Protein AF-A0A7S2PWV5-F1 (afdb_monomer)

Sequence (445 aa):
VRWERNRFIMKTPSPPILPPRALHWSIAASTAAAISYADRGTSAIAASSLLDELHWNESQLGQVQSAFFVGYALTQVFGGVLGGRSSSSSTDATMTEEGSCNSIAIGSGSSDNDYYGKDKDAEETKLLNINSNTAISSTTQQQQQQKRQEGYRRILPLSLVLTGITTILFPMAAMAGPNWAILDRFSLGLLEGVLLPAAMAGVSSTTTTATSFSSTDGIIVASDTTTTTTTTIATMERKNSIKGKKDIKATASAIVIAGCYLGSAWAYLSAWIIFSETSQVHLAQWGFLQQDSDSASVWPLLFYINGILSLFITVMFSSEFDLSGWRNNGSNSSSSRNDTKKNDESTDILSSSAMVIMKDVITIAKETLSSKSGRAIVAAQIGQGALLYSIASWGPLYLERIADVSTTTATAVDTTSSLSFVSSTAVAASIAASSLIVPQITQAL

InterPro domains:
  IPR036259 MFS transporter superfamily [G3DSA:1.20.1250.20] (21-90)
  IPR036259 MFS transporter superfamily [SSF103473] (13-85)
  IPR036259 MFS transporter superfamily [SSF103473] (151-430)
  IPR050382 Major Facilitator Superfamily Sodium/Anion Cotransporter [PTHR11662] (25-436)

Solvent-accessible surface area (backbone atoms only — not comparable to full-atom values): 25744 Å² total; per-residue (Å²): 139,84,83,77,81,77,74,76,76,74,76,73,74,76,77,82,80,66,57,68,70,36,44,52,49,19,51,51,36,6,52,54,35,9,48,56,31,16,56,55,38,41,53,56,68,40,44,63,61,46,31,69,74,69,68,48,52,73,69,56,53,51,47,29,62,48,28,20,52,54,21,23,53,52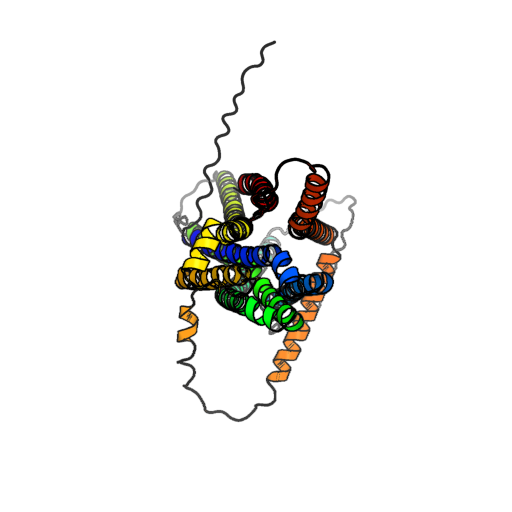,26,46,56,50,52,53,32,64,68,56,64,73,76,73,84,84,80,85,87,83,79,79,89,78,91,77,92,75,83,85,74,89,74,82,86,84,85,89,81,93,82,89,76,90,78,79,78,69,57,59,61,55,57,54,55,55,53,53,57,54,53,54,56,54,52,55,54,50,54,50,51,50,61,53,36,59,56,29,39,56,48,33,52,54,28,42,43,52,35,15,50,43,38,49,44,38,50,62,25,45,76,75,30,68,71,46,28,23,52,44,28,21,50,36,16,35,35,53,31,50,35,61,61,21,36,54,41,38,44,55,46,42,51,52,57,59,60,59,65,71,61,64,84,71,71,69,81,78,72,88,77,92,81,97,82,74,72,70,62,63,57,53,56,52,53,55,58,58,51,56,57,54,53,50,54,53,46,46,52,36,45,29,54,49,16,33,55,51,10,39,53,45,21,53,51,54,48,53,52,58,65,28,68,71,42,45,54,51,37,39,75,71,59,76,36,56,87,88,48,103,70,58,76,64,61,52,54,60,34,42,53,52,12,51,49,32,42,48,50,46,62,74,41,34,80,77,38,53,58,69,66,65,71,66,72,75,77,74,82,84,80,84,88,86,81,82,94,81,87,86,65,68,67,61,55,58,53,53,52,53,53,54,42,45,51,53,42,52,48,52,50,49,51,40,57,67,34,73,65,42,41,51,53,51,51,50,51,50,52,54,49,51,52,55,46,47,51,62,65,46,43,60,60,55,47,50,58,52,49,54,58,55,54,68,74,59,81,85,79,82,96,84,81,94,75,80,80,67,52,68,54,57,55,48,49,47,51,53,52,49,62,60,44,52,58,52,50,63,72,56,105

Nearest PDB structures (foldseek):
  9ayb-assembly1_A  TM=8.183E-01  e=3.386E-03  Homo sapiens
  8hpj-assembly1_A  TM=6.595E-01  e=2.189E+00  Oxalobacter formigenes
  8vzo-assembly1_A  TM=7.102E-01  e=9.908E+00  Mus musculus

Foldseek 3Di:
DDPDDPPPPPPPPDAQDADPLLVLLLLLLLQLLLLLLLLLLLLLLCLVVLCVPVVDDPVLSVLLNVLLVVLLVVLLLVVLLVLLQQPPDPDPDDDDDDDDDDDPDPDDDDDDDDDDDDDDPVVVVVVVVVVVVVVVVVVVVVVSLLVSLLVLLQLQLVLLLQLLVLLLCLVVLSNVHSVSSSVSSNSNSNSVSSNNVSSLSNSVNSLVVVLVVVPPVPPPPPDDDDDPDPDVVVVVVVVVSVVSSVSNSLLSVLSNVLSNLSSSLVSLVLVCCQQDPVNVVVCVVVVQQPPPDPRRDSSSVSSNVSSVVSVVSSVVCVVSSPPVVVVPPPPPPPPDDDDDDDPPPPVVVVVVSSVVSSVVSVVVVVVLCVDPVSVVVVVVVCVVVVVVCCCSNCQVVVLVVVVVVVVVVPPDDDDDDPDDDPPVSSVVSSVVSVVVSVVVSVVSD

Organism: NCBI:txid267567

Secondary structure (DSSP, 8-state):
-----------PPPPP---HHHHHHHHHHHHHHHHHHHHHHHHHHTHHHHHHHHT--HHHHHHHHHHHHHHHHHHHHHHHHHHHTTSSTTS-SS------------PPP-----------SSHHHHHHHHHHHHHHHHHHHHHHHHHHHHHHHHHHHHHHHHHHHHHHHHHHHHHH-HHHHHHHHHHHHHHHHHHHHHHHHHHHHHHHHHHHHTTSTT---------S--SHHHHHHHHHHHHHHHHHHHHHHHHHHHHHHHHHHHHHHHHHHHHSHHHHHHHHHTTSS-TTSS----HHHHHHHHHHHHHHHHHHTTTTTTTHHHHHTTSS--S--------SSHHHHHHHHHHHHHHHHHHHHHHHHHSHHHHHHHHHHHHHHHHHHHHHHHHHHHHHHHHHHHHHTT-SS----------HHHHHHHHHHHHHHHHHHHHH-

Radius of gyration: 29.97 Å; Cα contacts (8 Å, |Δi|>4): 336; chains: 1; bounding box: 89×68×91 Å

Structure (mmCIF, N/CA/C/O backbone):
data_AF-A0A7S2PWV5-F1
#
_entry.id   AF-A0A7S2PWV5-F1
#
loop_
_atom_site.group_PDB
_atom_site.id
_atom_site.type_symbol
_atom_site.label_atom_id
_atom_site.label_alt_id
_atom_site.label_comp_id
_atom_site.label_asym_id
_atom_site.label_entity_id
_atom_site.label_seq_id
_atom_site.pdbx_PDB_ins_code
_atom_site.Cartn_x
_atom_site.Cartn_y
_atom_site.Cartn_z
_atom_site.occupancy
_atom_site.B_iso_or_equiv
_atom_site.auth_seq_id
_atom_site.auth_comp_id
_atom_site.auth_asym_id
_atom_site.auth_atom_id
_atom_site.pdbx_PDB_model_num
ATOM 1 N N . VAL A 1 1 ? -46.279 37.094 -9.098 1.00 48.19 1 VAL A N 1
ATOM 2 C CA . VAL A 1 1 ? -45.415 35.901 -8.930 1.00 48.19 1 VAL A CA 1
ATOM 3 C C . VAL A 1 1 ? -44.293 36.264 -7.966 1.00 48.19 1 VAL A C 1
ATOM 5 O O . VAL A 1 1 ? -43.348 36.937 -8.351 1.00 48.19 1 VAL A O 1
ATOM 8 N N . ARG A 1 2 ? -44.489 35.965 -6.678 1.00 48.91 2 ARG A N 1
ATOM 9 C CA . ARG A 1 2 ? -43.657 36.404 -5.548 1.00 48.91 2 ARG A CA 1
ATOM 10 C C . ARG A 1 2 ? -42.857 35.192 -5.053 1.00 48.91 2 ARG A C 1
ATOM 12 O O . ARG A 1 2 ? -43.352 34.427 -4.239 1.00 48.91 2 ARG A O 1
ATOM 19 N N . TRP A 1 3 ? -41.654 34.998 -5.591 1.00 51.50 3 TRP A N 1
ATOM 20 C CA . TRP A 1 3 ? -40.669 34.046 -5.063 1.00 51.50 3 TRP A CA 1
ATOM 21 C C . TRP A 1 3 ? -39.882 34.736 -3.941 1.00 51.50 3 TRP A C 1
ATOM 23 O O . TRP A 1 3 ? -38.802 35.291 -4.150 1.00 51.50 3 TRP A O 1
ATOM 33 N N . GLU A 1 4 ? -40.457 34.770 -2.739 1.00 55.38 4 GLU A N 1
ATOM 34 C CA . GLU A 1 4 ? -39.740 35.173 -1.528 1.00 55.38 4 GLU A CA 1
ATOM 35 C C . GLU A 1 4 ? -38.694 34.106 -1.169 1.00 55.38 4 GLU A C 1
ATOM 37 O O . GLU A 1 4 ? -38.979 33.062 -0.596 1.00 55.38 4 GLU A O 1
ATOM 42 N N . ARG A 1 5 ? -37.462 34.347 -1.620 1.00 54.75 5 ARG A N 1
ATOM 43 C CA . ARG A 1 5 ? -36.247 34.537 -0.808 1.00 54.75 5 ARG A CA 1
ATOM 44 C C . ARG A 1 5 ? -36.191 33.880 0.595 1.00 54.75 5 ARG A C 1
ATOM 46 O O . ARG A 1 5 ? -35.680 34.502 1.521 1.00 54.75 5 ARG A O 1
ATOM 53 N N . ASN A 1 6 ? -36.579 32.615 0.747 1.00 48.66 6 ASN A N 1
ATOM 54 C CA . ASN A 1 6 ? -36.158 31.780 1.879 1.00 48.66 6 ASN A CA 1
ATOM 55 C C . ASN A 1 6 ? -34.687 31.389 1.700 1.00 48.66 6 ASN A C 1
ATOM 57 O O . ASN A 1 6 ? -34.346 30.275 1.302 1.00 48.66 6 ASN A O 1
ATOM 61 N N . ARG A 1 7 ? -33.793 32.342 1.986 1.00 54.62 7 ARG A N 1
ATOM 62 C CA . ARG A 1 7 ? -32.376 32.062 2.206 1.00 54.62 7 ARG A CA 1
ATOM 63 C C . ARG A 1 7 ? -32.300 31.321 3.541 1.00 54.62 7 ARG A C 1
ATOM 65 O O . ARG A 1 7 ? -32.148 31.938 4.591 1.00 54.62 7 ARG A O 1
ATOM 72 N N . PHE A 1 8 ? -32.488 30.002 3.497 1.00 58.41 8 PHE A N 1
ATOM 73 C CA . PHE A 1 8 ? -32.092 29.119 4.585 1.00 58.41 8 PHE A CA 1
ATOM 74 C C . PHE A 1 8 ? -30.601 29.364 4.798 1.00 58.41 8 PHE A C 1
ATOM 76 O O . PHE A 1 8 ? -29.760 28.869 4.051 1.00 58.41 8 PHE A O 1
ATOM 83 N N . ILE A 1 9 ? -30.277 30.197 5.784 1.00 62.69 9 ILE A N 1
ATOM 84 C CA . ILE A 1 9 ? -28.934 30.276 6.331 1.00 62.69 9 ILE A CA 1
ATOM 85 C C . ILE A 1 9 ? -28.740 28.926 7.016 1.00 62.69 9 ILE A C 1
ATOM 87 O O . ILE A 1 9 ? -29.091 28.750 8.182 1.00 62.69 9 ILE A O 1
ATOM 91 N N . MET A 1 10 ? -28.274 27.935 6.251 1.00 57.31 10 MET A N 1
ATOM 92 C CA . MET A 1 10 ? -27.716 26.716 6.811 1.00 57.31 10 MET A CA 1
ATOM 93 C C . MET A 1 10 ? -26.564 27.177 7.694 1.00 57.31 10 MET A C 1
ATOM 95 O O . MET A 1 10 ? -25.496 27.534 7.204 1.00 57.31 10 MET A O 1
ATOM 99 N N . LYS A 1 11 ? -26.808 27.234 9.006 1.00 60.50 11 LYS A N 1
ATOM 100 C CA . LYS A 1 11 ? -25.733 27.242 9.991 1.00 60.50 11 LYS A CA 1
ATOM 101 C C . LYS A 1 11 ? -2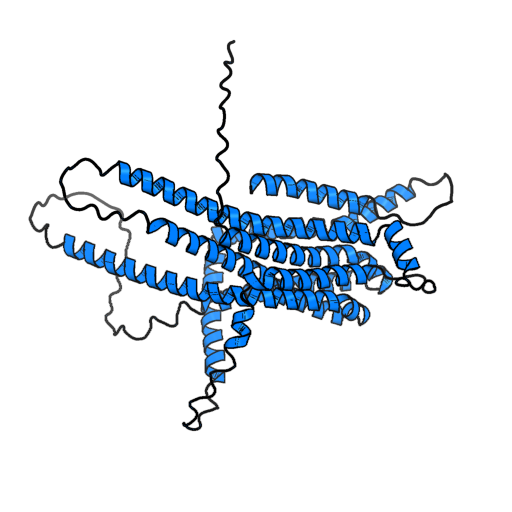4.941 25.974 9.711 1.00 60.50 11 LYS A C 1
ATOM 103 O O . LYS A 1 11 ? -25.408 24.885 10.037 1.00 60.50 11 LYS A O 1
ATOM 108 N N . THR A 1 12 ? -23.802 26.117 9.042 1.00 69.69 12 THR A N 1
ATOM 109 C CA . THR A 1 12 ? -22.861 25.018 8.870 1.00 69.69 12 THR A CA 1
ATOM 110 C C . THR A 1 12 ? -22.505 24.550 10.276 1.00 69.69 12 THR A C 1
ATOM 112 O O . THR A 1 12 ? -22.034 25.374 11.071 1.00 69.69 12 THR A O 1
ATOM 115 N N . PRO A 1 13 ? -22.823 23.300 10.646 1.00 66.00 13 PRO A N 1
ATOM 116 C CA . PRO A 1 13 ? -22.457 22.789 11.954 1.00 66.00 13 PRO A CA 1
ATOM 117 C C . PRO A 1 13 ? -20.944 22.948 12.114 1.00 66.00 13 PRO A C 1
ATOM 119 O O . PRO A 1 13 ? -20.184 22.658 11.193 1.00 66.00 13 PRO A O 1
ATOM 122 N N . SER A 1 14 ? -20.515 23.484 13.257 1.00 72.12 14 SER A N 1
ATOM 123 C CA . SER A 1 14 ? -19.095 23.582 13.586 1.00 72.12 14 SER A CA 1
ATOM 124 C C . SER A 1 14 ? -18.470 22.187 13.489 1.00 72.12 14 SER A C 1
ATOM 126 O O . SER A 1 14 ? -19.074 21.249 14.025 1.00 72.12 14 SER A O 1
ATOM 128 N N . PRO A 1 15 ? -17.307 22.030 12.834 1.00 69.81 15 PRO A N 1
ATOM 129 C CA . PRO A 1 15 ? -16.702 20.720 12.641 1.00 69.81 15 PRO A CA 1
ATOM 130 C C . PRO A 1 15 ? -16.466 20.044 14.000 1.00 69.81 15 PRO A C 1
ATOM 132 O O . PRO A 1 15 ? -16.082 20.721 14.962 1.00 69.81 15 PRO A O 1
ATOM 135 N N . PRO A 1 16 ? -16.722 18.729 14.117 1.00 69.31 16 PRO A N 1
ATOM 136 C CA . PRO A 1 16 ? -16.512 18.009 15.363 1.00 69.31 16 PRO A CA 1
ATOM 137 C C . PRO A 1 16 ? -15.032 18.086 15.754 1.00 69.31 16 PRO A C 1
ATOM 139 O O . PRO A 1 16 ? -14.152 17.617 15.035 1.00 69.31 16 PRO A O 1
ATOM 142 N N . ILE A 1 17 ? -14.753 18.695 16.907 1.00 81.38 17 ILE A N 1
ATOM 143 C CA . ILE A 1 17 ? -13.390 18.824 17.426 1.00 81.38 17 ILE A CA 1
ATOM 144 C C . ILE A 1 17 ? -12.961 17.456 17.958 1.00 81.38 17 ILE A C 1
ATOM 146 O O . ILE A 1 17 ? -13.499 16.959 18.950 1.00 81.38 17 ILE A O 1
ATOM 150 N N . LEU A 1 18 ? -11.998 16.831 17.281 1.00 82.00 18 LEU A N 1
ATOM 151 C CA . LEU A 1 18 ? -11.402 15.581 17.736 1.00 82.00 18 LEU A CA 1
ATOM 152 C C . LEU A 1 18 ? -10.547 15.825 18.992 1.00 82.00 18 LEU A C 1
ATOM 154 O O . LEU A 1 18 ? -9.824 16.820 19.065 1.00 82.00 18 LEU A O 1
ATOM 158 N N . PRO A 1 19 ? -10.565 14.905 19.971 1.00 86.19 19 PRO A N 1
ATOM 159 C CA . PRO A 1 19 ? -9.669 14.990 21.115 1.00 86.19 19 PRO A CA 1
ATOM 160 C C . PRO A 1 19 ? -8.207 14.869 20.636 1.00 86.19 19 PRO A C 1
ATOM 162 O O . PRO A 1 19 ? -7.940 14.028 19.770 1.00 86.19 19 PRO A O 1
ATOM 165 N N . PRO A 1 20 ? -7.244 15.629 21.203 1.00 88.31 20 PRO A N 1
ATOM 166 C CA . PRO A 1 20 ? -5.880 15.736 20.667 1.00 88.31 20 PRO A CA 1
ATOM 167 C C . PRO A 1 20 ? -5.189 14.390 20.416 1.00 88.31 20 PRO A C 1
ATOM 169 O O . PRO A 1 20 ? -4.597 14.176 19.365 1.00 88.31 20 PRO A O 1
ATOM 172 N N . ARG A 1 21 ? -5.353 13.426 21.332 1.00 85.38 21 ARG A N 1
ATOM 173 C CA . ARG A 1 21 ? -4.785 12.073 21.186 1.00 85.38 21 ARG A CA 1
ATOM 174 C C . ARG A 1 21 ? -5.377 11.285 20.016 1.00 85.38 21 ARG A C 1
ATOM 176 O O . ARG A 1 21 ? -4.649 10.582 19.325 1.00 85.38 21 ARG A O 1
ATOM 183 N N . ALA A 1 22 ? -6.690 11.375 19.793 1.00 87.00 22 ALA A N 1
ATOM 184 C CA . ALA A 1 22 ? -7.318 10.694 18.661 1.00 87.00 22 ALA A CA 1
ATOM 185 C C . ALA A 1 22 ? -6.930 11.364 17.341 1.00 87.00 22 ALA A C 1
ATOM 187 O O . ALA A 1 22 ? -6.728 10.670 16.348 1.00 87.00 22 ALA A O 1
ATOM 188 N N . LEU A 1 23 ? -6.781 12.692 17.343 1.00 90.75 23 LEU A N 1
ATOM 189 C CA . LEU A 1 23 ? -6.300 13.442 16.189 1.00 90.75 23 LEU A CA 1
ATOM 190 C C . LEU A 1 23 ? -4.869 13.032 15.815 1.00 90.75 23 LEU A C 1
ATOM 192 O O . LEU A 1 23 ? -4.643 12.653 14.671 1.00 90.75 23 LEU A O 1
ATOM 196 N N . HIS A 1 24 ? -3.934 13.030 16.771 1.00 91.25 24 HIS A N 1
ATOM 197 C CA . HIS A 1 24 ? -2.540 12.635 16.530 1.00 91.25 24 HIS A CA 1
ATOM 198 C C . HIS A 1 24 ? -2.443 11.220 15.964 1.00 91.25 24 HIS A C 1
ATOM 200 O O . HIS A 1 24 ? -1.798 11.001 14.940 1.00 91.25 24 HIS A O 1
ATOM 206 N N . TRP A 1 25 ? -3.153 10.270 16.578 1.00 90.56 25 TRP A N 1
ATOM 207 C CA . TRP A 1 25 ? -3.173 8.896 16.093 1.00 90.56 25 TRP A CA 1
ATOM 208 C C . TRP A 1 25 ? -3.796 8.777 14.699 1.00 90.56 25 TRP A C 1
ATOM 210 O O . TRP A 1 25 ? -3.297 8.028 13.865 1.00 90.56 25 TRP A O 1
ATOM 220 N N . SER A 1 26 ? -4.867 9.525 14.418 1.00 92.06 26 SER A N 1
ATOM 221 C CA . SER A 1 26 ? -5.499 9.529 13.091 1.00 92.06 26 SER A CA 1
ATOM 222 C C . SER A 1 26 ? -4.570 10.115 12.028 1.00 92.06 26 SER A C 1
ATOM 224 O O . SER A 1 26 ? -4.521 9.585 10.924 1.00 92.06 26 SER A O 1
ATOM 226 N N . ILE A 1 27 ? -3.792 11.152 12.359 1.00 94.06 27 ILE A N 1
ATOM 227 C CA . ILE A 1 27 ? -2.771 11.733 11.473 1.00 94.06 27 ILE A CA 1
ATOM 228 C C . ILE A 1 27 ? -1.635 10.733 11.233 1.00 94.06 27 ILE A C 1
ATOM 230 O O . ILE A 1 27 ? -1.256 10.522 10.083 1.00 94.06 27 ILE A O 1
ATOM 234 N N . ALA A 1 28 ? -1.129 10.074 12.279 1.00 93.94 28 ALA A N 1
ATOM 235 C CA . ALA A 1 28 ? -0.095 9.048 12.148 1.00 93.94 28 ALA A CA 1
ATOM 236 C C . ALA A 1 28 ? -0.579 7.876 11.274 1.00 93.94 28 ALA A C 1
ATOM 238 O O . ALA A 1 28 ? 0.098 7.471 10.332 1.00 93.94 28 ALA A O 1
ATOM 239 N N . ALA A 1 29 ? -1.794 7.384 11.532 1.00 93.62 29 ALA A N 1
ATOM 240 C CA . ALA A 1 29 ? -2.440 6.327 10.758 1.00 93.62 29 ALA A CA 1
ATOM 241 C C . ALA A 1 29 ? -2.695 6.737 9.297 1.00 93.62 29 ALA A C 1
ATOM 243 O O . ALA A 1 29 ? -2.466 5.946 8.387 1.00 93.62 29 ALA A O 1
ATOM 244 N N . SER A 1 30 ? -3.137 7.975 9.069 1.00 95.50 30 SER A N 1
ATOM 245 C CA . SER A 1 30 ? -3.333 8.554 7.738 1.00 95.50 30 SER A CA 1
ATOM 246 C C . SER A 1 30 ? -2.019 8.684 6.976 1.00 95.50 30 SER A C 1
ATOM 248 O O . SER A 1 30 ? -1.950 8.309 5.811 1.00 95.50 30 SER A O 1
ATOM 250 N N . THR A 1 31 ? -0.949 9.115 7.643 1.00 95.81 31 THR A N 1
ATOM 251 C CA . THR A 1 31 ? 0.382 9.245 7.036 1.00 95.81 31 THR A CA 1
ATOM 252 C C . THR A 1 31 ? 0.977 7.875 6.700 1.00 95.81 31 THR A C 1
ATOM 254 O O . THR A 1 31 ? 1.523 7.690 5.615 1.00 95.81 31 THR A O 1
ATOM 257 N N . ALA A 1 32 ? 0.802 6.887 7.583 1.00 94.81 32 ALA A N 1
ATOM 258 C CA . ALA A 1 32 ? 1.169 5.497 7.318 1.00 94.81 32 ALA A CA 1
ATOM 259 C C . ALA A 1 32 ? 0.381 4.912 6.130 1.00 94.81 32 ALA A C 1
ATOM 261 O O . ALA A 1 32 ? 0.950 4.249 5.268 1.00 94.81 32 ALA A O 1
ATOM 262 N N . ALA A 1 33 ? -0.922 5.190 6.045 1.00 94.38 33 ALA A N 1
ATOM 263 C CA . ALA A 1 33 ? -1.736 4.783 4.905 1.00 94.38 33 ALA A CA 1
ATOM 264 C C . ALA A 1 33 ? -1.317 5.503 3.611 1.00 94.38 33 ALA A C 1
ATOM 266 O O . ALA A 1 33 ? -1.286 4.881 2.551 1.00 94.38 33 ALA A O 1
ATOM 267 N N . ALA A 1 34 ? -0.950 6.784 3.693 1.00 95.69 34 ALA A N 1
ATOM 268 C CA . ALA A 1 34 ? -0.473 7.558 2.555 1.00 95.69 34 ALA A CA 1
ATOM 269 C C . ALA A 1 34 ? 0.804 6.960 1.965 1.00 95.69 34 ALA A C 1
ATOM 271 O O . ALA A 1 34 ? 0.846 6.675 0.772 1.00 95.69 34 ALA A O 1
ATOM 272 N N . ILE A 1 35 ? 1.824 6.697 2.781 1.00 95.62 35 ILE A N 1
ATOM 273 C CA . ILE A 1 35 ? 3.073 6.138 2.251 1.00 95.62 35 ILE A CA 1
ATOM 274 C C . ILE A 1 35 ? 2.874 4.729 1.675 1.00 95.62 35 ILE A C 1
ATOM 276 O O . ILE A 1 35 ? 3.367 4.426 0.596 1.00 95.62 35 ILE A O 1
ATOM 280 N N . SER A 1 36 ? 2.032 3.918 2.317 1.00 93.62 36 SER A N 1
ATOM 281 C CA . SER A 1 36 ? 1.646 2.593 1.826 1.00 93.62 36 SER A CA 1
ATOM 282 C C . SER A 1 36 ? 0.997 2.653 0.434 1.00 93.62 36 SER A C 1
ATOM 284 O O . SER A 1 36 ? 1.344 1.896 -0.471 1.00 93.62 36 SER A O 1
ATOM 286 N N . TYR A 1 37 ? 0.085 3.605 0.214 1.00 93.00 37 TYR A N 1
ATOM 287 C CA . TYR A 1 37 ? -0.513 3.821 -1.108 1.00 93.00 37 TYR A CA 1
ATOM 288 C C . TYR A 1 37 ? 0.465 4.432 -2.113 1.00 93.00 37 TYR A C 1
ATOM 290 O O . TYR A 1 37 ? 0.363 4.144 -3.309 1.00 93.00 37 TYR A O 1
ATOM 298 N N . ALA A 1 38 ? 1.417 5.242 -1.650 1.00 93.81 38 ALA A N 1
ATOM 299 C CA . ALA A 1 38 ? 2.452 5.785 -2.513 1.00 93.81 38 ALA A CA 1
ATOM 300 C C . ALA A 1 38 ? 3.350 4.680 -3.093 1.00 93.81 38 ALA A C 1
ATOM 302 O O . ALA A 1 38 ? 3.680 4.720 -4.281 1.00 93.81 38 ALA A O 1
ATOM 303 N N . ASP A 1 39 ? 3.672 3.655 -2.301 1.00 93.69 39 ASP A N 1
ATOM 304 C CA . ASP A 1 39 ? 4.454 2.493 -2.745 1.00 93.69 39 ASP A CA 1
ATOM 305 C C . ASP A 1 39 ? 3.733 1.706 -3.855 1.00 93.69 39 ASP A C 1
ATOM 307 O O . ASP A 1 39 ? 4.353 1.280 -4.840 1.00 93.69 39 ASP A O 1
ATOM 311 N N . ARG A 1 40 ? 2.401 1.574 -3.761 1.00 90.56 40 ARG A N 1
ATOM 312 C CA . ARG A 1 40 ? 1.580 0.965 -4.825 1.00 90.56 40 ARG A CA 1
ATOM 313 C C . ARG A 1 40 ? 1.601 1.790 -6.105 1.00 90.56 40 ARG A C 1
ATOM 315 O O . ARG A 1 40 ? 1.830 1.239 -7.182 1.00 90.56 40 ARG A O 1
ATOM 322 N N . GLY A 1 41 ? 1.366 3.099 -5.989 1.00 89.38 41 GLY A N 1
ATOM 323 C CA . GLY A 1 41 ? 1.358 4.009 -7.137 1.00 89.38 41 GLY A CA 1
ATOM 324 C C . GLY A 1 41 ? 2.707 4.025 -7.853 1.00 89.38 41 GLY A C 1
ATOM 325 O O . GLY A 1 41 ? 2.773 3.906 -9.072 1.00 89.38 41 GLY A O 1
ATOM 326 N N . THR A 1 42 ? 3.788 4.043 -7.080 1.00 91.81 42 THR A N 1
ATOM 327 C CA . THR A 1 42 ? 5.171 3.989 -7.567 1.00 91.81 42 THR A CA 1
ATOM 328 C C . THR A 1 42 ? 5.442 2.760 -8.427 1.00 91.81 42 THR A C 1
ATOM 330 O O . THR A 1 42 ? 6.047 2.872 -9.490 1.00 91.81 42 THR A O 1
ATOM 333 N N . SER A 1 43 ? 4.934 1.593 -8.023 1.00 90.06 43 SER A N 1
ATOM 334 C CA . SER A 1 43 ? 5.052 0.374 -8.826 1.00 90.06 43 SER A CA 1
ATOM 335 C C . SER A 1 43 ? 4.341 0.447 -10.166 1.00 90.06 43 SER A C 1
ATOM 337 O O . SER A 1 43 ? 4.823 -0.145 -11.128 1.00 90.06 43 SER A O 1
ATOM 339 N N . ALA A 1 44 ? 3.177 1.093 -10.210 1.00 88.31 44 ALA A N 1
ATOM 340 C CA . ALA A 1 44 ? 2.414 1.237 -11.442 1.00 88.31 44 ALA A CA 1
ATOM 341 C C . ALA A 1 44 ? 3.105 2.220 -12.394 1.00 88.31 44 ALA A C 1
ATOM 343 O O . ALA A 1 44 ? 3.165 1.968 -13.591 1.00 88.31 44 ALA A O 1
ATOM 344 N N . ILE A 1 45 ? 3.678 3.300 -11.857 1.00 89.19 45 ILE A N 1
ATOM 345 C CA . ILE A 1 45 ? 4.372 4.317 -12.654 1.00 89.19 45 ILE A CA 1
ATOM 346 C C . ILE A 1 45 ? 5.702 3.786 -13.204 1.00 89.19 45 ILE A C 1
ATOM 348 O O . ILE A 1 45 ? 6.009 4.004 -14.368 1.00 89.19 45 ILE A O 1
ATOM 352 N N . ALA A 1 46 ? 6.468 3.046 -12.398 1.00 91.56 46 ALA A N 1
ATOM 353 C CA . ALA A 1 46 ? 7.735 2.450 -12.830 1.00 91.56 46 ALA A CA 1
ATOM 354 C C . ALA A 1 46 ? 7.562 1.261 -13.796 1.00 91.56 46 ALA A C 1
ATOM 356 O O . ALA A 1 46 ? 8.548 0.733 -14.301 1.00 91.56 46 ALA A O 1
ATOM 357 N N . ALA A 1 47 ? 6.329 0.805 -14.032 1.00 89.38 47 ALA A N 1
ATOM 358 C CA . ALA A 1 47 ? 6.049 -0.422 -14.764 1.00 89.38 47 ALA A CA 1
ATOM 359 C C . ALA A 1 47 ? 6.520 -0.388 -16.227 1.00 89.38 47 ALA A C 1
ATOM 361 O O . ALA A 1 47 ? 7.069 -1.382 -16.694 1.00 89.38 47 ALA A O 1
ATOM 362 N N . SER A 1 48 ? 6.335 0.735 -16.929 1.00 86.19 48 SER A N 1
ATOM 363 C CA . SER A 1 48 ? 6.803 0.893 -18.314 1.00 86.19 48 SER A CA 1
ATOM 364 C C . SER A 1 48 ? 8.328 0.869 -18.386 1.00 86.19 48 SER A C 1
ATOM 366 O O . SER A 1 48 ? 8.893 0.064 -19.116 1.00 86.19 48 SER A O 1
ATOM 368 N N . SER A 1 49 ? 9.002 1.642 -17.530 1.00 89.62 49 SER A N 1
ATOM 369 C CA . SER A 1 49 ? 10.470 1.654 -17.462 1.00 89.62 49 SER A CA 1
ATOM 370 C C . SER A 1 49 ? 11.062 0.281 -17.124 1.00 89.62 49 SER A C 1
ATOM 372 O O . SER A 1 49 ? 12.093 -0.092 -17.671 1.00 89.62 49 SER A O 1
ATOM 374 N N . LEU A 1 50 ? 10.402 -0.498 -16.257 1.00 90.50 50 LEU A N 1
ATOM 375 C CA . LEU A 1 50 ? 10.826 -1.864 -15.929 1.00 90.50 50 LEU A CA 1
ATOM 376 C C . LEU A 1 50 ? 10.741 -2.816 -17.131 1.00 90.50 50 LEU A C 1
ATOM 378 O O . LEU A 1 50 ? 11.605 -3.681 -17.268 1.00 90.50 50 LEU A O 1
ATOM 382 N N . LEU A 1 51 ? 9.709 -2.690 -17.974 1.00 90.25 51 LEU A N 1
ATOM 383 C CA . LEU A 1 51 ? 9.559 -3.522 -19.173 1.00 90.25 51 LEU A CA 1
ATOM 384 C C . LEU A 1 51 ? 10.691 -3.264 -20.165 1.00 90.25 51 LEU A C 1
ATOM 386 O O . LEU A 1 51 ? 11.327 -4.217 -20.621 1.00 90.25 51 LEU A O 1
ATOM 390 N N . ASP A 1 52 ? 10.951 -1.988 -20.448 1.00 90.31 52 ASP A N 1
ATOM 391 C CA . ASP A 1 52 ? 11.939 -1.577 -21.443 1.00 90.31 52 ASP A CA 1
ATOM 392 C C . ASP A 1 52 ? 13.355 -1.979 -21.019 1.00 90.31 52 ASP A C 1
ATOM 394 O O . ASP A 1 52 ? 14.104 -2.573 -21.797 1.00 90.31 52 ASP A O 1
ATOM 398 N N . GLU A 1 53 ? 13.701 -1.702 -19.762 1.00 90.94 53 GLU A N 1
ATOM 399 C CA . GLU A 1 53 ? 15.070 -1.815 -19.267 1.00 90.94 53 GLU A CA 1
ATOM 400 C C . GLU A 1 53 ? 15.4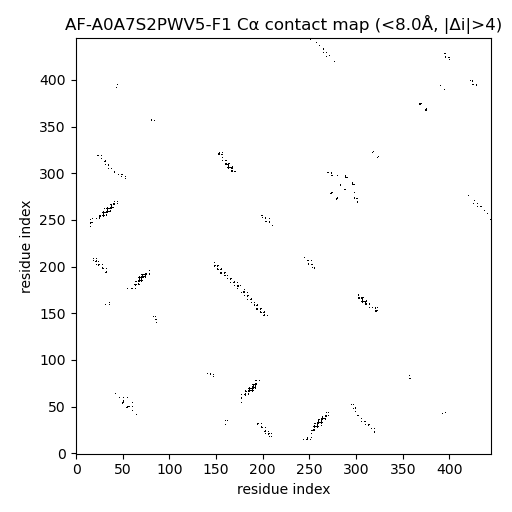59 -3.241 -18.865 1.00 90.94 53 GLU A C 1
ATOM 402 O O . GLU A 1 53 ? 16.574 -3.683 -19.133 1.00 90.94 53 GLU A O 1
ATOM 407 N N . LEU A 1 54 ? 14.546 -3.993 -18.241 1.00 92.94 54 LEU A N 1
ATOM 408 C CA . LEU A 1 54 ? 14.824 -5.374 -17.828 1.00 92.94 54 LEU A CA 1
ATOM 409 C C . LEU A 1 54 ? 14.479 -6.394 -18.921 1.00 92.94 54 LEU A C 1
ATOM 411 O O . LEU A 1 54 ? 14.628 -7.600 -18.700 1.00 92.94 54 LEU A O 1
ATOM 415 N N . HIS A 1 55 ? 14.001 -5.926 -20.080 1.00 94.44 55 HIS A N 1
ATOM 416 C CA . HIS A 1 55 ? 13.497 -6.752 -21.179 1.00 94.44 55 HIS A CA 1
ATOM 417 C C . HIS A 1 55 ? 12.462 -7.786 -20.709 1.00 94.44 55 HIS A C 1
ATOM 419 O O . HIS A 1 55 ? 12.437 -8.938 -21.158 1.00 94.44 55 HIS A O 1
ATOM 425 N N . TRP A 1 56 ? 11.619 -7.389 -19.756 1.00 94.44 56 TRP A N 1
ATOM 426 C CA . TRP A 1 56 ? 10.537 -8.232 -19.266 1.00 94.44 56 TRP A CA 1
ATOM 427 C C . TRP A 1 56 ? 9.378 -8.231 -20.253 1.00 94.44 56 TRP A C 1
ATOM 429 O O . TRP A 1 56 ? 9.123 -7.255 -20.953 1.00 94.44 56 TRP A O 1
ATOM 439 N N . ASN A 1 57 ? 8.632 -9.331 -20.291 1.00 94.62 57 ASN A N 1
ATOM 440 C CA . ASN A 1 57 ? 7.380 -9.366 -21.037 1.00 94.62 57 ASN A CA 1
ATOM 441 C C . ASN A 1 57 ? 6.213 -8.823 -20.189 1.00 94.62 57 ASN A C 1
ATOM 443 O O . ASN A 1 57 ? 6.238 -8.868 -18.955 1.00 94.62 57 ASN A O 1
ATOM 447 N N . GLU A 1 58 ? 5.144 -8.362 -20.847 1.00 91.31 58 GLU A N 1
ATOM 448 C CA . GLU A 1 58 ? 3.937 -7.845 -20.176 1.00 91.31 58 GLU A CA 1
ATOM 449 C C . GLU A 1 58 ? 3.331 -8.863 -19.189 1.00 91.31 58 GLU A C 1
ATOM 451 O O . GLU A 1 58 ? 2.808 -8.494 -18.135 1.00 91.31 58 GLU A O 1
ATOM 456 N N . SER A 1 59 ? 3.447 -10.165 -19.485 1.00 94.12 59 SER A N 1
ATOM 457 C CA . SER A 1 59 ? 2.954 -11.228 -18.603 1.00 94.12 59 SER A CA 1
ATOM 458 C C . SER A 1 59 ? 3.734 -11.312 -17.287 1.00 94.12 59 SER A C 1
ATOM 460 O O . SER A 1 59 ? 3.127 -11.585 -16.252 1.00 94.12 59 SER A O 1
ATOM 462 N N . GLN A 1 60 ? 5.052 -11.109 -17.295 1.00 95.75 60 GLN A N 1
ATOM 463 C CA . GLN A 1 60 ? 5.901 -11.119 -16.102 1.00 95.75 60 GLN A CA 1
ATOM 464 C C . GLN A 1 60 ? 5.591 -9.912 -15.227 1.00 95.75 60 GLN A C 1
ATOM 466 O O . GLN A 1 60 ? 5.406 -10.060 -14.020 1.00 95.75 60 GLN A O 1
ATOM 471 N N . LEU A 1 61 ? 5.445 -8.735 -15.837 1.00 91.50 61 LEU A N 1
ATOM 472 C CA . LEU A 1 61 ? 5.025 -7.537 -15.119 1.00 91.50 61 LEU A CA 1
ATOM 473 C C . LEU A 1 61 ? 3.645 -7.733 -14.470 1.00 91.50 61 LEU A C 1
ATOM 475 O O . LEU A 1 61 ? 3.469 -7.429 -13.288 1.00 91.50 61 LEU A O 1
ATOM 479 N N . GLY A 1 62 ? 2.686 -8.306 -15.205 1.00 90.56 62 GLY A N 1
ATOM 480 C CA . GLY A 1 62 ? 1.368 -8.649 -14.668 1.00 90.56 62 GLY A CA 1
ATOM 481 C C . GLY A 1 62 ? 1.447 -9.619 -13.483 1.00 90.56 62 GLY A C 1
ATOM 482 O O . GLY A 1 62 ? 0.755 -9.430 -12.481 1.00 90.56 62 GLY A O 1
ATOM 483 N N . GLN A 1 63 ? 2.338 -10.615 -13.540 1.00 94.81 63 GLN A N 1
ATOM 484 C CA . GLN A 1 63 ? 2.585 -11.530 -12.420 1.00 94.81 63 GLN A CA 1
ATOM 485 C C . GLN A 1 63 ? 3.144 -10.797 -11.196 1.00 94.81 63 GLN A C 1
ATOM 487 O O . GLN A 1 63 ? 2.592 -10.952 -10.106 1.00 94.81 63 GLN A O 1
ATOM 492 N N . VAL A 1 64 ? 4.165 -9.952 -11.374 1.00 94.88 64 VAL A N 1
ATOM 493 C CA . VAL A 1 64 ? 4.767 -9.130 -10.308 1.00 94.88 64 VAL A CA 1
ATOM 494 C C . VAL A 1 64 ? 3.712 -8.244 -9.634 1.00 94.88 64 VAL A C 1
ATOM 496 O O . VAL A 1 64 ? 3.618 -8.219 -8.406 1.00 94.88 64 VAL A O 1
ATOM 499 N N . GLN A 1 65 ? 2.863 -7.569 -10.416 1.00 91.19 65 GLN A N 1
ATOM 500 C CA . GLN A 1 65 ? 1.783 -6.731 -9.884 1.00 91.19 65 GLN A CA 1
ATOM 501 C C . GLN A 1 65 ? 0.690 -7.555 -9.183 1.00 91.19 65 GLN A C 1
ATOM 503 O O . GLN A 1 65 ? 0.196 -7.158 -8.127 1.00 91.19 65 GLN A O 1
ATOM 508 N N . SER A 1 66 ? 0.324 -8.721 -9.723 1.00 91.88 66 SER A N 1
ATOM 509 C CA . SER A 1 66 ? -0.695 -9.594 -9.124 1.00 91.88 66 SER A CA 1
ATOM 510 C C . SER A 1 66 ? -0.240 -10.238 -7.808 1.00 91.88 66 SER A C 1
ATOM 512 O O . SER A 1 66 ? -1.052 -10.407 -6.897 1.00 91.88 66 SER A O 1
ATOM 514 N N . ALA A 1 67 ? 1.057 -10.538 -7.667 1.00 95.81 67 ALA A N 1
ATOM 515 C CA . ALA A 1 67 ? 1.634 -11.169 -6.480 1.00 95.81 67 ALA A CA 1
ATOM 516 C C . ALA A 1 67 ? 1.393 -10.344 -5.209 1.00 95.81 67 ALA A C 1
ATOM 518 O O . ALA A 1 67 ? 1.069 -10.899 -4.156 1.00 95.81 67 ALA A O 1
ATOM 519 N N . PHE A 1 68 ? 1.457 -9.017 -5.335 1.00 95.25 68 PHE A N 1
ATOM 520 C CA . PHE A 1 68 ? 1.087 -8.088 -4.275 1.00 95.25 68 PHE A CA 1
ATOM 521 C C . PHE A 1 68 ? -0.341 -8.330 -3.763 1.00 95.25 68 PHE A C 1
ATOM 523 O O . PHE A 1 68 ? -0.558 -8.470 -2.559 1.00 95.25 68 PHE A O 1
ATOM 530 N N . PHE A 1 69 ? -1.320 -8.437 -4.665 1.00 91.38 69 PHE A N 1
ATOM 531 C CA . PHE A 1 69 ? -2.718 -8.645 -4.283 1.00 91.38 69 PHE A CA 1
ATOM 532 C C . PHE A 1 69 ? -2.956 -10.008 -3.649 1.00 91.38 69 PHE A C 1
ATOM 534 O O . PHE A 1 69 ? -3.762 -10.109 -2.725 1.00 91.38 69 PHE A O 1
ATOM 541 N N . VAL A 1 70 ? -2.246 -11.043 -4.104 1.00 94.88 70 VAL A N 1
ATOM 542 C CA . VAL A 1 70 ? -2.320 -12.373 -3.486 1.00 94.88 70 VAL A CA 1
ATOM 543 C C . VAL A 1 70 ? -1.812 -12.314 -2.044 1.00 94.88 70 VAL A C 1
ATOM 545 O O . VAL A 1 70 ? -2.508 -12.783 -1.143 1.00 94.88 70 VAL A O 1
ATOM 548 N N . GLY A 1 71 ? -0.656 -11.686 -1.803 1.00 95.12 71 GLY A N 1
ATOM 549 C CA . GLY A 1 71 ? -0.134 -11.478 -0.448 1.00 95.12 71 GLY A CA 1
ATOM 550 C C . GLY A 1 71 ? -1.105 -10.673 0.420 1.00 95.12 71 GLY A C 1
ATOM 551 O O . GLY A 1 71 ? -1.466 -11.086 1.521 1.00 95.12 71 GLY A O 1
ATOM 552 N N . TYR A 1 72 ? -1.624 -9.573 -0.118 1.00 92.88 72 TYR A N 1
ATOM 553 C CA . TYR A 1 72 ? -2.585 -8.717 0.572 1.00 92.88 72 TYR A CA 1
ATOM 554 C C . TYR A 1 72 ? -3.873 -9.466 0.958 1.00 92.88 72 TYR A C 1
ATOM 556 O O . TYR A 1 72 ? -4.324 -9.387 2.104 1.00 92.88 72 TYR A O 1
ATOM 564 N N . ALA A 1 73 ? -4.443 -10.246 0.035 1.00 89.75 73 ALA A N 1
ATOM 565 C CA . ALA A 1 73 ? -5.647 -11.039 0.273 1.00 89.75 73 ALA A CA 1
ATOM 566 C C . ALA A 1 73 ? -5.425 -12.127 1.335 1.00 89.75 73 ALA A C 1
ATOM 568 O O . ALA A 1 73 ? -6.268 -12.302 2.219 1.00 89.75 73 ALA A O 1
ATOM 569 N N . LEU A 1 74 ? -4.282 -12.822 1.293 1.00 91.88 74 LEU A N 1
ATOM 570 C CA . LEU A 1 74 ? -3.931 -13.822 2.303 1.00 91.88 74 LEU A CA 1
ATOM 571 C C . LEU A 1 74 ? -3.897 -13.199 3.697 1.00 91.88 74 LEU A C 1
ATOM 573 O O . LEU A 1 74 ? -4.527 -13.714 4.624 1.00 91.88 74 LEU A O 1
ATOM 577 N N . THR A 1 75 ? -3.235 -12.055 3.842 1.00 90.31 75 THR A N 1
ATOM 578 C CA . THR A 1 75 ? -3.164 -11.373 5.131 1.00 90.31 75 THR A CA 1
ATOM 579 C C . THR A 1 75 ? -4.522 -10.896 5.623 1.00 90.31 75 THR A C 1
ATOM 581 O O . THR A 1 75 ? -4.753 -10.937 6.826 1.00 90.31 75 THR A O 1
ATOM 584 N N . GLN A 1 76 ? -5.454 -10.489 4.761 1.00 85.44 76 GLN A N 1
ATOM 585 C CA . GLN A 1 76 ? -6.800 -10.124 5.223 1.00 85.44 76 GLN A CA 1
ATOM 586 C C . GLN A 1 76 ? -7.538 -11.311 5.852 1.00 85.44 76 GLN A C 1
ATOM 588 O O . GLN A 1 76 ? -8.177 -11.158 6.897 1.00 85.44 76 GLN A O 1
ATOM 593 N N . VAL A 1 77 ? -7.396 -12.503 5.264 1.00 80.62 77 VAL A N 1
ATOM 594 C CA . VAL A 1 77 ? -7.950 -13.738 5.834 1.00 80.62 77 VAL A CA 1
ATOM 595 C C . VAL A 1 77 ? -7.298 -14.023 7.188 1.00 80.62 77 VAL A C 1
ATOM 597 O O . VAL A 1 77 ? -7.999 -14.190 8.187 1.00 80.62 77 VAL A O 1
ATOM 600 N N . PHE A 1 78 ? -5.965 -13.996 7.261 1.00 80.94 78 PHE A N 1
ATOM 601 C CA . PHE A 1 78 ? -5.240 -14.248 8.511 1.00 80.94 78 PHE A CA 1
ATOM 602 C C . PHE A 1 78 ? -5.480 -13.177 9.580 1.00 80.94 78 PHE A C 1
ATOM 604 O O . PHE A 1 78 ? -5.621 -13.506 10.756 1.00 80.94 78 PHE A O 1
ATOM 611 N N . GLY A 1 79 ? -5.575 -11.909 9.197 1.00 73.69 79 GLY A N 1
ATOM 612 C CA . GLY A 1 79 ? -5.846 -10.782 10.084 1.00 73.69 79 GLY A CA 1
ATOM 613 C C . GLY A 1 79 ? -7.229 -10.884 10.724 1.00 73.69 79 GLY A C 1
ATOM 614 O O . GLY A 1 79 ? -7.370 -10.613 11.919 1.00 73.69 79 GLY A O 1
ATOM 615 N N . GLY A 1 80 ? -8.225 -11.365 9.971 1.00 68.62 80 GLY A N 1
ATOM 616 C CA . GLY A 1 80 ? -9.537 -11.723 10.512 1.00 68.62 80 GLY A CA 1
ATOM 617 C C . GLY A 1 80 ? -9.457 -12.863 11.533 1.00 68.62 80 GLY A C 1
ATOM 618 O O . GLY A 1 80 ? -10.022 -12.754 12.623 1.00 68.62 80 GLY A O 1
ATOM 619 N N . VAL A 1 81 ? -8.687 -13.914 11.226 1.00 68.25 81 VAL A N 1
ATOM 620 C CA . VAL A 1 81 ? -8.459 -15.059 12.131 1.00 68.25 81 VAL A CA 1
ATOM 621 C C . VAL A 1 81 ? -7.777 -14.629 13.431 1.00 68.25 81 VAL A C 1
ATOM 623 O O . VAL A 1 81 ? -8.246 -14.943 14.527 1.00 68.25 81 VAL A O 1
ATOM 626 N N . LEU A 1 82 ? -6.697 -13.858 13.331 1.00 61.81 82 LEU A N 1
ATOM 627 C CA . LEU A 1 82 ? -5.946 -13.350 14.478 1.00 61.81 82 LEU A CA 1
ATOM 628 C C . LEU A 1 82 ? -6.780 -12.391 15.341 1.00 61.81 82 LEU A C 1
ATOM 630 O O . LEU A 1 82 ? -6.649 -12.419 16.564 1.00 61.81 82 LEU A O 1
ATOM 634 N N . GLY A 1 83 ? -7.684 -11.605 14.747 1.00 57.56 83 GLY A N 1
ATOM 635 C CA . GLY A 1 83 ? -8.615 -10.747 15.492 1.00 57.56 83 GLY A CA 1
ATOM 636 C C . GLY A 1 83 ? -9.662 -11.517 16.317 1.00 57.56 83 GLY A C 1
ATOM 637 O O . GLY A 1 83 ? -10.107 -11.039 17.371 1.00 57.56 83 GLY A O 1
ATOM 638 N N . GLY A 1 84 ? -10.026 -12.732 15.890 1.00 50.16 84 GLY A N 1
ATOM 639 C CA . GLY A 1 84 ? -11.000 -13.599 16.568 1.00 50.16 84 GLY A CA 1
ATOM 640 C C . GLY A 1 84 ? -10.491 -14.259 17.860 1.00 50.16 84 GLY A C 1
ATOM 641 O O . GLY A 1 84 ? -11.288 -14.539 18.756 1.00 50.16 84 GLY A O 1
ATOM 642 N N . ARG A 1 85 ? -9.166 -14.427 18.008 1.00 49.25 85 ARG A N 1
ATOM 643 C CA . ARG A 1 85 ? -8.495 -15.229 19.059 1.00 49.25 85 ARG A CA 1
ATOM 644 C C . ARG A 1 85 ? -8.875 -14.953 20.511 1.00 49.25 85 ARG A C 1
ATOM 646 O O . ARG A 1 85 ? -8.787 -15.865 21.322 1.00 49.25 85 ARG A O 1
ATOM 653 N N . SER A 1 86 ? -9.237 -13.728 20.884 1.00 48.12 86 SER A N 1
ATOM 654 C CA . SER A 1 86 ? -9.394 -13.399 22.311 1.00 48.12 86 SER A CA 1
ATOM 655 C C . SER A 1 86 ? -10.821 -13.462 22.841 1.00 48.12 86 SER A C 1
ATOM 657 O O . SER A 1 86 ? -10.993 -13.121 24.001 1.00 48.12 86 SER A O 1
ATOM 659 N N . SER A 1 87 ? -11.832 -13.863 22.062 1.00 42.44 87 SER A N 1
ATOM 660 C CA . SER A 1 87 ? -13.224 -13.876 22.555 1.00 42.44 87 SER A CA 1
ATOM 661 C C . SER A 1 87 ? -13.710 -15.212 23.129 1.00 42.44 87 SER A C 1
ATOM 663 O O . SER A 1 87 ? -14.696 -15.194 23.851 1.00 42.44 87 SER A O 1
ATOM 665 N N . SER A 1 88 ? -13.050 -16.343 22.860 1.00 42.28 88 SER A N 1
ATOM 666 C CA . SER A 1 88 ? -13.566 -17.677 23.232 1.00 42.28 88 SER A CA 1
ATOM 667 C C . SER A 1 88 ? -12.865 -18.349 24.421 1.00 42.28 88 SER A C 1
ATOM 669 O O . SER A 1 88 ? -13.360 -19.339 24.940 1.00 42.28 88 SER A O 1
ATOM 671 N N . SER A 1 89 ? -11.743 -17.814 24.914 1.00 41.69 89 SER A N 1
ATOM 672 C CA . SER A 1 89 ? -10.899 -18.507 25.910 1.00 41.69 89 SER A CA 1
ATOM 673 C C . SER A 1 89 ? -11.252 -18.243 27.388 1.00 41.69 89 SER A C 1
ATOM 675 O O . SER A 1 89 ? -10.485 -18.634 28.266 1.00 41.69 89 SER A O 1
ATOM 677 N N . SER A 1 90 ? -12.348 -17.555 27.721 1.00 44.12 90 SER A N 1
ATOM 678 C CA . SER A 1 90 ? -12.630 -17.189 29.129 1.00 44.12 90 SER A CA 1
ATOM 679 C C . SER A 1 90 ? -14.057 -17.458 29.595 1.00 44.12 90 SER A C 1
ATOM 681 O O . SER A 1 90 ? -14.494 -16.859 30.572 1.00 44.12 90 SER A O 1
ATOM 683 N N . THR A 1 91 ? -14.788 -18.359 28.938 1.00 43.31 91 THR A N 1
ATOM 684 C CA . THR A 1 91 ? -16.174 -18.673 29.332 1.00 43.31 91 THR A CA 1
ATOM 685 C C . THR A 1 91 ? -16.453 -20.171 29.390 1.00 43.31 91 THR A C 1
ATOM 687 O O . THR A 1 91 ? -17.589 -20.575 29.210 1.00 43.31 91 THR A O 1
ATOM 690 N N . ASP A 1 92 ? -15.435 -20.992 29.664 1.00 36.12 92 ASP A N 1
ATOM 691 C CA . ASP A 1 92 ? -15.612 -22.452 29.718 1.00 36.12 92 ASP A CA 1
ATOM 692 C C . ASP A 1 92 ? -14.937 -23.105 30.934 1.00 36.12 92 ASP A C 1
ATOM 694 O O . ASP A 1 92 ? -14.352 -24.182 30.882 1.00 36.12 92 ASP A O 1
ATOM 698 N N . ALA A 1 93 ? -15.011 -22.418 32.074 1.00 39.31 93 ALA A N 1
ATOM 699 C CA . ALA A 1 93 ? -14.653 -22.988 33.368 1.00 39.31 93 ALA A CA 1
ATOM 700 C C . ALA A 1 93 ? -15.626 -22.512 34.447 1.00 39.31 93 ALA A C 1
ATOM 702 O O . ALA A 1 93 ? -15.200 -21.878 35.405 1.00 39.31 93 ALA A O 1
ATOM 703 N N . THR A 1 94 ? -16.932 -22.728 34.237 1.00 40.22 94 THR A N 1
ATOM 704 C CA . THR A 1 94 ? -17.990 -22.964 35.254 1.00 40.22 94 THR A CA 1
ATOM 705 C C . THR A 1 94 ? -19.370 -22.741 34.628 1.00 40.22 94 THR A C 1
ATOM 707 O O . THR A 1 94 ? -19.968 -21.693 34.821 1.00 40.22 94 THR A O 1
ATOM 710 N N . MET A 1 95 ? -19.905 -23.723 33.901 1.00 33.53 95 MET A N 1
ATOM 711 C CA . MET A 1 95 ? -21.346 -24.015 33.929 1.00 33.53 95 MET A CA 1
ATOM 712 C C . MET A 1 95 ? -21.549 -25.506 33.671 1.00 33.53 95 MET A C 1
ATOM 714 O O . MET A 1 95 ? -21.551 -25.988 32.544 1.00 33.53 95 MET A O 1
ATOM 718 N N . THR A 1 96 ? -21.652 -26.228 34.781 1.00 35.47 96 THR A N 1
ATOM 719 C CA . THR A 1 96 ? -22.311 -27.526 34.887 1.00 35.47 96 THR A CA 1
ATOM 720 C C . THR A 1 96 ? -23.687 -27.492 34.232 1.00 35.47 96 THR A C 1
ATOM 722 O O . THR A 1 96 ? -24.421 -26.515 34.373 1.00 35.47 96 THR A O 1
ATOM 725 N N . GLU A 1 97 ? -23.988 -28.592 33.543 1.00 36.94 97 GLU A N 1
ATOM 726 C CA . GLU A 1 97 ? -25.305 -29.046 33.104 1.00 36.94 97 GLU A CA 1
ATOM 727 C C . GLU A 1 97 ? -26.466 -28.503 33.947 1.00 36.94 97 GLU A C 1
ATOM 729 O O . GLU A 1 97 ? -26.586 -28.861 35.110 1.00 36.94 97 GLU A O 1
ATOM 734 N N . GLU A 1 98 ? -27.368 -27.745 33.324 1.00 30.39 98 GLU A N 1
ATOM 735 C CA . GLU A 1 98 ? -28.800 -28.055 33.343 1.00 30.39 98 GLU A CA 1
ATOM 736 C C . GLU A 1 98 ? -29.406 -27.609 32.009 1.00 30.39 98 GLU A C 1
ATOM 738 O O . GLU A 1 98 ? -29.301 -26.457 31.583 1.00 30.39 98 GLU A O 1
ATOM 743 N N . GLY A 1 99 ? -29.991 -28.572 31.300 1.00 35.25 99 GLY A N 1
ATOM 744 C CA . GLY A 1 99 ? -30.630 -28.354 30.016 1.00 35.25 99 GLY A CA 1
ATOM 745 C C . GLY A 1 99 ? -31.952 -27.609 30.154 1.00 35.25 99 GLY A C 1
ATOM 746 O O . GLY A 1 99 ? -32.778 -27.932 30.999 1.00 35.25 99 GLY A O 1
ATOM 747 N N . SER A 1 100 ? -32.198 -26.672 29.243 1.00 26.14 100 SER A N 1
ATOM 748 C CA . SER A 1 100 ? -33.553 -26.366 28.793 1.00 26.14 100 SER A CA 1
ATOM 749 C C . SER A 1 100 ? -33.495 -25.638 27.453 1.00 26.14 100 SER A C 1
ATOM 751 O O . SER A 1 100 ? -33.188 -24.450 27.364 1.00 26.14 100 SER A O 1
ATOM 753 N N . CYS A 1 101 ? -33.760 -26.387 26.382 1.00 29.84 101 CYS A N 1
ATOM 754 C CA . CYS A 1 101 ? -34.148 -25.816 25.102 1.00 29.84 101 CYS A CA 1
ATOM 755 C C . CYS A 1 101 ? -35.486 -25.097 25.282 1.00 29.84 101 CYS A C 1
ATOM 757 O O . CYS A 1 101 ? -36.489 -25.754 25.535 1.00 29.84 101 CYS A O 1
ATOM 759 N N . ASN A 1 102 ? -35.523 -23.785 25.054 1.00 27.70 102 ASN A N 1
ATOM 760 C CA . ASN A 1 102 ? -36.762 -23.102 24.703 1.00 27.70 102 ASN A CA 1
ATOM 761 C C . ASN A 1 102 ? -36.586 -22.397 23.361 1.00 27.70 102 ASN A C 1
ATOM 763 O O . ASN A 1 102 ? -35.990 -21.326 23.251 1.00 27.70 102 ASN A O 1
ATOM 767 N N . SER A 1 103 ? -37.123 -23.049 22.329 1.00 30.47 103 SER A N 1
ATOM 768 C CA . SER A 1 103 ? -37.399 -22.449 21.034 1.00 30.47 103 SER A CA 1
ATOM 769 C C . SER A 1 103 ? -38.479 -21.385 21.205 1.00 30.47 103 SER A C 1
ATOM 771 O O . SER A 1 103 ? -39.607 -21.695 21.590 1.00 30.47 103 SER A O 1
ATOM 773 N N . ILE A 1 104 ? -38.161 -20.135 20.887 1.00 27.88 104 ILE A N 1
ATOM 774 C CA . ILE A 1 104 ? -39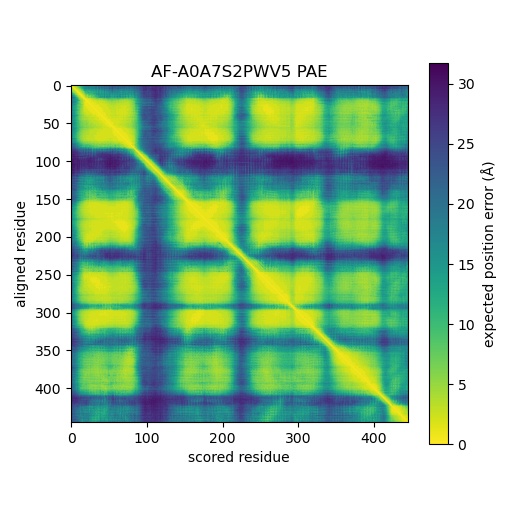.167 -19.083 20.755 1.00 27.88 104 ILE A CA 1
ATOM 775 C C . ILE A 1 104 ? -39.803 -19.245 19.374 1.00 27.88 104 ILE A C 1
ATOM 777 O O . ILE A 1 104 ? -39.273 -18.796 18.358 1.00 27.88 104 ILE A O 1
ATOM 781 N N . ALA A 1 105 ? -40.933 -19.949 19.351 1.00 29.39 105 ALA A N 1
ATOM 782 C CA . ALA A 1 105 ? -41.866 -19.948 18.239 1.00 29.39 105 ALA A CA 1
ATOM 783 C C . ALA A 1 105 ? -42.639 -18.622 18.250 1.00 29.39 105 ALA A C 1
ATOM 785 O O . ALA A 1 105 ? -43.317 -18.284 19.220 1.00 29.39 105 ALA A O 1
ATOM 786 N N . ILE A 1 106 ? -42.527 -17.864 17.162 1.00 29.44 106 ILE A N 1
ATOM 787 C CA . ILE A 1 106 ? -43.337 -16.673 16.903 1.00 29.44 106 ILE A CA 1
ATOM 788 C C . ILE A 1 106 ? -44.727 -17.163 16.480 1.00 29.44 106 ILE A C 1
ATOM 790 O O . ILE A 1 106 ? -44.939 -17.551 15.332 1.00 29.44 106 ILE A O 1
ATOM 794 N N . GLY A 1 107 ? -45.656 -17.202 17.436 1.00 29.11 107 GLY A N 1
ATOM 795 C CA . GLY A 1 107 ? -47.070 -17.487 17.211 1.00 29.11 107 GLY A CA 1
ATOM 796 C C . GLY A 1 107 ? -47.836 -16.222 16.828 1.00 29.11 107 GLY A C 1
ATOM 797 O O . GLY A 1 107 ? -47.885 -15.261 17.591 1.00 29.11 107 GLY A O 1
ATOM 798 N N . SER A 1 108 ? -48.432 -16.242 15.635 1.00 31.00 108 SER A N 1
ATOM 799 C CA . SER A 1 108 ? -49.462 -15.303 15.180 1.00 31.00 108 SER A CA 1
ATOM 800 C C . SER A 1 108 ? -50.696 -15.395 16.081 1.00 31.00 108 SER A C 1
ATOM 802 O O . SER A 1 108 ? -51.131 -16.492 16.422 1.00 31.00 108 SER A O 1
ATOM 804 N N . GLY A 1 109 ? -51.242 -14.241 16.462 1.00 36.72 109 GLY A N 1
ATOM 805 C CA . GLY A 1 109 ? -52.292 -14.121 17.468 1.00 36.72 109 GLY A CA 1
ATOM 806 C C . GLY A 1 109 ? -53.679 -14.617 17.059 1.00 36.72 109 GLY A C 1
ATOM 807 O O . GLY A 1 109 ? -53.988 -14.762 15.879 1.00 36.72 109 GLY A O 1
ATOM 808 N N . SER A 1 110 ? -54.522 -14.804 18.076 1.00 32.03 110 SER A N 1
ATOM 809 C CA . SER A 1 110 ? -55.968 -14.588 18.020 1.00 32.03 110 SER A CA 1
ATOM 810 C C . SER A 1 110 ? -56.542 -14.493 19.442 1.00 32.03 110 SER A C 1
ATOM 812 O O . SER A 1 110 ? -56.076 -15.169 20.352 1.00 32.03 110 SER A O 1
ATOM 814 N N . SER A 1 111 ? -57.531 -13.610 19.542 1.00 42.03 111 SER A N 1
ATOM 815 C CA . SER A 1 111 ? -58.408 -13.108 20.605 1.00 42.03 111 SER A CA 1
ATOM 816 C C . SER A 1 111 ? -58.726 -13.894 21.892 1.00 42.03 111 SER A C 1
ATOM 818 O O . SER A 1 111 ? -58.795 -15.117 21.917 1.00 42.03 111 SER A O 1
ATOM 820 N N . ASP A 1 112 ? -59.087 -13.062 22.882 1.00 45.19 112 ASP A N 1
ATOM 821 C CA . ASP A 1 112 ? -60.006 -13.239 24.018 1.00 45.19 112 ASP A CA 1
ATOM 822 C C . ASP A 1 112 ? -59.599 -14.159 25.180 1.00 45.19 112 ASP A C 1
ATOM 824 O O . ASP A 1 112 ? -59.679 -15.381 25.104 1.00 45.19 112 ASP A O 1
ATOM 828 N N . ASN A 1 113 ? -59.286 -13.549 26.332 1.00 37.16 113 ASN A N 1
ATOM 829 C CA . ASN A 1 113 ? -60.164 -13.654 27.504 1.00 37.16 113 ASN A CA 1
ATOM 830 C C . ASN A 1 113 ? -59.698 -12.803 28.692 1.00 37.16 113 ASN A C 1
ATOM 832 O O . ASN A 1 113 ? -58.517 -12.740 29.037 1.00 37.16 113 ASN A O 1
ATOM 836 N N . ASP A 1 114 ? -60.698 -12.203 29.329 1.00 52.03 114 ASP A N 1
ATOM 837 C CA . ASP A 1 114 ? -60.674 -11.576 30.641 1.00 52.03 114 ASP A CA 1
ATOM 838 C C . ASP A 1 114 ? -60.196 -12.546 31.729 1.00 52.03 114 ASP A C 1
ATOM 840 O O . ASP A 1 114 ? -60.781 -13.613 31.904 1.00 52.03 114 ASP A O 1
ATOM 844 N N . TYR A 1 115 ? -59.205 -12.149 32.535 1.00 42.72 115 TYR A N 1
ATOM 845 C CA . TYR A 1 115 ? -59.112 -12.587 33.931 1.00 42.72 115 TYR A CA 1
ATOM 846 C C . TYR A 1 115 ? -58.284 -11.598 34.765 1.00 42.72 115 TYR A C 1
ATOM 848 O O . TYR A 1 115 ? -57.084 -11.414 34.567 1.00 42.72 115 TYR A O 1
ATOM 856 N N . TYR A 1 116 ? -58.958 -10.939 35.707 1.00 44.44 116 TYR A N 1
ATOM 857 C CA . TYR A 1 116 ? -58.383 -10.053 36.718 1.00 44.44 116 TYR A CA 1
ATOM 858 C C . TYR A 1 116 ? -57.974 -10.895 37.934 1.00 44.44 116 TYR A C 1
ATOM 860 O O . TYR A 1 116 ? -58.815 -11.591 38.501 1.00 44.44 116 TYR A O 1
ATOM 868 N N . GLY A 1 117 ? -56.730 -10.792 38.404 1.00 44.66 117 GLY A N 1
ATOM 869 C CA . GLY A 1 117 ? -56.372 -11.389 39.691 1.00 44.66 117 GLY A CA 1
ATOM 870 C C . GLY A 1 117 ? -54.893 -11.329 40.040 1.00 44.66 117 GLY A C 1
ATOM 871 O O . GLY A 1 117 ? -54.135 -12.150 39.556 1.00 44.66 117 GLY A O 1
ATOM 872 N N . LYS A 1 118 ? -54.549 -10.358 40.900 1.00 50.34 118 LYS A N 1
ATOM 873 C CA . LYS A 1 118 ? -53.485 -10.374 41.925 1.00 50.34 118 LYS A CA 1
ATOM 874 C C . LYS A 1 118 ? -52.256 -11.253 41.648 1.00 50.34 118 LYS A C 1
ATOM 876 O O . LYS A 1 118 ? -52.345 -12.456 41.810 1.00 50.34 118 LYS A O 1
ATOM 881 N N . ASP A 1 119 ? -51.130 -10.602 41.349 1.00 53.78 119 ASP A N 1
ATOM 882 C CA . ASP A 1 119 ? -49.794 -10.857 41.930 1.00 53.78 119 ASP A CA 1
ATOM 883 C C . ASP A 1 119 ? -48.773 -9.967 41.198 1.00 53.78 119 ASP A C 1
ATOM 885 O O . ASP A 1 119 ? -48.064 -10.395 40.294 1.00 53.78 119 ASP A O 1
ATOM 889 N N . LYS A 1 120 ? -48.753 -8.667 41.528 1.00 50.78 120 LYS A N 1
ATOM 890 C CA . LYS A 1 120 ? -47.941 -7.661 40.814 1.00 50.78 120 LYS A CA 1
ATOM 891 C C . LYS A 1 120 ? -46.527 -7.469 41.372 1.00 50.78 120 LYS A C 1
ATOM 893 O O . LYS A 1 120 ? -45.716 -6.816 40.727 1.00 50.78 120 LYS A O 1
ATOM 898 N N . ASP A 1 121 ? -46.203 -8.088 42.505 1.00 55.41 121 ASP A N 1
ATOM 899 C CA . ASP A 1 121 ? -44.996 -7.731 43.264 1.00 55.41 121 ASP A CA 1
ATOM 900 C C . ASP A 1 121 ? -43.842 -8.748 43.090 1.00 55.41 121 ASP A C 1
ATOM 902 O O . ASP A 1 121 ? -42.703 -8.477 43.468 1.00 55.41 121 ASP A O 1
ATOM 906 N N . ALA A 1 122 ? -44.098 -9.906 42.463 1.00 54.97 122 ALA A N 1
ATOM 907 C CA . ALA A 1 122 ? -43.094 -10.956 42.221 1.00 54.97 122 ALA A CA 1
ATOM 908 C C . ALA A 1 122 ? -42.498 -10.950 40.794 1.00 54.97 122 ALA A C 1
ATOM 910 O O . ALA A 1 122 ? -41.455 -11.559 40.548 1.00 54.97 122 ALA A O 1
ATOM 911 N N . GLU A 1 123 ? -43.129 -10.258 39.840 1.00 51.47 123 GLU A N 1
ATOM 912 C CA . GLU A 1 123 ? -42.655 -10.180 38.449 1.00 51.47 123 GLU A CA 1
ATOM 913 C C . GLU A 1 123 ? -41.616 -9.055 38.253 1.00 51.47 123 GLU A C 1
ATOM 915 O O . GLU A 1 123 ? -40.680 -9.184 37.457 1.00 51.47 123 GLU A O 1
ATOM 920 N N . GLU A 1 124 ? -41.689 -7.993 39.063 1.00 53.06 124 GLU A N 1
ATOM 921 C CA . GLU A 1 124 ? -40.770 -6.849 38.991 1.00 53.06 124 GLU A CA 1
ATOM 922 C C . GLU A 1 124 ? -39.343 -7.205 39.463 1.00 53.06 124 GLU A C 1
ATOM 924 O O . GLU A 1 124 ? -38.349 -6.731 38.907 1.00 53.06 124 GLU A O 1
ATOM 929 N N . THR A 1 125 ? -39.206 -8.143 40.407 1.00 54.03 125 THR A N 1
ATOM 930 C CA . THR A 1 125 ? -37.901 -8.644 40.880 1.00 54.03 125 THR A CA 1
ATOM 931 C C . THR A 1 125 ? -37.221 -9.588 39.881 1.00 54.03 125 THR A C 1
ATOM 933 O O . THR A 1 125 ? -35.989 -9.613 39.807 1.00 54.03 125 THR A O 1
ATOM 936 N N . LYS A 1 126 ? -37.980 -10.314 39.044 1.00 52.66 126 LYS A N 1
ATOM 937 C CA . LYS A 1 126 ? -37.416 -11.130 37.949 1.00 52.66 126 LYS A CA 1
ATOM 938 C C . LYS A 1 126 ? -36.915 -10.269 36.785 1.00 52.66 126 LYS A C 1
ATOM 940 O O . LYS A 1 126 ? -35.860 -10.569 36.225 1.00 52.66 126 LYS A O 1
ATOM 945 N N . LEU A 1 127 ? -37.607 -9.174 36.461 1.00 52.09 127 LEU A N 1
ATOM 946 C CA . LEU A 1 127 ? -37.187 -8.245 35.402 1.00 52.09 127 LEU A CA 1
ATOM 947 C C . LEU A 1 127 ? -35.930 -7.438 35.777 1.00 52.09 127 LEU A C 1
ATOM 949 O O . LEU A 1 127 ? -35.095 -7.163 34.912 1.00 52.09 127 LEU A O 1
ATOM 953 N N . LEU A 1 128 ? -35.733 -7.126 37.063 1.00 52.84 128 LEU A N 1
ATOM 954 C CA . LEU A 1 128 ? -34.512 -6.464 37.538 1.00 52.84 128 LEU A CA 1
ATOM 955 C C . LEU A 1 128 ? -33.272 -7.378 37.488 1.00 52.84 128 LEU A C 1
ATOM 957 O O . LEU A 1 128 ? -32.183 -6.896 37.174 1.00 52.84 128 LEU A O 1
ATOM 961 N N . ASN A 1 129 ? -33.425 -8.690 37.709 1.00 50.47 129 ASN A N 1
ATOM 962 C CA . ASN A 1 129 ? -32.300 -9.638 37.722 1.00 50.47 129 ASN A CA 1
ATOM 963 C C . ASN A 1 129 ? -31.853 -10.101 36.313 1.00 50.47 129 ASN A C 1
ATOM 965 O O . ASN A 1 129 ? -30.705 -10.489 36.101 1.00 50.47 129 ASN A O 1
ATOM 969 N N . ILE A 1 130 ? -32.733 -10.024 35.307 1.00 53.62 130 ILE A N 1
ATOM 970 C CA . ILE A 1 130 ? -32.360 -10.290 33.902 1.00 53.62 130 ILE A CA 1
ATOM 971 C C . ILE A 1 130 ? -31.561 -9.106 33.319 1.00 53.62 130 ILE A C 1
ATOM 973 O O . ILE A 1 130 ? -30.611 -9.297 32.553 1.00 53.62 130 ILE A O 1
ATOM 977 N N . ASN A 1 131 ? -31.870 -7.872 33.734 1.00 51.72 131 ASN A N 1
ATOM 978 C CA . ASN A 1 131 ? -31.147 -6.678 33.284 1.00 51.72 131 ASN A CA 1
ATOM 979 C C . ASN A 1 131 ? -29.724 -6.567 33.863 1.00 51.72 131 ASN A C 1
ATOM 981 O O . ASN A 1 131 ? -28.816 -6.119 33.157 1.00 51.72 131 ASN A O 1
ATOM 985 N N . SER A 1 132 ? -29.491 -7.008 35.104 1.00 54.03 132 SER A N 1
ATOM 986 C CA . SER A 1 132 ? -28.159 -6.991 35.730 1.00 54.03 132 SER A CA 1
ATOM 987 C C . SER A 1 132 ? -27.185 -7.970 35.060 1.00 54.03 132 SER A C 1
ATOM 989 O O . SER A 1 132 ? -26.061 -7.584 34.732 1.00 54.03 132 SER A O 1
ATOM 991 N N . ASN A 1 133 ? -27.622 -9.194 34.750 1.00 52.84 133 ASN A N 1
ATOM 992 C CA . ASN A 1 133 ? -26.773 -10.195 34.087 1.00 52.84 133 ASN A CA 1
ATOM 993 C C . ASN A 1 133 ? -26.429 -9.819 32.633 1.00 52.84 133 ASN A C 1
ATOM 995 O O . ASN A 1 133 ? -25.316 -10.072 32.166 1.00 52.84 133 ASN A O 1
ATOM 999 N N . THR A 1 134 ? -27.335 -9.125 31.937 1.00 54.22 134 THR A N 1
ATOM 1000 C CA . THR A 1 134 ? -27.082 -8.616 30.576 1.00 54.22 134 THR A CA 1
ATOM 1001 C C . THR A 1 134 ? -26.065 -7.463 30.581 1.00 54.22 134 THR A C 1
ATOM 1003 O O . THR A 1 134 ? -25.192 -7.385 29.711 1.00 54.22 134 THR A O 1
ATOM 1006 N N . ALA A 1 135 ? -26.110 -6.591 31.595 1.00 55.47 135 ALA A N 1
ATOM 1007 C CA . ALA A 1 135 ? -25.159 -5.488 31.742 1.00 55.47 135 ALA A CA 1
ATOM 1008 C C . ALA A 1 135 ? -23.729 -5.975 32.057 1.00 55.47 135 ALA A C 1
ATOM 1010 O O . ALA A 1 135 ? -22.765 -5.454 31.484 1.00 55.47 135 ALA A O 1
ATOM 1011 N N . ILE A 1 136 ? -23.587 -7.010 32.893 1.00 57.38 136 ILE A N 1
ATOM 1012 C CA . ILE A 1 136 ? -22.284 -7.595 33.260 1.00 57.38 136 ILE A CA 1
ATOM 1013 C C . ILE A 1 136 ? -21.632 -8.290 32.054 1.00 57.38 136 ILE A C 1
ATOM 1015 O O . ILE A 1 136 ? -20.454 -8.070 31.774 1.00 57.38 136 ILE A O 1
ATOM 1019 N N . SER A 1 137 ? -22.403 -9.035 31.255 1.00 55.25 137 SER A N 1
ATOM 1020 C CA . SER A 1 137 ? -21.870 -9.696 30.052 1.00 55.25 137 SER A CA 1
ATOM 1021 C C . SER A 1 137 ? -21.368 -8.685 29.001 1.00 55.25 137 SER A C 1
ATOM 1023 O O . SER A 1 137 ? -20.332 -8.885 28.360 1.00 55.25 137 SER A O 1
ATOM 1025 N N . SER A 1 138 ? -22.034 -7.528 28.883 1.00 57.69 138 SER A N 1
ATOM 1026 C CA . SER A 1 138 ? -21.630 -6.463 27.952 1.00 57.69 138 SER A CA 1
ATOM 1027 C C . SER A 1 138 ? -20.340 -5.730 28.357 1.00 57.69 138 SER A C 1
ATOM 1029 O O . SER A 1 138 ? -19.571 -5.307 27.490 1.00 57.69 138 SER A O 1
ATOM 1031 N N . THR A 1 139 ? -20.062 -5.604 29.660 1.00 62.84 139 THR A N 1
ATOM 1032 C CA . THR A 1 139 ? -18.856 -4.923 30.166 1.00 62.84 139 THR A CA 1
ATOM 1033 C C . THR A 1 139 ? -17.610 -5.796 30.020 1.00 62.84 139 THR A C 1
ATOM 1035 O O . THR A 1 139 ? -16.559 -5.293 29.607 1.00 62.84 139 THR A O 1
ATOM 1038 N N . THR A 1 140 ? -17.725 -7.109 30.240 1.00 63.31 140 THR A N 1
ATOM 1039 C CA . THR A 1 140 ? -16.619 -8.057 30.021 1.00 63.31 140 THR A CA 1
ATOM 1040 C C . THR A 1 140 ? -16.222 -8.140 28.542 1.00 63.31 140 THR A C 1
ATOM 1042 O O . THR A 1 140 ? -15.031 -8.101 28.222 1.00 63.31 140 THR A O 1
ATOM 1045 N N . GLN A 1 141 ? -17.192 -8.146 27.616 1.00 60.75 141 GLN A N 1
ATOM 1046 C CA . GLN A 1 141 ? -16.897 -8.126 26.176 1.00 60.75 141 GLN A CA 1
ATOM 1047 C C . GLN A 1 141 ? -16.180 -6.840 25.730 1.00 60.75 141 GLN A C 1
ATOM 1049 O O . GLN A 1 141 ? -15.268 -6.900 24.899 1.00 60.75 141 GLN A O 1
ATOM 1054 N N . GLN A 1 142 ? -16.535 -5.681 26.296 1.00 63.97 142 GLN A N 1
ATOM 1055 C CA . GLN A 1 142 ? -15.874 -4.413 25.968 1.00 63.97 142 GLN A CA 1
ATOM 1056 C C . GLN A 1 142 ? -14.418 -4.366 26.449 1.00 63.97 142 GLN A C 1
ATOM 1058 O O . GLN A 1 142 ? -13.543 -3.945 25.689 1.00 63.97 142 GLN A O 1
ATOM 1063 N N . GLN A 1 143 ? -14.121 -4.858 27.655 1.00 65.88 143 GLN A N 1
ATOM 1064 C CA . GLN A 1 143 ? -12.738 -4.927 28.148 1.00 65.88 143 GLN A CA 1
ATOM 1065 C C . GLN A 1 143 ? -11.866 -5.875 27.311 1.00 65.88 143 GLN A C 1
ATOM 1067 O O . GLN A 1 143 ? -10.697 -5.589 27.040 1.00 65.88 143 GLN A O 1
ATOM 1072 N N . GLN A 1 144 ? -12.431 -6.985 26.834 1.00 65.44 144 GLN A N 1
ATOM 1073 C CA . GLN A 1 144 ? -11.707 -7.937 25.990 1.00 65.44 144 GLN A CA 1
ATOM 1074 C C . GLN A 1 144 ? -11.455 -7.386 24.574 1.00 65.44 144 GLN A C 1
ATOM 1076 O O . GLN A 1 144 ? -10.431 -7.679 23.953 1.00 65.44 144 GLN A O 1
ATOM 1081 N N . GLN A 1 145 ? -12.352 -6.538 24.058 1.00 65.50 145 GLN A N 1
ATOM 1082 C CA . GLN A 1 145 ? -12.104 -5.771 22.833 1.00 65.50 145 GLN A CA 1
ATOM 1083 C C . GLN A 1 145 ? -11.021 -4.697 23.026 1.00 65.50 145 GLN A C 1
ATOM 1085 O O . GLN A 1 145 ? -10.205 -4.514 22.124 1.00 65.50 145 GLN A O 1
ATOM 1090 N N . GLN A 1 146 ? -10.949 -4.042 24.189 1.00 66.38 146 GLN A N 1
ATOM 1091 C CA . GLN A 1 146 ? -9.895 -3.061 24.489 1.00 66.38 146 GLN A CA 1
ATOM 1092 C C . GLN A 1 146 ? -8.501 -3.700 24.559 1.00 66.38 146 GLN A C 1
ATOM 1094 O O . GLN A 1 146 ? -7.588 -3.222 23.889 1.00 66.38 146 GLN A O 1
ATOM 1099 N N . LYS A 1 147 ? -8.342 -4.836 25.255 1.00 69.44 147 LYS A N 1
ATOM 1100 C CA . LYS A 1 147 ? -7.056 -5.566 25.280 1.00 69.44 147 LYS A CA 1
ATOM 1101 C C . LYS A 1 147 ? -6.594 -6.002 23.885 1.00 69.44 147 LYS A C 1
ATOM 1103 O O . LYS A 1 147 ? -5.403 -5.987 23.594 1.00 69.44 147 LYS A O 1
ATOM 1108 N N . ARG A 1 148 ? -7.528 -6.350 22.990 1.00 66.50 148 ARG A N 1
ATOM 1109 C CA . ARG A 1 148 ? -7.200 -6.645 21.584 1.00 66.50 148 ARG A CA 1
ATOM 1110 C C . ARG A 1 148 ? -6.695 -5.416 20.835 1.00 66.50 148 ARG A C 1
ATOM 1112 O O . ARG A 1 148 ? -5.767 -5.527 20.041 1.00 66.50 148 ARG A O 1
ATOM 1119 N N . GLN A 1 149 ? -7.280 -4.252 21.099 1.00 68.75 149 GLN A N 1
ATOM 1120 C CA . GLN A 1 149 ? -6.897 -2.997 20.453 1.00 68.75 149 GLN A CA 1
ATOM 1121 C C . GLN A 1 149 ? -5.471 -2.547 20.809 1.00 68.75 149 GLN A C 1
ATOM 1123 O O . GLN A 1 149 ? -4.808 -1.932 19.974 1.00 68.75 149 GLN A O 1
ATOM 1128 N N . GLU A 1 150 ? -4.963 -2.905 21.990 1.00 71.56 150 GLU A N 1
ATOM 1129 C CA . GLU A 1 150 ? -3.580 -2.612 22.400 1.00 71.56 150 GLU A CA 1
ATOM 1130 C C . GLU A 1 150 ? -2.537 -3.366 21.561 1.00 71.56 150 GLU A C 1
ATOM 1132 O O . GLU A 1 150 ? -1.480 -2.815 21.251 1.00 71.56 150 GLU A O 1
ATOM 1137 N N . GLY A 1 151 ? -2.845 -4.591 21.120 1.00 73.81 151 GLY A N 1
ATOM 1138 C CA . GLY A 1 151 ? -1.945 -5.380 20.273 1.00 73.81 151 GLY A CA 1
ATOM 1139 C C . GLY A 1 151 ? -1.668 -4.721 18.918 1.00 73.81 151 GLY A C 1
ATOM 1140 O O . GLY A 1 151 ? -0.525 -4.689 18.463 1.00 73.81 151 GLY A O 1
ATOM 1141 N N . TYR A 1 152 ? -2.688 -4.116 18.302 1.00 74.69 152 TYR A N 1
ATOM 1142 C CA . TYR A 1 152 ? -2.564 -3.486 16.981 1.00 74.69 152 TYR A CA 1
ATOM 1143 C C . TYR A 1 152 ? -1.646 -2.262 16.968 1.00 74.69 152 TYR A C 1
ATOM 1145 O O . TYR A 1 152 ? -1.029 -1.984 15.939 1.00 74.69 152 TYR A O 1
ATOM 1153 N N . ARG A 1 153 ? -1.490 -1.570 18.105 1.00 79.88 153 ARG A N 1
ATOM 1154 C CA . ARG A 1 153 ? -0.582 -0.416 18.205 1.00 79.88 153 ARG A CA 1
ATOM 1155 C C . ARG A 1 153 ? 0.871 -0.789 17.940 1.00 79.88 153 ARG A C 1
ATOM 1157 O O . ARG A 1 153 ? 1.593 0.000 17.349 1.00 79.88 153 ARG A O 1
ATOM 1164 N N . ARG A 1 154 ? 1.270 -2.006 18.322 1.00 83.69 154 ARG A N 1
ATOM 1165 C CA . ARG A 1 154 ? 2.637 -2.515 18.127 1.00 83.69 154 ARG A CA 1
ATOM 1166 C C . ARG A 1 154 ? 2.872 -3.058 16.723 1.00 83.69 154 ARG A C 1
ATOM 1168 O O . ARG A 1 154 ? 3.994 -3.036 16.234 1.00 83.69 154 ARG A O 1
ATOM 1175 N N . ILE A 1 155 ? 1.819 -3.560 16.084 1.00 88.88 155 ILE A N 1
ATOM 1176 C CA . ILE A 1 155 ? 1.913 -4.207 14.773 1.00 88.88 155 ILE A CA 1
ATOM 1177 C C . ILE A 1 155 ? 2.055 -3.168 13.656 1.00 88.88 155 ILE A C 1
ATOM 1179 O O . ILE A 1 155 ? 2.796 -3.396 12.705 1.00 88.88 155 ILE A O 1
ATOM 1183 N N . LEU A 1 156 ? 1.393 -2.015 13.787 1.00 90.88 156 LEU A N 1
ATOM 1184 C CA . LEU A 1 156 ? 1.425 -0.947 12.785 1.00 90.88 156 LEU A CA 1
ATOM 1185 C C . LEU A 1 156 ? 2.845 -0.432 12.465 1.00 90.88 156 LEU A C 1
ATOM 1187 O O . LEU A 1 156 ? 3.214 -0.487 11.292 1.00 90.88 156 LEU A O 1
ATOM 1191 N N . PRO A 1 157 ? 3.674 0.016 13.432 1.00 92.44 157 PRO A N 1
ATOM 1192 C CA . PRO A 1 157 ? 5.024 0.492 13.123 1.00 92.44 157 PRO A CA 1
ATOM 1193 C C . PRO A 1 157 ? 5.918 -0.618 12.565 1.00 92.44 157 PRO A C 1
ATOM 1195 O O . PRO A 1 157 ? 6.716 -0.363 11.673 1.00 92.44 157 PRO A O 1
ATOM 1198 N N . LEU A 1 158 ? 5.774 -1.856 13.054 1.00 92.69 158 LEU A N 1
ATOM 1199 C CA . LEU A 1 158 ? 6.541 -2.996 12.556 1.00 92.69 158 LEU A CA 1
ATOM 1200 C C . LEU A 1 158 ? 6.219 -3.254 11.083 1.00 92.69 158 LEU A C 1
ATOM 1202 O O . LEU A 1 158 ? 7.126 -3.408 10.272 1.00 92.69 158 LEU A O 1
ATOM 1206 N N . SER A 1 159 ? 4.928 -3.259 10.744 1.00 94.19 159 SER A N 1
ATOM 1207 C CA . SER A 1 159 ? 4.472 -3.371 9.365 1.00 94.19 159 SER A CA 1
ATOM 1208 C C . SER A 1 159 ? 5.045 -2.249 8.505 1.00 94.19 159 SER A C 1
ATOM 1210 O O . SER A 1 159 ? 5.517 -2.542 7.419 1.00 94.19 159 SER A O 1
ATOM 1212 N N . LEU A 1 160 ? 5.036 -1.003 8.989 1.00 94.62 160 LEU A N 1
ATOM 1213 C CA . LEU A 1 160 ? 5.514 0.165 8.243 1.00 94.62 160 LEU A CA 1
ATOM 1214 C C . LEU A 1 160 ? 7.032 0.126 7.982 1.00 94.62 160 LEU A C 1
ATOM 1216 O O . LEU A 1 160 ? 7.492 0.444 6.887 1.00 94.62 160 LE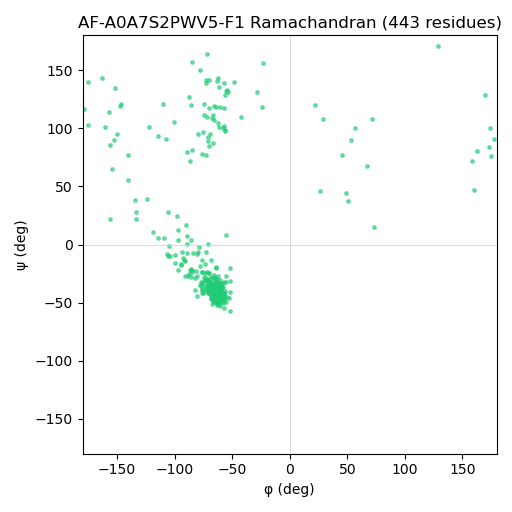U A O 1
ATOM 1220 N N . VAL A 1 161 ? 7.816 -0.314 8.971 1.00 96.38 161 VAL A N 1
ATOM 1221 C CA . VAL A 1 161 ? 9.264 -0.522 8.807 1.00 96.38 161 VAL A CA 1
ATOM 1222 C C . VAL A 1 161 ? 9.532 -1.622 7.793 1.00 96.38 161 VAL A C 1
ATOM 1224 O O . VAL A 1 161 ? 10.357 -1.447 6.900 1.00 96.38 161 VAL A O 1
ATOM 1227 N N . LEU A 1 162 ? 8.840 -2.755 7.923 1.00 96.06 162 LEU A N 1
ATOM 1228 C CA . LEU A 1 162 ? 9.040 -3.888 7.029 1.00 96.06 162 LEU A CA 1
ATOM 1229 C C . LEU A 1 162 ? 8.618 -3.549 5.596 1.00 96.06 162 LEU A C 1
ATOM 1231 O O . LEU A 1 162 ? 9.364 -3.887 4.682 1.00 96.06 162 LEU A O 1
ATOM 1235 N N . THR A 1 163 ? 7.501 -2.835 5.397 1.00 96.06 163 THR A N 1
ATOM 1236 C CA . THR A 1 163 ? 7.105 -2.363 4.062 1.00 96.06 163 THR A CA 1
ATOM 1237 C C . THR A 1 163 ? 8.146 -1.404 3.493 1.00 96.06 163 THR A C 1
ATOM 1239 O O . THR A 1 163 ? 8.569 -1.584 2.356 1.00 96.06 163 THR A O 1
ATOM 1242 N N . GLY A 1 164 ? 8.647 -0.455 4.293 1.00 96.88 164 GLY A N 1
ATOM 1243 C CA . GLY A 1 164 ? 9.719 0.453 3.875 1.00 96.88 164 GLY A CA 1
ATOM 1244 C C . GLY A 1 164 ? 10.995 -0.280 3.445 1.00 96.88 164 GLY A C 1
ATOM 1245 O O . GLY A 1 164 ? 11.575 0.052 2.414 1.00 96.88 164 GLY A O 1
ATOM 1246 N N . ILE A 1 165 ? 11.403 -1.319 4.184 1.00 97.75 165 ILE A N 1
ATOM 1247 C CA . ILE A 1 165 ? 12.556 -2.159 3.825 1.00 97.75 165 ILE A CA 1
ATOM 1248 C C . ILE A 1 165 ? 12.300 -2.901 2.511 1.00 97.75 165 ILE A C 1
ATOM 1250 O O . ILE A 1 165 ? 13.154 -2.847 1.630 1.00 97.75 165 ILE A O 1
ATOM 1254 N N . THR A 1 166 ? 11.146 -3.555 2.344 1.00 97.50 166 THR A N 1
ATOM 1255 C CA . THR A 1 166 ? 10.819 -4.246 1.082 1.00 97.50 166 THR A CA 1
ATOM 1256 C C . THR A 1 166 ? 10.782 -3.275 -0.099 1.00 97.50 166 THR A C 1
ATOM 1258 O O . THR A 1 166 ? 11.357 -3.558 -1.143 1.00 97.50 166 THR A O 1
ATOM 1261 N N . THR A 1 167 ? 10.248 -2.064 0.084 1.00 97.31 167 THR A N 1
ATOM 1262 C CA . THR A 1 167 ? 10.248 -1.026 -0.957 1.00 97.31 167 THR A CA 1
ATOM 1263 C C . THR A 1 167 ? 11.673 -0.629 -1.365 1.00 97.31 167 THR A C 1
ATOM 1265 O O . THR A 1 167 ? 11.940 -0.482 -2.554 1.00 97.31 167 THR A O 1
ATOM 1268 N N . ILE A 1 168 ? 12.617 -0.529 -0.419 1.00 97.88 168 ILE A N 1
ATOM 1269 C CA . ILE A 1 168 ? 14.045 -0.287 -0.719 1.00 97.88 168 ILE A CA 1
ATOM 1270 C C . ILE A 1 168 ? 14.693 -1.497 -1.408 1.00 97.88 168 ILE A C 1
ATOM 1272 O O . ILE A 1 168 ? 15.575 -1.324 -2.244 1.00 97.88 168 ILE A O 1
ATOM 1276 N N . LEU A 1 169 ? 14.290 -2.721 -1.065 1.00 97.75 169 LEU A N 1
ATOM 1277 C CA . LEU A 1 169 ? 14.841 -3.942 -1.658 1.00 97.75 169 LEU A CA 1
ATOM 1278 C C . LEU A 1 169 ? 14.316 -4.210 -3.076 1.00 97.75 169 LEU A C 1
ATOM 1280 O O . LEU A 1 169 ? 15.006 -4.878 -3.849 1.00 97.75 169 LEU A O 1
ATOM 1284 N N . PHE A 1 170 ? 13.144 -3.675 -3.437 1.00 97.75 170 PHE A N 1
ATOM 1285 C CA . PHE A 1 170 ? 12.487 -3.965 -4.711 1.00 97.75 170 PHE A CA 1
ATOM 1286 C C . PHE A 1 170 ? 13.380 -3.745 -5.944 1.00 97.75 170 PHE A C 1
ATOM 1288 O O . PHE A 1 170 ? 13.426 -4.651 -6.776 1.00 97.75 170 PHE A O 1
ATOM 1295 N N . PRO A 1 171 ? 14.135 -2.634 -6.097 1.00 97.12 171 PRO A N 1
ATOM 1296 C CA . PRO A 1 171 ? 14.999 -2.472 -7.262 1.00 97.12 171 PRO A CA 1
ATOM 1297 C C . PRO A 1 171 ? 16.064 -3.561 -7.389 1.00 97.12 171 PRO A C 1
ATOM 1299 O O . PRO A 1 171 ? 16.255 -4.107 -8.472 1.00 97.12 171 PRO A O 1
ATOM 1302 N N . MET A 1 172 ? 16.694 -3.953 -6.277 1.00 97.06 172 MET A N 1
ATOM 1303 C CA . MET A 1 172 ? 17.669 -5.050 -6.271 1.00 97.06 172 MET A CA 1
ATOM 1304 C C . MET A 1 172 ? 17.009 -6.389 -6.614 1.00 97.06 172 MET A C 1
ATOM 1306 O O . MET A 1 172 ? 17.576 -7.183 -7.365 1.00 97.06 172 MET A O 1
ATOM 1310 N N . ALA A 1 173 ? 15.798 -6.632 -6.108 1.00 97.62 173 ALA A N 1
ATOM 1311 C CA . ALA A 1 173 ? 15.028 -7.825 -6.436 1.00 97.62 173 ALA A CA 1
ATOM 1312 C C . ALA A 1 173 ? 14.631 -7.860 -7.922 1.00 97.62 173 ALA A C 1
ATOM 1314 O O . ALA A 1 173 ? 14.743 -8.904 -8.559 1.00 97.62 173 ALA A O 1
ATOM 1315 N N . ALA A 1 174 ? 14.223 -6.729 -8.499 1.00 96.88 174 ALA A N 1
ATOM 1316 C CA . ALA A 1 174 ? 13.882 -6.621 -9.914 1.00 96.88 174 ALA A CA 1
ATOM 1317 C C . ALA A 1 174 ? 15.101 -6.838 -10.819 1.00 96.88 174 ALA A C 1
ATOM 1319 O O . ALA A 1 174 ? 15.027 -7.629 -11.757 1.00 96.88 174 ALA A O 1
ATOM 1320 N N . MET A 1 175 ? 16.251 -6.250 -10.483 1.00 95.50 175 MET A N 1
ATOM 1321 C CA . MET A 1 175 ? 17.501 -6.489 -11.215 1.00 95.50 175 MET A CA 1
ATOM 1322 C C . MET A 1 175 ? 17.976 -7.949 -11.121 1.00 95.50 175 MET A C 1
ATOM 1324 O O . MET A 1 175 ? 18.588 -8.459 -12.056 1.00 95.50 175 MET A O 1
ATOM 1328 N N . ALA A 1 176 ? 17.671 -8.650 -10.023 1.00 97.38 176 ALA A N 1
ATOM 1329 C CA . ALA A 1 176 ? 17.965 -10.078 -9.879 1.00 97.38 176 ALA A CA 1
ATOM 1330 C C . ALA A 1 176 ? 17.034 -10.983 -10.715 1.00 97.38 176 ALA A C 1
ATOM 1332 O O . ALA A 1 176 ? 17.341 -12.161 -10.921 1.00 97.38 176 ALA A O 1
ATOM 1333 N N . GLY A 1 177 ? 15.899 -10.460 -11.187 1.00 96.88 177 GLY A N 1
ATOM 1334 C CA . GLY A 1 177 ? 14.978 -11.133 -12.098 1.00 96.88 177 GLY A CA 1
ATOM 1335 C C . GLY A 1 177 ? 13.515 -11.141 -11.631 1.00 96.88 177 GLY A C 1
ATOM 1336 O O . GLY A 1 177 ? 13.200 -10.825 -10.480 1.00 96.88 177 GLY A O 1
ATOM 1337 N N . PRO A 1 178 ? 12.585 -11.566 -12.505 1.00 96.69 178 PRO A N 1
ATOM 1338 C CA . PRO A 1 178 ? 11.146 -11.450 -12.258 1.00 96.69 178 PRO A CA 1
ATOM 1339 C C . PRO A 1 178 ? 10.672 -12.283 -11.060 1.00 96.69 178 PRO A C 1
ATOM 1341 O O . PRO A 1 178 ? 9.799 -11.849 -10.317 1.00 96.69 178 PRO A O 1
ATOM 1344 N N . ASN A 1 179 ? 11.277 -13.448 -10.806 1.00 97.56 179 ASN A N 1
ATOM 1345 C CA . ASN A 1 179 ? 10.908 -14.299 -9.667 1.00 97.56 179 ASN A CA 1
ATOM 1346 C C . ASN A 1 179 ? 11.203 -13.629 -8.315 1.00 97.56 179 ASN A C 1
ATOM 1348 O O . ASN A 1 179 ? 10.409 -13.744 -7.381 1.00 97.56 179 ASN A O 1
ATOM 1352 N N . TRP A 1 180 ? 12.325 -12.912 -8.213 1.00 98.00 180 TRP A N 1
ATOM 1353 C CA . TRP A 1 180 ? 12.691 -12.173 -7.005 1.00 98.00 180 TRP A CA 1
ATOM 1354 C C . TRP A 1 180 ? 11.776 -10.967 -6.801 1.00 98.00 180 TRP A C 1
ATOM 1356 O O . TRP A 1 180 ? 11.305 -10.747 -5.687 1.00 98.00 180 TRP A O 1
ATOM 1366 N N . ALA A 1 181 ? 11.434 -10.255 -7.876 1.00 97.19 181 ALA A N 1
ATOM 1367 C CA . ALA A 1 181 ? 10.442 -9.184 -7.825 1.00 97.19 181 ALA A CA 1
ATOM 1368 C C . ALA A 1 181 ? 9.043 -9.677 -7.417 1.00 97.19 181 ALA A C 1
ATOM 1370 O O . ALA A 1 181 ? 8.369 -9.012 -6.632 1.00 97.19 181 ALA A O 1
ATOM 1371 N N . ILE A 1 182 ? 8.606 -10.846 -7.901 1.00 97.31 182 ILE A N 1
ATOM 1372 C CA . ILE A 1 182 ? 7.345 -11.485 -7.483 1.00 97.31 182 ILE A CA 1
ATOM 1373 C C . ILE A 1 182 ? 7.362 -11.765 -5.977 1.00 97.31 182 ILE A C 1
ATOM 1375 O O . ILE A 1 182 ? 6.392 -11.453 -5.285 1.00 97.31 182 ILE A O 1
ATOM 1379 N N . LEU A 1 183 ? 8.457 -12.333 -5.462 1.00 97.88 183 LEU A N 1
ATOM 1380 C CA . LEU A 1 183 ? 8.594 -12.659 -4.042 1.00 97.88 183 LEU A CA 1
ATOM 1381 C C . LEU A 1 183 ? 8.598 -11.405 -3.158 1.00 97.88 183 LEU A C 1
ATOM 1383 O O . LEU A 1 183 ? 7.931 -11.383 -2.119 1.00 97.88 183 LEU A O 1
ATOM 1387 N N . ASP A 1 184 ? 9.316 -10.363 -3.574 1.00 97.69 184 ASP A N 1
ATOM 1388 C CA . ASP A 1 184 ? 9.331 -9.076 -2.879 1.00 97.69 184 ASP A CA 1
ATOM 1389 C C . ASP A 1 184 ? 7.929 -8.450 -2.852 1.00 97.69 184 ASP A C 1
ATOM 1391 O O . ASP A 1 184 ? 7.414 -8.125 -1.781 1.00 97.69 184 ASP A O 1
ATOM 1395 N N . ARG A 1 185 ? 7.230 -8.412 -3.996 1.00 96.62 185 ARG A N 1
ATOM 1396 C CA . ARG A 1 185 ? 5.860 -7.877 -4.078 1.00 96.62 185 ARG A CA 1
ATOM 1397 C C . ARG A 1 185 ? 4.855 -8.659 -3.263 1.00 96.62 185 ARG A C 1
ATOM 1399 O O . ARG A 1 185 ? 3.995 -8.056 -2.621 1.00 96.62 185 ARG A O 1
ATOM 1406 N N . PHE A 1 186 ? 4.962 -9.980 -3.264 1.00 97.56 186 PHE A N 1
ATOM 1407 C CA . PHE A 1 186 ? 4.149 -10.830 -2.408 1.00 97.56 186 PHE A CA 1
ATOM 1408 C C . PHE A 1 186 ? 4.381 -10.511 -0.924 1.00 97.56 186 PHE A C 1
ATOM 1410 O O . PHE A 1 186 ? 3.418 -10.361 -0.169 1.00 97.56 186 PHE A O 1
ATOM 1417 N N . SER A 1 187 ? 5.643 -10.338 -0.519 1.00 97.12 187 SER A N 1
ATOM 1418 C CA . SER A 1 187 ? 6.022 -9.984 0.855 1.00 97.12 187 SER A CA 1
ATOM 1419 C C . SER A 1 187 ? 5.504 -8.599 1.247 1.00 97.12 187 SER A C 1
ATOM 1421 O O . SER A 1 187 ? 4.893 -8.455 2.305 1.00 97.12 187 SER A O 1
ATOM 1423 N N . LEU A 1 188 ? 5.654 -7.603 0.371 1.00 96.12 188 LEU A N 1
ATOM 1424 C CA . LEU A 1 188 ? 5.090 -6.265 0.553 1.00 96.12 188 LEU A CA 1
ATOM 1425 C C . LEU A 1 188 ? 3.566 -6.332 0.740 1.00 96.12 188 LEU A C 1
ATOM 1427 O O . LEU A 1 188 ? 3.033 -5.734 1.672 1.00 96.12 188 LEU A O 1
ATOM 1431 N N . GLY A 1 189 ? 2.873 -7.121 -0.088 1.00 95.56 189 GLY A N 1
ATOM 1432 C CA . GLY A 1 189 ? 1.433 -7.355 0.032 1.00 95.56 189 GLY A CA 1
ATOM 1433 C C . GLY A 1 189 ? 1.040 -7.981 1.369 1.00 95.56 189 GLY A C 1
ATOM 1434 O O . GLY A 1 189 ? 0.083 -7.528 2.002 1.00 95.56 189 GLY A O 1
ATOM 1435 N N . LEU A 1 190 ? 1.797 -8.981 1.836 1.00 95.50 190 LEU A N 1
ATOM 1436 C CA . LEU A 1 190 ? 1.561 -9.611 3.136 1.00 95.50 190 LEU A CA 1
ATOM 1437 C C . LEU A 1 190 ? 1.677 -8.606 4.286 1.00 95.50 190 LEU A C 1
ATOM 1439 O O . LEU A 1 190 ? 0.827 -8.599 5.177 1.00 95.50 190 LEU A O 1
ATOM 1443 N N . LEU A 1 191 ? 2.715 -7.771 4.267 1.00 94.81 191 LEU A N 1
ATOM 1444 C CA . LEU A 1 191 ? 2.975 -6.776 5.305 1.00 94.81 191 LEU A CA 1
ATOM 1445 C C . LEU A 1 191 ? 1.900 -5.686 5.285 1.00 94.81 191 LEU A C 1
ATOM 1447 O O . LEU A 1 191 ? 1.234 -5.433 6.289 1.00 94.81 191 LEU A O 1
ATOM 1451 N N . GLU A 1 192 ? 1.644 -5.112 4.113 1.00 94.00 192 GLU A N 1
ATOM 1452 C CA . GLU A 1 192 ? 0.660 -4.050 3.930 1.00 94.00 192 GLU A CA 1
ATOM 1453 C C . GLU A 1 192 ? -0.779 -4.500 4.248 1.00 94.00 192 GLU A C 1
ATOM 1455 O O . GLU A 1 192 ? -1.598 -3.706 4.725 1.00 94.00 192 GLU A O 1
ATOM 1460 N N . GLY A 1 193 ? -1.094 -5.784 4.058 1.00 92.06 193 GLY A N 1
ATOM 1461 C CA . GLY A 1 193 ? -2.382 -6.365 4.438 1.00 92.06 193 GLY A CA 1
ATOM 1462 C C . GLY A 1 193 ? -2.747 -6.166 5.912 1.00 92.06 193 GLY A C 1
ATOM 1463 O O . GLY A 1 193 ? -3.933 -6.098 6.243 1.00 92.06 193 GLY A O 1
ATOM 1464 N N . V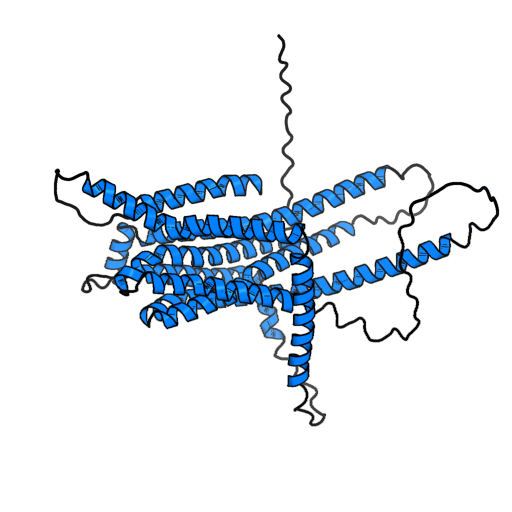AL A 1 194 ? -1.754 -6.021 6.798 1.00 91.44 194 VAL A N 1
ATOM 1465 C CA . VAL A 1 194 ? -1.970 -5.802 8.238 1.00 91.44 194 VAL A CA 1
ATOM 1466 C C . VAL A 1 194 ? -2.125 -4.317 8.581 1.00 91.44 194 VAL A C 1
ATOM 1468 O O . VAL A 1 194 ? -2.776 -3.973 9.572 1.00 91.44 194 VAL A O 1
ATOM 1471 N N . LEU A 1 195 ? -1.564 -3.429 7.758 1.00 91.69 195 LEU A N 1
ATOM 1472 C CA . LEU A 1 195 ? -1.416 -2.004 8.050 1.00 91.69 195 LEU A CA 1
ATOM 1473 C C . LEU A 1 195 ? -2.766 -1.294 8.207 1.00 91.69 195 LEU A C 1
ATOM 1475 O O . LEU A 1 195 ? -3.010 -0.656 9.231 1.00 91.69 195 LEU A O 1
ATOM 1479 N N . LEU A 1 196 ? -3.671 -1.436 7.232 1.00 89.94 196 LEU A N 1
ATOM 1480 C CA . LEU A 1 196 ? -4.976 -0.758 7.261 1.00 89.94 196 LEU A CA 1
ATOM 1481 C C . LEU A 1 196 ? -5.891 -1.249 8.400 1.00 89.94 196 LEU A C 1
ATOM 1483 O O . LEU A 1 196 ? -6.426 -0.405 9.126 1.00 89.94 196 LEU A O 1
ATOM 1487 N N . PRO A 1 197 ? -6.064 -2.568 8.631 1.00 88.56 197 PRO A N 1
ATOM 1488 C CA . PRO A 1 197 ? -6.796 -3.051 9.799 1.00 88.56 197 PRO A CA 1
ATOM 1489 C C . PRO A 1 197 ? -6.209 -2.547 11.123 1.00 88.56 197 PRO A C 1
ATOM 1491 O O . PRO A 1 197 ? -6.967 -2.127 12.000 1.00 88.56 197 PRO A O 1
ATOM 1494 N N . ALA A 1 198 ? -4.878 -2.528 11.264 1.00 89.44 198 ALA A N 1
ATOM 1495 C CA . ALA A 1 198 ? -4.216 -2.035 12.471 1.00 89.44 198 ALA A CA 1
ATOM 1496 C C . ALA A 1 198 ? -4.430 -0.525 12.676 1.00 89.44 198 ALA A C 1
ATOM 1498 O O . ALA A 1 198 ? -4.744 -0.090 13.789 1.00 89.44 198 ALA A O 1
ATOM 1499 N N . ALA A 1 199 ? -4.336 0.265 11.604 1.00 90.75 199 ALA A N 1
ATOM 1500 C CA . ALA A 1 199 ? -4.609 1.700 11.609 1.00 90.75 199 ALA A CA 1
ATOM 1501 C C . ALA A 1 199 ? -6.039 1.996 12.086 1.00 90.75 199 ALA A C 1
ATOM 1503 O O . ALA A 1 199 ? -6.242 2.764 13.034 1.00 90.75 199 ALA A O 1
ATOM 1504 N N . MET A 1 200 ? -7.025 1.316 11.499 1.00 88.88 200 MET A N 1
ATOM 1505 C CA . MET A 1 200 ? -8.441 1.483 11.837 1.00 88.88 200 MET A CA 1
ATOM 1506 C C . MET A 1 200 ? -8.767 1.002 13.256 1.00 88.88 200 MET A C 1
ATOM 1508 O O . MET A 1 200 ? -9.517 1.665 13.981 1.00 88.88 200 MET A O 1
ATOM 1512 N N . ALA A 1 201 ? -8.171 -0.110 13.694 1.00 86.62 201 ALA A N 1
ATOM 1513 C CA . ALA A 1 201 ? -8.307 -0.597 15.064 1.00 86.62 201 ALA A CA 1
ATOM 1514 C C . ALA A 1 201 ? -7.759 0.421 16.077 1.00 86.62 201 ALA A C 1
ATOM 1516 O O . ALA A 1 201 ? -8.417 0.723 17.079 1.00 86.62 201 ALA A O 1
ATOM 1517 N N . GLY A 1 202 ? -6.597 1.011 15.787 1.00 85.75 202 GLY A N 1
ATOM 1518 C CA . GLY A 1 202 ? -5.998 2.047 16.621 1.00 85.75 202 GLY A CA 1
ATOM 1519 C C . GLY A 1 202 ? -6.861 3.313 16.706 1.00 85.75 202 GLY A C 1
ATOM 1520 O O . GLY A 1 202 ? -7.093 3.821 17.808 1.00 85.75 202 GLY A O 1
ATOM 1521 N N . VAL A 1 203 ? -7.428 3.772 15.584 1.00 87.69 203 VAL A N 1
ATOM 1522 C CA . VAL A 1 203 ? -8.355 4.921 15.547 1.00 87.69 203 VAL A CA 1
ATOM 1523 C C . VAL A 1 203 ? -9.634 4.650 16.351 1.00 87.69 203 VAL A C 1
ATOM 1525 O O . VAL A 1 203 ? -10.083 5.489 17.138 1.00 87.69 203 VAL A O 1
ATOM 1528 N N . SER A 1 204 ? -10.212 3.454 16.228 1.00 85.88 204 SER A N 1
ATOM 1529 C CA . SER A 1 204 ? -11.389 3.072 17.020 1.00 85.88 204 SER A CA 1
ATOM 1530 C C . SER A 1 204 ? -11.091 3.035 18.529 1.00 85.88 204 SER A C 1
ATOM 1532 O O . SER A 1 204 ? -11.935 3.426 19.344 1.00 85.88 204 SER A O 1
ATOM 1534 N N . SER A 1 205 ? -9.878 2.618 18.913 1.00 83.56 205 SER A N 1
ATOM 1535 C CA . SER A 1 205 ? -9.458 2.565 20.319 1.00 83.56 205 SER A CA 1
ATOM 1536 C C . SER A 1 205 ? -9.325 3.954 20.946 1.00 83.56 205 SER A C 1
ATOM 1538 O O . SER A 1 205 ? -9.883 4.220 22.010 1.00 83.56 205 SER A O 1
ATOM 1540 N N . THR A 1 206 ? -8.659 4.880 20.253 1.00 83.31 206 THR A N 1
ATOM 1541 C CA . THR A 1 206 ? -8.383 6.232 20.761 1.00 83.31 206 THR A CA 1
ATOM 1542 C C . THR A 1 206 ? -9.648 7.078 20.855 1.00 83.31 206 THR A C 1
ATOM 1544 O O . THR A 1 206 ? -9.828 7.813 21.828 1.00 83.31 206 THR A O 1
ATOM 1547 N N . THR A 1 207 ? -10.561 6.928 19.894 1.00 83.50 207 THR A N 1
ATOM 1548 C CA . THR A 1 207 ? -11.863 7.612 19.912 1.00 83.50 207 THR A CA 1
ATOM 1549 C C . THR A 1 207 ? -12.773 7.097 21.026 1.00 83.50 207 THR A C 1
ATOM 1551 O O . THR A 1 207 ? -13.471 7.888 21.659 1.00 83.50 207 THR A O 1
ATOM 1554 N N . THR A 1 208 ? -12.747 5.793 21.321 1.00 79.50 208 THR A N 1
ATOM 1555 C CA . THR A 1 208 ? -13.577 5.214 22.388 1.00 79.50 208 THR A CA 1
ATOM 1556 C C . THR A 1 208 ? -13.111 5.688 23.769 1.00 79.50 208 THR A C 1
ATOM 1558 O O . THR A 1 208 ? -13.937 6.179 24.542 1.00 79.50 208 THR A O 1
ATOM 1561 N N . THR A 1 209 ? -11.802 5.658 24.050 1.00 72.12 209 THR A N 1
ATOM 1562 C CA . THR A 1 209 ? -11.235 6.111 25.337 1.00 72.12 209 THR A CA 1
ATOM 1563 C C . THR A 1 209 ? -11.488 7.592 25.611 1.00 72.12 209 THR A C 1
ATOM 1565 O O . THR A 1 209 ? -11.756 7.978 26.744 1.00 72.12 209 THR A O 1
ATOM 1568 N N . ALA A 1 210 ? -11.461 8.453 24.593 1.00 65.88 210 ALA A N 1
ATOM 1569 C CA . ALA A 1 210 ? -11.724 9.873 24.812 1.00 65.88 210 ALA A CA 1
ATOM 1570 C C . ALA A 1 210 ? -13.171 10.153 25.260 1.00 65.88 210 ALA A C 1
ATOM 1572 O O . ALA A 1 210 ? -13.420 11.083 26.024 1.00 65.88 210 ALA A O 1
ATOM 1573 N N . THR A 1 211 ? -14.129 9.323 24.834 1.00 65.06 211 THR A N 1
ATOM 1574 C CA . THR A 1 211 ? -15.539 9.507 25.207 1.00 65.06 211 THR A CA 1
ATOM 1575 C C . THR A 1 211 ? -15.882 9.040 26.620 1.00 65.06 211 THR A C 1
ATOM 1577 O O . THR A 1 211 ? -16.916 9.463 27.134 1.00 65.06 211 THR A O 1
ATOM 1580 N N . SER A 1 212 ? -15.058 8.196 27.255 1.00 62.56 212 SER A N 1
ATOM 1581 C CA . SER A 1 212 ? -15.294 7.763 28.639 1.00 62.56 212 SER A CA 1
ATOM 1582 C C . SER A 1 212 ? -14.885 8.825 29.660 1.00 62.56 212 SER A C 1
ATOM 1584 O O . SER A 1 212 ? -15.583 8.990 30.653 1.00 62.56 212 SER A O 1
ATOM 1586 N N . PHE A 1 213 ? -13.824 9.598 29.394 1.00 59.50 213 PHE A N 1
ATOM 1587 C CA . PHE A 1 213 ? -13.360 10.656 30.307 1.00 59.50 213 PHE A CA 1
ATOM 1588 C C . PHE A 1 213 ? -14.315 11.854 30.394 1.00 59.50 213 PHE A C 1
ATOM 1590 O O . PHE A 1 213 ? -14.416 12.479 31.441 1.00 59.50 213 PHE A O 1
ATOM 1597 N N . SER A 1 214 ? -15.069 12.150 29.331 1.00 55.66 214 SER A N 1
ATOM 1598 C CA . SER A 1 214 ? -16.013 13.276 29.330 1.00 55.66 214 SER A CA 1
ATOM 1599 C C . SER A 1 214 ? -17.305 13.010 30.118 1.00 55.66 214 SER A C 1
ATOM 1601 O O . SER A 1 214 ? -18.062 13.948 30.348 1.00 55.66 214 SER A O 1
ATOM 1603 N N . SER A 1 215 ? -17.607 11.761 30.498 1.00 55.38 215 SER A N 1
ATOM 1604 C CA . SER A 1 215 ? -18.859 11.426 31.198 1.00 55.38 215 SER A CA 1
ATOM 1605 C C . SER A 1 215 ? -18.752 11.442 32.726 1.00 55.38 215 SER A C 1
ATOM 1607 O O . SER A 1 215 ? -19.787 11.402 33.386 1.00 55.38 215 SER A O 1
ATOM 1609 N N . THR A 1 216 ? -17.550 11.517 33.300 1.00 54.56 216 THR A N 1
ATOM 1610 C CA . THR A 1 216 ? -17.348 11.464 34.760 1.00 54.56 216 THR A CA 1
ATOM 1611 C C . THR A 1 216 ? -17.485 12.809 35.474 1.00 54.56 216 THR A C 1
ATOM 1613 O O . THR A 1 216 ? -17.830 12.815 36.649 1.00 54.56 216 THR A O 1
ATOM 1616 N N . ASP A 1 217 ? -17.349 13.939 34.777 1.00 49.56 217 ASP A N 1
ATOM 1617 C CA . ASP A 1 217 ? -17.405 15.270 35.413 1.00 49.56 217 ASP A CA 1
ATOM 1618 C C . ASP A 1 217 ? -18.834 15.834 35.569 1.00 49.56 217 ASP A C 1
ATOM 1620 O O . ASP A 1 217 ? -19.023 16.955 36.033 1.00 49.56 217 ASP A O 1
ATOM 1624 N N . GLY A 1 218 ? -19.860 15.056 35.203 1.00 47.88 218 GLY A N 1
ATOM 1625 C CA . GLY A 1 218 ? -21.273 15.443 35.314 1.00 47.88 218 GLY A CA 1
ATOM 1626 C C . GLY A 1 218 ? -22.048 14.775 36.452 1.00 47.88 218 GLY A C 1
ATOM 1627 O O . GLY A 1 218 ? -23.230 15.067 36.618 1.00 47.88 218 GLY A O 1
ATOM 1628 N N . ILE A 1 219 ? -21.431 13.885 37.239 1.00 47.34 219 ILE A N 1
ATOM 1629 C CA . ILE A 1 219 ? -22.080 13.322 38.433 1.00 47.34 219 ILE A CA 1
ATOM 1630 C C . ILE A 1 219 ? -21.823 14.279 39.598 1.00 47.34 219 ILE A C 1
ATOM 1632 O O . ILE A 1 219 ? -21.042 14.012 40.508 1.00 47.34 219 ILE A O 1
ATOM 1636 N N . ILE A 1 220 ? -22.497 15.427 39.561 1.00 47.56 220 ILE A N 1
ATOM 1637 C CA . ILE A 1 220 ? -22.804 16.143 40.794 1.00 47.56 220 ILE A CA 1
ATOM 1638 C C . ILE A 1 220 ? -23.788 15.239 41.532 1.00 47.56 220 ILE A C 1
ATOM 1640 O O . ILE A 1 220 ? -24.903 15.006 41.065 1.00 47.56 220 ILE A O 1
ATOM 1644 N N . VAL A 1 221 ? -23.339 14.680 42.653 1.00 47.84 221 VAL A N 1
ATOM 1645 C CA . VAL A 1 221 ? -24.190 14.010 43.636 1.00 47.84 221 VAL A CA 1
ATOM 1646 C C . VAL A 1 221 ? -25.252 15.024 44.054 1.00 47.84 221 VAL A C 1
ATOM 1648 O O . VAL A 1 221 ? -24.983 15.939 44.829 1.00 47.84 221 VAL A O 1
ATOM 1651 N N . ALA A 1 222 ? -26.439 14.916 43.460 1.00 44.06 222 ALA A N 1
ATOM 1652 C CA . ALA A 1 222 ? -27.608 15.665 43.874 1.00 44.06 222 ALA A CA 1
ATOM 1653 C C . ALA A 1 222 ? -28.053 15.087 45.218 1.00 44.06 222 ALA A C 1
ATOM 1655 O O . ALA A 1 222 ? -28.769 14.090 45.278 1.00 44.06 222 ALA A O 1
ATOM 1656 N N . SER A 1 223 ? -27.545 15.688 46.290 1.00 50.31 223 SER A N 1
ATOM 1657 C CA . SER A 1 223 ? -28.072 15.544 47.638 1.00 50.31 223 SER A CA 1
ATOM 1658 C C . SER A 1 223 ? -29.564 15.881 47.620 1.00 50.31 223 SER A C 1
ATOM 1660 O O . SER A 1 223 ? -29.959 16.889 47.032 1.00 50.31 223 SER A O 1
ATOM 1662 N N . ASP A 1 224 ? -30.356 15.000 48.228 1.00 51.59 224 ASP A N 1
ATOM 1663 C CA . ASP A 1 224 ? -31.815 15.001 48.336 1.00 51.59 224 ASP A CA 1
ATOM 1664 C C . ASP A 1 224 ? -32.473 16.384 48.312 1.00 51.59 224 ASP A C 1
ATOM 1666 O O . ASP A 1 224 ? -32.091 17.251 49.091 1.00 51.59 224 ASP A O 1
ATOM 1670 N N . THR A 1 225 ? -33.512 16.558 47.484 1.00 44.41 225 THR A N 1
ATOM 1671 C CA . THR A 1 225 ? -34.832 17.115 47.860 1.00 44.41 225 THR A CA 1
ATOM 1672 C C . THR A 1 225 ? -35.755 17.108 46.627 1.00 44.41 225 THR A C 1
ATOM 1674 O O . THR A 1 225 ? -35.487 17.756 45.621 1.00 44.41 225 THR A O 1
ATOM 1677 N N . THR A 1 226 ? -36.837 16.333 46.729 1.00 48.91 226 THR A N 1
ATOM 1678 C CA . THR A 1 226 ? -38.189 16.507 46.158 1.00 48.91 226 THR A CA 1
ATOM 1679 C C . THR A 1 226 ? -38.358 17.422 44.929 1.00 48.91 226 THR A C 1
ATOM 1681 O O . THR A 1 226 ? -38.184 18.631 45.042 1.00 48.91 226 THR A O 1
ATOM 1684 N N . THR A 1 227 ? -38.846 16.889 43.794 1.00 44.22 227 THR A N 1
ATOM 1685 C CA . THR A 1 227 ? -40.083 17.333 43.087 1.00 44.22 227 THR A CA 1
ATOM 1686 C C . THR A 1 227 ? -40.216 16.682 41.697 1.00 44.22 227 THR A C 1
ATOM 1688 O O . THR A 1 227 ? -39.334 16.721 40.842 1.00 44.22 227 THR A O 1
ATOM 1691 N N . THR A 1 228 ? -41.388 16.099 41.485 1.00 47.69 228 THR A N 1
ATOM 1692 C CA . THR A 1 228 ? -41.846 15.265 40.373 1.00 47.69 228 THR A CA 1
ATOM 1693 C C . THR A 1 228 ? -42.179 16.074 39.105 1.00 47.69 228 THR A C 1
ATOM 1695 O O . THR A 1 228 ? -43.350 16.302 38.838 1.00 47.69 228 THR A O 1
ATOM 1698 N N . THR A 1 229 ? -41.195 16.518 38.300 1.00 51.31 229 THR A N 1
ATOM 1699 C CA . THR A 1 229 ? -41.488 17.056 36.936 1.00 51.31 229 THR A CA 1
ATOM 1700 C C . THR A 1 229 ? -40.330 17.011 35.912 1.00 51.31 229 THR A C 1
ATOM 1702 O O . THR A 1 229 ? -40.345 17.750 34.930 1.00 51.31 229 THR A O 1
ATOM 1705 N N . THR A 1 230 ? -39.322 16.144 36.084 1.00 50.84 230 THR A N 1
ATOM 1706 C CA . THR A 1 230 ? -38.034 16.243 35.346 1.00 50.84 230 THR A CA 1
ATOM 1707 C C . THR A 1 230 ? -37.662 14.981 34.555 1.00 50.84 230 THR A C 1
ATOM 1709 O O . THR A 1 230 ? -36.503 14.583 34.515 1.00 50.84 230 THR A O 1
ATOM 1712 N N . THR A 1 231 ? -38.617 14.306 33.914 1.00 53.28 231 THR A N 1
ATOM 1713 C CA . THR A 1 231 ? -38.321 13.051 33.183 1.00 53.28 231 THR A CA 1
ATOM 1714 C C . THR A 1 231 ? -38.103 13.264 31.678 1.00 53.28 231 THR A C 1
ATOM 1716 O O . THR A 1 231 ? -37.403 12.479 31.042 1.00 53.28 231 THR A O 1
ATOM 1719 N N . THR A 1 232 ? -38.612 14.356 31.098 1.00 53.34 232 THR A N 1
ATOM 1720 C CA . THR A 1 232 ? -38.579 14.588 29.638 1.00 53.34 232 THR A CA 1
ATOM 1721 C C . THR A 1 232 ? -37.307 15.295 29.145 1.00 53.34 232 THR A C 1
ATOM 1723 O O . THR A 1 232 ? -36.887 15.089 28.007 1.00 53.34 232 THR A O 1
ATOM 1726 N N . ILE A 1 233 ? -36.646 16.094 29.994 1.00 54.16 233 ILE A N 1
ATOM 1727 C CA . ILE A 1 233 ? -35.421 16.838 29.625 1.00 54.16 233 ILE A CA 1
ATOM 1728 C C . ILE A 1 233 ? -34.199 15.903 29.591 1.00 54.16 233 ILE A C 1
ATOM 1730 O O . ILE A 1 233 ? -33.417 15.941 28.639 1.00 54.16 233 ILE A O 1
ATOM 1734 N N . ALA A 1 234 ? -34.105 14.964 30.538 1.00 55.41 234 ALA A N 1
ATOM 1735 C CA . ALA A 1 234 ? -33.020 13.981 30.593 1.00 55.41 234 ALA A CA 1
ATOM 1736 C C . ALA A 1 234 ? -32.985 13.049 29.361 1.00 55.41 234 ALA A C 1
ATOM 1738 O O . ALA A 1 234 ? -31.924 12.561 28.962 1.00 55.41 234 ALA A O 1
ATOM 1739 N N . THR A 1 235 ? -34.128 12.812 28.703 1.00 55.75 235 THR A N 1
ATOM 1740 C CA . THR A 1 235 ? -34.179 11.979 27.490 1.00 55.75 235 THR A CA 1
ATOM 1741 C C . THR A 1 235 ? -33.676 12.714 26.242 1.00 55.75 235 THR A C 1
ATOM 1743 O O . THR A 1 235 ? -33.091 12.081 25.358 1.00 55.75 235 THR A O 1
ATOM 1746 N N . MET A 1 236 ? -33.871 14.037 26.153 1.00 54.94 236 MET A N 1
ATOM 1747 C CA . MET A 1 236 ? -33.369 14.842 25.028 1.00 54.94 236 MET A CA 1
ATOM 1748 C C . MET A 1 236 ? -31.853 15.046 25.095 1.00 54.94 236 MET A C 1
ATOM 1750 O O . MET A 1 236 ? -31.175 14.914 24.073 1.00 54.94 236 MET A O 1
ATOM 1754 N N . GLU A 1 237 ? -31.302 15.274 26.286 1.00 59.12 237 GLU A N 1
ATOM 1755 C CA . GLU A 1 237 ? -29.856 15.446 26.470 1.00 59.12 237 GLU A CA 1
ATOM 1756 C C . GLU A 1 237 ? -29.075 14.169 26.101 1.00 59.12 237 GLU A C 1
ATOM 1758 O O . GLU A 1 237 ? -28.054 14.213 25.405 1.00 59.12 237 GLU A O 1
ATOM 1763 N N . ARG A 1 238 ? -29.635 12.995 26.426 1.00 58.75 238 ARG A N 1
ATOM 1764 C CA . ARG A 1 238 ? -29.044 11.694 26.075 1.00 58.75 238 ARG A CA 1
ATOM 1765 C C . ARG A 1 238 ? -28.979 11.451 24.562 1.00 58.75 238 ARG A C 1
ATOM 1767 O O . ARG A 1 238 ? -27.998 10.885 24.078 1.00 58.75 238 ARG A O 1
ATOM 1774 N N . LYS A 1 239 ? -29.984 11.893 23.792 1.00 60.91 239 LYS A N 1
ATOM 1775 C CA . LYS A 1 239 ? -29.989 11.744 22.321 1.00 60.91 239 LYS A CA 1
ATOM 1776 C C . LYS A 1 239 ? -28.927 12.615 21.645 1.00 60.91 239 LYS A C 1
ATOM 1778 O O . LYS A 1 239 ? -28.289 12.147 20.700 1.00 60.91 239 LYS A O 1
ATOM 1783 N N . ASN A 1 240 ? -28.687 13.827 22.148 1.00 63.78 240 ASN A N 1
ATOM 1784 C CA . ASN A 1 240 ? -27.659 14.718 21.600 1.00 63.78 240 ASN A CA 1
ATOM 1785 C C . ASN A 1 240 ? -26.238 14.194 21.870 1.00 63.78 240 ASN A C 1
ATOM 1787 O O . ASN A 1 240 ? -25.400 14.217 20.968 1.00 63.78 240 ASN A O 1
ATOM 1791 N N . SER A 1 241 ? -25.992 13.615 23.052 1.00 64.44 241 SER A N 1
ATOM 1792 C CA . SER A 1 241 ? -24.704 12.983 23.386 1.00 64.44 241 SER A CA 1
ATOM 1793 C C . SER A 1 241 ? -24.379 11.778 22.486 1.00 64.44 241 SER A C 1
ATOM 1795 O O . SER A 1 241 ? -23.248 11.617 22.027 1.00 64.44 241 SER A O 1
ATOM 1797 N N . ILE A 1 242 ? -25.377 10.944 22.165 1.00 67.62 242 ILE A N 1
ATOM 1798 C CA . ILE A 1 242 ? -25.184 9.774 21.289 1.00 67.62 242 ILE A CA 1
ATOM 1799 C C . ILE A 1 242 ? -24.878 10.195 19.845 1.00 67.62 242 ILE A C 1
ATOM 1801 O O . ILE A 1 242 ? -24.087 9.525 19.175 1.00 67.62 242 ILE A O 1
ATOM 1805 N N . LYS A 1 243 ? -25.477 11.293 19.365 1.00 70.06 243 LYS A N 1
ATOM 1806 C CA . LYS A 1 243 ? -25.250 11.789 18.002 1.00 70.06 243 LYS A CA 1
ATOM 1807 C C . LYS A 1 243 ? -23.797 12.243 17.811 1.00 70.06 243 LYS A C 1
ATOM 1809 O O . LYS A 1 243 ? -23.132 11.721 16.923 1.00 70.06 243 LYS A O 1
ATOM 1814 N N . GLY A 1 244 ? -23.262 13.054 18.728 1.00 71.19 244 GLY A N 1
ATOM 1815 C CA . GLY A 1 244 ? -21.875 13.537 18.644 1.00 71.19 244 GLY A CA 1
ATOM 1816 C C . GLY A 1 244 ? -20.808 12.429 18.669 1.00 71.19 244 GLY A C 1
ATOM 1817 O O . GLY A 1 244 ? -19.768 12.553 18.026 1.00 71.19 244 GLY A O 1
ATOM 1818 N N . LYS A 1 245 ? -21.064 11.295 19.343 1.00 71.38 245 LYS A N 1
ATOM 1819 C CA . LYS A 1 245 ? -20.114 10.162 19.376 1.00 71.38 245 LYS A CA 1
ATOM 1820 C C . LYS A 1 245 ? -19.956 9.462 18.023 1.00 71.38 245 LYS A C 1
ATOM 1822 O O . LYS A 1 245 ? -18.876 8.947 17.732 1.00 71.38 245 LYS A O 1
ATOM 1827 N N . LYS A 1 246 ? -21.017 9.407 17.211 1.00 74.06 246 LYS A N 1
ATOM 1828 C CA . LYS A 1 246 ? -20.959 8.785 15.877 1.00 74.06 246 LYS A CA 1
ATOM 1829 C C . LYS A 1 246 ? 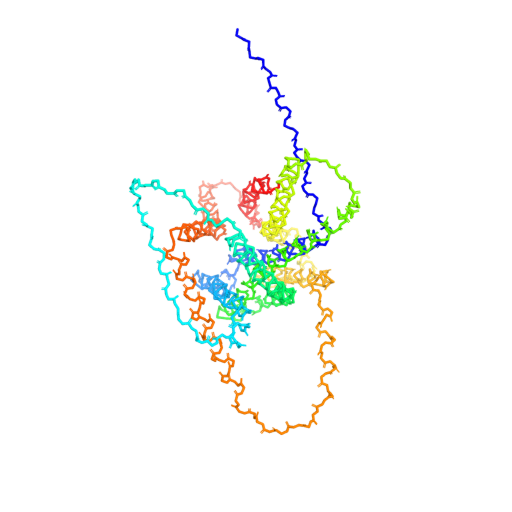-20.132 9.635 14.913 1.00 74.06 246 LYS A C 1
ATOM 1831 O O . LYS A 1 246 ? -19.332 9.081 14.161 1.00 74.06 246 LYS A O 1
ATOM 1836 N N . ASP A 1 247 ? -20.246 10.953 15.031 1.00 81.75 247 ASP A N 1
ATOM 1837 C CA . ASP A 1 247 ? -19.567 11.909 14.155 1.00 81.75 247 ASP A CA 1
ATOM 1838 C C . ASP A 1 247 ? -18.040 11.883 14.361 1.00 81.75 247 ASP A C 1
ATOM 1840 O O . ASP A 1 247 ? -17.276 11.894 13.397 1.00 81.75 247 ASP A O 1
ATOM 1844 N N . ILE A 1 248 ? -17.575 11.719 15.607 1.00 83.88 248 ILE A N 1
ATOM 1845 C CA . ILE A 1 248 ? -16.142 11.603 15.945 1.00 83.88 248 ILE A CA 1
ATOM 1846 C C . ILE A 1 248 ? -15.490 10.387 15.272 1.00 83.88 248 ILE A C 1
ATOM 1848 O O . ILE A 1 248 ? -14.408 10.502 14.693 1.00 83.88 248 ILE A O 1
ATOM 1852 N N . LYS A 1 249 ? -16.135 9.213 15.334 1.00 83.00 249 LYS A N 1
ATOM 1853 C CA . LYS A 1 249 ? -15.587 7.985 14.731 1.00 83.00 249 LYS A CA 1
ATOM 1854 C C . LYS A 1 249 ? -15.536 8.085 13.210 1.00 83.00 249 LYS A C 1
ATOM 1856 O O . LYS A 1 249 ? -14.526 7.705 12.622 1.00 83.00 249 LYS A O 1
ATOM 1861 N N . ALA A 1 250 ? -16.592 8.629 12.603 1.00 85.94 250 ALA A N 1
ATOM 1862 C CA . ALA A 1 250 ? -16.649 8.858 11.163 1.00 85.94 250 ALA A CA 1
ATOM 1863 C C . ALA A 1 250 ? -15.529 9.806 10.706 1.00 85.94 250 ALA A C 1
ATOM 1865 O O . ALA A 1 250 ? -14.772 9.466 9.798 1.00 85.94 250 ALA A O 1
ATOM 1866 N N . THR A 1 251 ? -15.347 10.926 11.411 1.00 87.50 251 THR A N 1
ATOM 1867 C CA . THR A 1 251 ? -14.299 11.915 11.107 1.00 87.50 251 THR A CA 1
ATOM 1868 C C . THR A 1 251 ? -12.903 11.295 11.185 1.00 87.50 251 THR A C 1
ATOM 1870 O O . THR A 1 251 ? -12.093 11.446 10.275 1.00 87.50 251 THR A O 1
ATOM 1873 N N . ALA A 1 252 ? -12.620 10.530 12.242 1.00 88.19 252 ALA A N 1
ATOM 1874 C CA . ALA A 1 252 ? -11.315 9.899 12.408 1.00 88.19 252 ALA A CA 1
ATOM 1875 C C . ALA A 1 252 ? -11.029 8.847 11.315 1.00 88.19 252 ALA A C 1
ATOM 1877 O O . ALA A 1 252 ? -9.915 8.782 10.796 1.00 88.19 252 ALA A O 1
ATOM 1878 N N . SER A 1 253 ? -12.038 8.068 10.900 1.00 88.06 253 SER A N 1
ATOM 1879 C CA . SER A 1 253 ? -11.897 7.158 9.753 1.00 88.06 253 SER A CA 1
ATOM 1880 C C . SER A 1 253 ? -11.712 7.890 8.421 1.00 88.06 253 SER A C 1
ATOM 1882 O O . SER A 1 253 ? -10.910 7.453 7.597 1.00 88.06 253 SER A O 1
ATOM 1884 N N . ALA A 1 254 ? -12.397 9.020 8.223 1.00 89.69 254 ALA A N 1
ATOM 1885 C CA . ALA A 1 254 ? -12.270 9.836 7.020 1.00 89.69 254 ALA A CA 1
ATOM 1886 C C . ALA A 1 254 ? -10.844 10.382 6.858 1.00 89.69 254 ALA A C 1
ATOM 1888 O O . ALA A 1 254 ? -10.310 10.360 5.753 1.00 89.69 254 ALA A O 1
ATOM 1889 N N . ILE A 1 255 ? -10.187 10.770 7.958 1.00 91.25 255 ILE A N 1
ATOM 1890 C CA . ILE A 1 255 ? -8.783 11.212 7.950 1.00 91.25 255 ILE A CA 1
ATOM 1891 C C . ILE A 1 255 ? -7.848 10.101 7.443 1.00 91.25 255 ILE A C 1
ATOM 1893 O O . ILE A 1 255 ? -6.956 10.371 6.638 1.00 91.25 255 ILE A O 1
ATOM 1897 N N . VAL A 1 256 ? -8.052 8.846 7.861 1.00 91.94 256 VAL A N 1
ATOM 1898 C CA . VAL A 1 256 ? -7.236 7.709 7.386 1.00 91.94 256 VAL A CA 1
ATOM 1899 C C . VAL A 1 256 ? -7.462 7.444 5.897 1.00 91.94 256 VAL A C 1
ATOM 1901 O O . VAL A 1 256 ? -6.508 7.234 5.147 1.00 91.94 256 VAL A O 1
ATOM 1904 N N . ILE A 1 257 ? -8.718 7.506 5.449 1.00 90.25 257 ILE A N 1
ATOM 1905 C CA . ILE A 1 257 ? -9.079 7.338 4.036 1.00 90.25 257 ILE A CA 1
ATOM 1906 C C . ILE A 1 257 ? -8.478 8.465 3.182 1.00 90.25 257 ILE A C 1
ATOM 1908 O O . ILE A 1 257 ? -7.918 8.195 2.121 1.00 90.25 257 ILE A O 1
ATOM 1912 N N . ALA A 1 258 ? -8.522 9.712 3.658 1.00 91.12 258 ALA A N 1
ATOM 1913 C CA . ALA A 1 258 ? -7.885 10.849 2.995 1.00 91.12 258 ALA A CA 1
ATOM 1914 C C . ALA A 1 258 ? -6.372 10.634 2.820 1.00 91.12 258 ALA A C 1
ATOM 1916 O O . ALA A 1 258 ? -5.824 10.973 1.773 1.00 91.12 258 ALA A O 1
ATOM 1917 N N . GLY A 1 259 ? -5.723 9.992 3.796 1.00 93.25 259 GLY A N 1
ATOM 1918 C CA . GLY A 1 259 ? -4.323 9.577 3.705 1.00 93.25 259 GLY A CA 1
ATOM 1919 C C . GLY A 1 259 ? -4.051 8.673 2.506 1.00 93.25 259 GLY A C 1
ATOM 1920 O O . GLY A 1 259 ? -3.136 8.939 1.737 1.00 93.25 259 GLY A O 1
ATOM 1921 N N . CYS A 1 260 ? -4.894 7.665 2.268 1.00 92.75 260 CYS A N 1
ATOM 1922 C CA . CYS A 1 260 ? -4.750 6.752 1.124 1.00 92.75 260 CYS A CA 1
ATOM 1923 C C . CYS A 1 260 ? -4.748 7.504 -0.223 1.00 92.75 260 CYS A C 1
ATOM 1925 O O . CYS A 1 260 ? -3.938 7.233 -1.115 1.00 92.75 260 CYS A O 1
ATOM 1927 N N . TYR A 1 261 ? -5.639 8.489 -0.362 1.00 90.88 261 TYR A N 1
ATOM 1928 C CA . TYR A 1 261 ? -5.711 9.324 -1.560 1.00 90.88 261 TYR A CA 1
ATOM 1929 C C . TYR A 1 261 ? -4.513 10.266 -1.692 1.00 90.88 261 TYR A C 1
ATOM 1931 O O . TYR A 1 261 ? -3.951 10.389 -2.781 1.00 90.88 261 TYR A O 1
ATOM 1939 N N . LEU A 1 262 ? -4.087 10.884 -0.586 1.00 91.94 262 LEU A N 1
ATOM 1940 C CA . LEU A 1 262 ? -2.893 11.728 -0.553 1.00 91.94 262 LEU A CA 1
ATOM 1941 C C . LEU A 1 262 ? -1.640 10.937 -0.951 1.00 91.94 262 LEU A C 1
ATOM 1943 O O . LEU A 1 262 ? -0.819 11.436 -1.712 1.00 91.94 262 LEU A O 1
ATOM 1947 N N . GLY A 1 263 ? -1.533 9.689 -0.500 1.00 92.88 263 GLY A N 1
ATOM 1948 C CA . GLY A 1 263 ? -0.478 8.759 -0.890 1.00 92.88 263 GLY A CA 1
ATOM 1949 C C . GLY A 1 263 ? -0.416 8.495 -2.387 1.00 92.88 263 GLY A C 1
ATOM 1950 O O . GLY A 1 263 ? 0.645 8.559 -3.004 1.00 92.88 263 GLY A O 1
ATOM 1951 N N . SER A 1 264 ? -1.581 8.266 -2.990 1.00 89.62 264 SER A N 1
ATOM 1952 C CA . SER A 1 264 ? -1.687 8.071 -4.438 1.00 89.62 264 SER A CA 1
ATOM 1953 C C . SER A 1 264 ? -1.239 9.324 -5.196 1.00 89.62 264 SER A C 1
ATOM 1955 O O . SER A 1 264 ? -0.448 9.223 -6.129 1.00 89.62 264 SER A O 1
ATOM 1957 N N . ALA A 1 265 ? -1.681 10.511 -4.766 1.00 88.38 265 ALA A N 1
ATOM 1958 C CA . ALA A 1 265 ? -1.244 11.780 -5.350 1.00 88.38 265 ALA A CA 1
ATOM 1959 C C . ALA A 1 265 ? 0.270 12.000 -5.184 1.00 88.38 265 ALA A C 1
ATOM 1961 O O . ALA A 1 265 ? 0.940 12.435 -6.122 1.00 88.38 265 ALA A O 1
ATOM 1962 N N . TRP A 1 266 ? 0.819 11.648 -4.018 1.00 94.12 266 TRP A N 1
ATOM 1963 C CA . TRP A 1 266 ? 2.250 11.731 -3.742 1.00 94.12 266 TRP A CA 1
ATOM 1964 C C . TRP A 1 266 ? 3.079 10.852 -4.681 1.00 94.12 266 TRP A C 1
ATOM 1966 O O . TRP A 1 266 ? 4.098 11.324 -5.170 1.00 94.12 266 TRP A O 1
ATOM 1976 N N . ALA A 1 267 ? 2.643 9.625 -4.991 1.00 90.94 267 ALA A N 1
ATOM 1977 C CA . ALA A 1 267 ? 3.353 8.761 -5.940 1.00 90.94 267 ALA A CA 1
ATOM 1978 C C . ALA A 1 267 ? 3.501 9.398 -7.327 1.00 90.94 267 ALA A C 1
ATOM 1980 O O . ALA A 1 267 ? 4.580 9.372 -7.914 1.00 90.94 267 ALA A O 1
ATOM 1981 N N . TYR A 1 268 ? 2.429 10.001 -7.848 1.00 89.00 268 TYR A N 1
ATOM 1982 C CA . TYR A 1 268 ? 2.493 10.691 -9.137 1.00 89.00 268 TYR A CA 1
ATOM 1983 C C . TYR A 1 268 ? 3.341 11.958 -9.066 1.00 89.00 268 TYR A C 1
ATOM 1985 O O . TYR A 1 268 ? 4.074 12.246 -10.008 1.00 89.00 268 TYR A O 1
ATOM 1993 N N . LEU A 1 269 ? 3.258 12.709 -7.965 1.00 90.12 269 LEU A N 1
ATOM 1994 C CA . LEU A 1 269 ? 4.053 13.920 -7.780 1.00 90.12 269 LEU A CA 1
ATOM 1995 C C . LEU A 1 269 ? 5.550 13.602 -7.684 1.00 90.12 269 LEU A C 1
ATOM 1997 O O . LEU A 1 269 ? 6.352 14.263 -8.340 1.00 90.12 269 LEU A O 1
ATOM 2001 N N . SER A 1 270 ? 5.932 12.592 -6.901 1.00 93.25 270 SER A N 1
ATOM 2002 C CA . SER A 1 270 ? 7.332 12.189 -6.749 1.00 93.25 270 SER A CA 1
ATOM 2003 C C . SER A 1 270 ? 7.892 11.622 -8.050 1.00 93.25 270 SER A C 1
ATOM 2005 O O . SER A 1 270 ? 8.996 11.999 -8.442 1.00 93.25 270 SER A O 1
ATOM 2007 N N . ALA A 1 271 ? 7.112 10.824 -8.781 1.00 90.19 271 ALA A N 1
ATOM 2008 C CA . ALA A 1 271 ? 7.492 10.386 -10.117 1.00 90.19 271 ALA A CA 1
ATOM 2009 C C . ALA A 1 271 ? 7.650 11.567 -11.081 1.00 90.19 271 ALA A C 1
ATOM 2011 O O . ALA A 1 271 ? 8.664 11.656 -11.763 1.00 90.19 271 ALA A O 1
ATOM 2012 N N . TRP A 1 272 ? 6.702 12.507 -11.107 1.00 90.44 272 TRP A N 1
ATOM 2013 C CA . TRP A 1 272 ? 6.790 13.686 -11.970 1.00 90.44 272 TRP A CA 1
ATOM 2014 C C . TRP A 1 272 ? 8.053 14.510 -11.701 1.00 90.44 272 TRP A C 1
ATOM 2016 O O . TRP A 1 272 ? 8.732 14.905 -12.646 1.00 90.44 272 TRP A O 1
ATOM 2026 N N . ILE A 1 273 ? 8.402 14.719 -10.427 1.00 92.31 273 ILE A N 1
ATOM 2027 C CA . ILE A 1 273 ? 9.640 15.407 -10.047 1.00 92.31 273 ILE A CA 1
ATOM 2028 C C . ILE A 1 273 ? 10.848 14.633 -10.581 1.00 92.31 273 ILE A C 1
ATOM 2030 O O . ILE A 1 273 ? 11.664 15.205 -11.294 1.00 92.31 273 ILE A O 1
ATOM 2034 N N . ILE A 1 274 ? 10.945 13.334 -10.288 1.00 92.56 274 ILE A N 1
ATOM 2035 C CA . ILE A 1 274 ? 12.112 12.511 -10.639 1.00 92.56 274 ILE A CA 1
ATOM 2036 C C . ILE A 1 274 ? 12.293 12.376 -12.154 1.00 92.56 274 ILE A C 1
ATOM 2038 O O . ILE A 1 274 ? 13.415 12.476 -12.646 1.00 92.56 274 ILE A O 1
ATOM 2042 N N . PHE A 1 275 ? 11.204 12.175 -12.893 1.00 88.81 275 PHE A N 1
ATOM 2043 C CA . PHE A 1 275 ? 11.243 12.030 -14.345 1.00 88.81 275 PHE A CA 1
ATOM 2044 C C . PHE A 1 275 ? 11.359 13.370 -15.083 1.00 88.81 275 PHE A C 1
ATOM 2046 O O . PHE A 1 275 ? 11.552 13.354 -16.296 1.00 88.81 275 PHE A O 1
ATOM 2053 N N . SER A 1 276 ? 11.289 14.515 -14.394 1.00 90.69 276 SER A N 1
ATOM 2054 C CA . SER A 1 276 ? 11.477 15.824 -15.026 1.00 90.69 276 SER A CA 1
ATOM 2055 C C . SER A 1 276 ? 12.881 15.983 -15.620 1.00 90.69 276 SER A C 1
ATOM 2057 O O . SER A 1 276 ? 13.869 15.538 -15.037 1.00 90.69 276 SER A O 1
ATOM 2059 N N . GLU A 1 277 ? 12.982 16.665 -16.764 1.00 89.44 277 GLU A N 1
ATOM 2060 C CA . GLU A 1 277 ? 14.259 16.930 -17.450 1.00 89.44 277 GLU A CA 1
ATOM 2061 C C . GLU A 1 277 ? 15.271 17.599 -16.523 1.00 89.44 277 GLU A C 1
ATOM 2063 O O . GLU A 1 277 ? 16.425 17.187 -16.430 1.00 89.44 277 GLU A O 1
ATOM 2068 N N . THR A 1 278 ? 14.810 18.603 -15.775 1.00 92.38 278 THR A N 1
ATOM 2069 C CA . THR A 1 278 ? 15.625 19.345 -14.815 1.00 92.38 278 THR A CA 1
ATOM 2070 C C . THR A 1 278 ? 16.208 18.416 -13.755 1.00 92.38 278 THR A C 1
ATOM 2072 O O . THR A 1 278 ? 17.397 18.501 -13.442 1.00 92.38 278 THR A O 1
ATOM 2075 N N . SER A 1 279 ? 15.401 17.498 -13.217 1.00 92.00 279 SER A N 1
ATOM 2076 C CA . SER A 1 279 ? 15.876 16.523 -12.236 1.00 92.00 279 SER A CA 1
ATOM 2077 C C . SER A 1 279 ? 16.835 15.511 -12.848 1.00 92.00 279 SER A C 1
ATOM 2079 O O . SER A 1 279 ? 17.843 15.211 -12.215 1.00 92.00 279 SER A O 1
ATOM 2081 N N . GLN A 1 280 ? 16.597 15.040 -14.073 1.00 90.75 280 GLN A N 1
ATOM 2082 C CA . GLN A 1 280 ? 17.521 14.128 -14.754 1.00 90.75 280 GLN A CA 1
ATOM 2083 C C . GLN A 1 280 ? 18.882 14.784 -15.026 1.00 90.75 280 GLN A C 1
ATOM 2085 O O . GLN A 1 280 ? 19.916 14.176 -14.752 1.00 90.75 280 GLN A O 1
ATOM 2090 N N . VAL A 1 281 ? 18.905 16.046 -15.469 1.00 91.19 281 VAL A N 1
ATOM 2091 C CA . VAL A 1 281 ? 20.152 16.808 -15.664 1.00 91.19 281 VAL A CA 1
ATOM 2092 C C . VAL A 1 281 ? 20.909 16.961 -14.344 1.00 91.19 281 VAL A C 1
ATOM 2094 O O . VAL A 1 281 ? 22.120 16.746 -14.302 1.00 91.19 281 VAL A O 1
ATOM 2097 N N . HIS A 1 282 ? 20.218 17.281 -13.248 1.00 94.06 282 HIS A N 1
ATOM 2098 C CA . HIS A 1 282 ? 20.858 17.373 -11.934 1.00 94.06 282 HIS A CA 1
ATOM 2099 C C . HIS A 1 282 ? 21.358 16.019 -11.415 1.00 94.06 282 HIS A C 1
ATOM 2101 O O . HIS A 1 282 ? 22.457 15.948 -10.867 1.00 94.06 282 HIS A O 1
ATOM 2107 N N . LEU A 1 283 ? 20.606 14.937 -11.624 1.00 91.94 283 LEU A N 1
ATOM 2108 C CA . LEU A 1 283 ? 21.032 13.585 -11.250 1.00 91.94 283 LEU A CA 1
ATOM 2109 C C . LEU A 1 283 ? 22.255 13.128 -12.058 1.00 91.94 283 LEU A C 1
ATOM 2111 O O . LEU A 1 283 ? 23.157 12.505 -11.495 1.00 91.94 283 LEU A O 1
ATOM 2115 N N . ALA A 1 284 ? 22.328 13.490 -13.340 1.00 90.62 284 ALA A N 1
ATOM 2116 C CA . ALA A 1 284 ? 23.510 13.269 -14.167 1.00 90.62 284 ALA A CA 1
ATOM 2117 C C . ALA A 1 284 ? 24.715 14.077 -13.660 1.00 90.62 284 ALA A C 1
ATOM 2119 O O . ALA A 1 284 ? 25.803 13.529 -13.504 1.00 90.62 284 ALA A O 1
ATOM 2120 N N . GLN A 1 285 ? 24.519 15.352 -13.304 1.00 93.88 285 GLN A N 1
ATOM 2121 C CA . GLN A 1 285 ? 25.576 16.190 -12.719 1.00 93.88 285 GLN A CA 1
ATOM 2122 C C . GLN A 1 285 ? 26.104 15.646 -11.387 1.00 93.88 285 GLN A C 1
ATOM 2124 O O . GLN A 1 285 ? 27.285 15.802 -11.081 1.00 93.88 285 GLN A O 1
ATOM 2129 N N . TRP A 1 286 ? 25.247 15.010 -10.588 1.00 92.75 286 TRP A N 1
ATOM 2130 C CA . TRP A 1 286 ? 25.637 14.369 -9.331 1.00 92.75 286 TRP A CA 1
ATOM 2131 C C . TRP A 1 286 ? 26.299 12.998 -9.519 1.00 92.75 286 TRP A C 1
ATOM 2133 O O . TRP A 1 286 ? 26.712 12.390 -8.534 1.00 92.75 286 TRP A O 1
ATOM 2143 N N . GLY A 1 287 ? 26.415 12.511 -10.757 1.00 90.62 287 GLY A N 1
ATOM 2144 C CA . GLY A 1 287 ? 27.010 11.212 -11.062 1.00 90.62 287 GLY A CA 1
ATOM 2145 C C . GLY A 1 287 ? 26.128 10.019 -10.686 1.00 90.62 287 GLY A C 1
ATOM 2146 O O . GLY A 1 287 ? 26.626 8.899 -10.642 1.00 90.62 287 GLY A O 1
ATOM 2147 N N . PHE A 1 288 ? 24.834 10.233 -10.414 1.00 87.56 288 PHE A N 1
ATOM 2148 C CA . PHE A 1 288 ? 23.886 9.132 -10.202 1.00 87.56 288 PHE A CA 1
ATOM 2149 C C . PHE A 1 288 ? 23.517 8.433 -11.510 1.00 87.56 288 PHE A C 1
ATOM 2151 O O . PHE A 1 288 ? 23.236 7.238 -11.506 1.00 87.56 288 PHE A O 1
ATOM 2158 N N . LEU A 1 289 ? 23.522 9.172 -12.621 1.00 85.38 289 LEU A N 1
ATOM 2159 C CA . LEU A 1 289 ? 23.330 8.615 -13.954 1.00 85.38 289 LEU A CA 1
ATOM 2160 C C . LEU A 1 289 ? 24.704 8.481 -14.602 1.00 85.38 289 LEU A C 1
ATOM 2162 O O . LEU A 1 289 ? 25.333 9.476 -14.962 1.00 85.38 289 LEU A O 1
ATOM 2166 N N . GLN A 1 290 ? 25.197 7.248 -14.690 1.00 79.00 290 GLN A N 1
ATOM 2167 C CA . GLN A 1 290 ? 26.463 6.969 -15.350 1.00 79.00 290 GLN A CA 1
ATOM 2168 C C . GLN A 1 290 ? 26.289 7.174 -16.858 1.00 79.00 290 GLN A C 1
ATOM 2170 O O . GLN A 1 290 ? 25.477 6.513 -17.498 1.00 79.00 290 GLN A O 1
ATOM 2175 N N . GLN A 1 291 ? 27.038 8.132 -17.402 1.00 68.50 291 GLN A N 1
ATOM 2176 C CA . GLN A 1 291 ? 26.842 8.681 -18.746 1.00 68.50 291 GLN A CA 1
ATOM 2177 C C . GLN A 1 291 ? 27.163 7.698 -19.892 1.00 68.50 291 GLN A C 1
ATOM 2179 O O . GLN A 1 291 ? 26.778 7.959 -21.025 1.00 68.50 291 GLN A O 1
ATOM 2184 N N . ASP A 1 292 ? 27.824 6.571 -19.605 1.00 74.94 292 ASP A N 1
ATOM 2185 C CA . ASP A 1 292 ? 28.328 5.631 -20.623 1.00 74.94 292 ASP A CA 1
ATOM 2186 C C . ASP A 1 292 ? 27.377 4.470 -20.962 1.00 74.94 292 A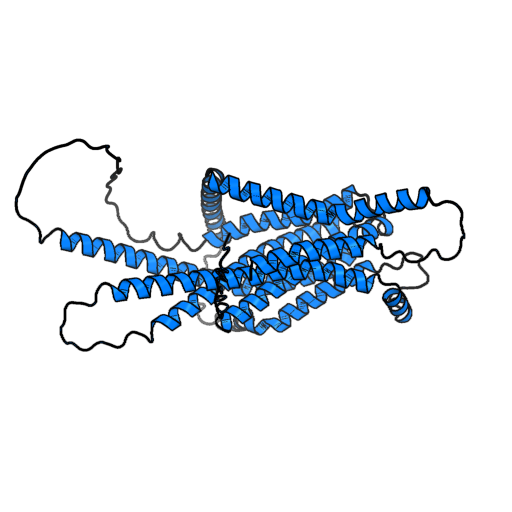SP A C 1
ATOM 2188 O O . ASP A 1 292 ? 27.652 3.698 -21.878 1.00 74.94 292 ASP A O 1
ATOM 2192 N N . SER A 1 293 ? 26.260 4.318 -20.249 1.00 69.62 293 SER A N 1
ATOM 2193 C CA . SER A 1 293 ? 25.240 3.312 -20.569 1.00 69.62 293 SER A CA 1
ATOM 2194 C C . SER A 1 293 ? 23.986 4.006 -21.081 1.00 69.62 293 SER A C 1
ATOM 2196 O O . SER A 1 293 ? 23.385 4.777 -20.335 1.00 69.62 293 SER A O 1
ATOM 2198 N N . ASP A 1 294 ? 23.572 3.690 -22.312 1.00 65.75 294 ASP A N 1
ATOM 2199 C CA . ASP A 1 294 ? 22.416 4.242 -23.050 1.00 65.75 294 ASP A CA 1
ATOM 2200 C C . ASP A 1 294 ? 21.044 4.130 -22.332 1.00 65.75 294 ASP A C 1
ATOM 2202 O O . ASP A 1 294 ? 19.997 4.400 -22.913 1.00 65.75 294 ASP A O 1
ATOM 2206 N N . SER A 1 295 ? 21.001 3.708 -21.069 1.00 65.12 295 SER A N 1
ATOM 2207 C CA . SER A 1 295 ? 19.782 3.495 -20.282 1.00 65.12 295 SER A CA 1
ATOM 2208 C C . SER A 1 295 ? 20.084 3.646 -18.787 1.00 65.12 295 SER A C 1
ATOM 2210 O O . SER A 1 295 ? 20.016 2.701 -18.006 1.00 65.12 295 SER A O 1
ATOM 2212 N N . ALA A 1 296 ? 20.469 4.852 -18.362 1.00 75.38 296 ALA A N 1
ATOM 2213 C CA . ALA A 1 296 ? 20.594 5.137 -16.938 1.00 75.38 296 ALA A CA 1
ATOM 2214 C C . ALA A 1 296 ? 19.200 5.122 -16.280 1.00 75.38 296 ALA A C 1
ATOM 2216 O O . ALA A 1 296 ? 18.365 6.005 -16.487 1.00 75.38 296 ALA A O 1
ATOM 2217 N N . SER A 1 297 ? 18.957 4.084 -15.487 1.00 87.00 297 SER A N 1
ATOM 2218 C CA . SER A 1 297 ? 17.678 3.779 -14.862 1.00 87.00 297 SER A CA 1
ATOM 2219 C C . SER A 1 297 ? 17.343 4.753 -13.733 1.00 87.00 297 SER A C 1
ATOM 2221 O O . SER A 1 297 ? 17.955 4.712 -12.662 1.00 87.00 297 SER A O 1
ATOM 2223 N N . VAL A 1 298 ? 16.355 5.625 -13.922 1.00 92.19 298 VAL A N 1
ATOM 2224 C CA . VAL A 1 298 ? 15.937 6.568 -12.863 1.00 92.19 298 VAL A CA 1
ATOM 2225 C C . VAL A 1 298 ? 14.902 5.939 -11.917 1.00 92.19 298 VAL A C 1
ATOM 2227 O O . VAL A 1 298 ? 14.757 6.350 -10.765 1.00 92.19 298 VAL A O 1
ATOM 2230 N N . TRP A 1 299 ? 14.201 4.893 -12.366 1.00 93.75 299 TRP A N 1
ATOM 2231 C CA . TRP A 1 299 ? 13.114 4.262 -11.614 1.00 93.75 299 TRP A CA 1
ATOM 2232 C C . TRP A 1 299 ? 13.513 3.700 -10.229 1.00 93.75 299 TRP A C 1
ATOM 2234 O O . TRP A 1 299 ? 12.679 3.807 -9.323 1.00 93.75 299 TRP A O 1
ATOM 2244 N N . PRO A 1 300 ? 14.739 3.181 -9.967 1.00 95.69 300 PRO A N 1
ATOM 2245 C CA . PRO A 1 300 ? 15.120 2.718 -8.628 1.00 95.69 300 PRO A CA 1
ATOM 2246 C C . PRO A 1 300 ? 15.063 3.829 -7.575 1.00 95.69 300 PRO A C 1
ATOM 2248 O O . PRO A 1 300 ? 14.711 3.582 -6.421 1.00 95.69 300 PRO A O 1
ATOM 2251 N N . LEU A 1 301 ? 15.357 5.071 -7.975 1.00 94.88 301 LEU A N 1
ATOM 2252 C CA . LEU A 1 301 ? 15.367 6.223 -7.076 1.00 94.88 301 LEU A CA 1
ATOM 2253 C C . LEU A 1 301 ? 13.981 6.491 -6.478 1.00 94.88 301 LEU A C 1
ATOM 2255 O O . LEU A 1 301 ? 13.876 6.855 -5.308 1.00 94.88 301 LEU A O 1
ATOM 2259 N N . LEU A 1 302 ? 12.919 6.258 -7.256 1.00 94.94 302 LEU A N 1
ATOM 2260 C CA . LEU A 1 302 ? 11.537 6.422 -6.806 1.00 94.94 302 LEU A CA 1
ATOM 2261 C C . LEU A 1 302 ? 11.217 5.463 -5.645 1.00 94.94 302 LEU A C 1
ATOM 2263 O O . LEU A 1 302 ? 10.613 5.865 -4.650 1.00 94.94 302 LEU A O 1
ATOM 2267 N N . PHE A 1 303 ? 11.697 4.220 -5.727 1.00 96.94 303 PHE A N 1
ATOM 2268 C CA . PHE A 1 303 ? 11.573 3.230 -4.654 1.00 96.94 303 PHE A CA 1
ATOM 2269 C C . PHE A 1 303 ? 12.399 3.597 -3.424 1.00 96.94 303 PHE A C 1
ATOM 2271 O O . PHE A 1 303 ? 11.890 3.544 -2.304 1.00 96.94 303 PHE A O 1
ATOM 2278 N N . TYR A 1 304 ? 13.647 4.030 -3.611 1.00 96.94 304 TYR A N 1
ATOM 2279 C CA . TYR A 1 304 ? 14.497 4.438 -2.493 1.00 96.94 304 TYR A CA 1
ATOM 2280 C C . TYR A 1 304 ? 13.927 5.639 -1.738 1.00 96.94 304 TYR A C 1
ATOM 2282 O O . TYR A 1 304 ? 13.892 5.618 -0.508 1.00 96.94 304 TYR A O 1
ATOM 2290 N N . ILE A 1 305 ? 13.429 6.655 -2.447 1.00 95.31 305 ILE A N 1
ATOM 2291 C CA . ILE A 1 305 ? 12.832 7.842 -1.824 1.00 95.31 305 ILE A CA 1
ATOM 2292 C C . ILE A 1 305 ? 11.614 7.457 -0.983 1.00 95.31 305 ILE A C 1
ATOM 2294 O O . ILE A 1 305 ? 11.539 7.853 0.180 1.00 95.31 305 ILE A O 1
ATOM 2298 N N . ASN A 1 306 ? 10.688 6.660 -1.522 1.00 95.50 306 ASN A N 1
ATOM 2299 C CA . ASN A 1 306 ? 9.487 6.280 -0.777 1.00 95.50 306 ASN A CA 1
ATOM 2300 C C . ASN A 1 306 ? 9.794 5.323 0.381 1.00 95.50 306 ASN A C 1
ATOM 2302 O O . ASN A 1 306 ? 9.272 5.500 1.482 1.00 95.50 306 ASN A O 1
ATOM 2306 N N . GLY A 1 307 ? 10.715 4.381 0.188 1.00 96.56 307 GLY A N 1
ATOM 2307 C CA . GLY A 1 307 ? 11.162 3.492 1.253 1.00 96.56 307 GLY A CA 1
ATOM 2308 C C . GLY A 1 307 ? 11.839 4.239 2.409 1.00 96.56 307 GLY A C 1
ATOM 2309 O O . GLY A 1 307 ? 11.486 4.029 3.572 1.00 96.56 307 GLY A O 1
ATOM 2310 N N . ILE A 1 308 ? 12.744 5.181 2.114 1.00 96.88 308 ILE A N 1
ATOM 2311 C CA . ILE A 1 308 ? 13.375 6.047 3.127 1.00 96.88 308 ILE A CA 1
ATOM 2312 C C . ILE A 1 308 ? 12.328 6.929 3.813 1.00 96.88 308 ILE A C 1
ATOM 2314 O O . ILE A 1 308 ? 12.354 7.070 5.037 1.00 96.88 308 ILE A O 1
ATOM 2318 N N . LEU A 1 309 ? 11.386 7.492 3.053 1.00 95.69 309 LEU A N 1
ATOM 2319 C CA . LEU A 1 309 ? 10.299 8.300 3.597 1.00 95.69 309 LEU A CA 1
ATOM 2320 C C . LEU A 1 309 ? 9.415 7.484 4.555 1.00 95.69 309 LEU A C 1
ATOM 2322 O O . LEU A 1 309 ? 9.056 7.986 5.619 1.00 95.69 309 LEU A O 1
ATOM 2326 N N . SER A 1 310 ? 9.133 6.216 4.244 1.00 95.62 310 SER A N 1
ATOM 2327 C CA . SER A 1 310 ? 8.410 5.296 5.135 1.00 95.62 310 SER A CA 1
ATOM 2328 C C . SER A 1 310 ? 9.150 5.066 6.458 1.00 95.62 310 SER A C 1
ATOM 2330 O O . SER A 1 310 ? 8.568 5.183 7.546 1.00 95.62 310 SER A O 1
ATOM 2332 N N . LEU A 1 311 ? 10.464 4.829 6.397 1.00 96.50 311 LEU A N 1
ATOM 2333 C CA . LEU A 1 311 ? 11.296 4.691 7.596 1.00 96.50 311 LEU A CA 1
ATOM 2334 C C . LEU A 1 311 ? 11.329 5.991 8.410 1.00 96.50 311 LEU A C 1
ATOM 2336 O O . LEU A 1 311 ? 11.186 5.959 9.633 1.00 96.50 311 LEU A O 1
ATOM 2340 N N . PHE A 1 312 ? 11.441 7.138 7.741 1.00 96.62 312 PHE A N 1
ATOM 2341 C CA . PHE A 1 312 ? 11.420 8.449 8.383 1.00 96.62 312 PHE A CA 1
ATOM 2342 C C . PHE A 1 312 ? 10.088 8.727 9.092 1.00 96.62 312 PHE A C 1
ATOM 2344 O O . PHE A 1 312 ? 10.091 9.128 10.255 1.00 96.62 312 PHE A O 1
ATOM 2351 N N . ILE A 1 313 ? 8.953 8.451 8.441 1.00 94.62 313 ILE A N 1
ATOM 2352 C CA . ILE A 1 313 ? 7.611 8.559 9.038 1.00 94.62 313 ILE A CA 1
ATOM 2353 C C . ILE A 1 313 ? 7.510 7.656 10.270 1.00 94.62 313 ILE A C 1
ATOM 2355 O O . ILE A 1 313 ? 7.010 8.083 11.312 1.00 94.62 313 ILE A O 1
ATOM 2359 N N . THR A 1 314 ? 8.037 6.432 10.195 1.00 94.06 314 THR A N 1
ATOM 2360 C CA . THR A 1 314 ? 8.049 5.519 11.347 1.00 94.06 314 THR A CA 1
ATOM 2361 C C . THR A 1 314 ? 8.832 6.108 12.523 1.00 94.06 314 THR A C 1
ATOM 2363 O O . THR A 1 314 ? 8.370 6.053 13.664 1.00 94.06 314 THR A O 1
ATOM 2366 N N . VAL A 1 315 ? 9.995 6.713 12.262 1.00 94.69 315 VAL A N 1
ATOM 2367 C CA . VAL A 1 315 ? 10.800 7.381 13.296 1.00 94.69 315 VAL A CA 1
ATOM 2368 C C . VAL A 1 315 ? 10.070 8.606 13.855 1.00 94.69 315 VAL A C 1
ATOM 2370 O O . VAL A 1 315 ? 10.007 8.764 15.075 1.00 94.69 315 VAL A O 1
ATOM 2373 N N . MET A 1 316 ? 9.463 9.431 12.997 1.00 94.50 316 MET A N 1
ATOM 2374 C CA . MET A 1 316 ? 8.712 10.627 13.402 1.00 94.50 316 MET A CA 1
ATOM 2375 C C . MET A 1 316 ? 7.527 10.302 14.313 1.00 94.50 316 MET A C 1
ATOM 2377 O O . MET A 1 316 ? 7.306 11.002 15.297 1.00 94.50 316 MET A O 1
ATOM 2381 N N . PHE A 1 317 ? 6.792 9.229 14.023 1.00 93.31 317 PHE A N 1
ATOM 2382 C CA . PHE A 1 317 ? 5.633 8.805 14.815 1.00 93.31 317 PHE A CA 1
ATOM 2383 C C . PHE A 1 317 ? 5.963 7.712 15.842 1.00 93.31 317 PHE A C 1
ATOM 2385 O O . PHE A 1 317 ? 5.062 7.128 16.446 1.00 93.31 317 PHE A O 1
ATOM 2392 N N . SER A 1 318 ? 7.248 7.456 16.097 1.00 91.50 318 SER A N 1
ATOM 2393 C CA . SER A 1 318 ? 7.700 6.427 17.042 1.00 91.50 318 SER A CA 1
ATOM 2394 C C . SER A 1 318 ? 7.151 6.617 18.461 1.00 91.50 318 SER A C 1
ATOM 2396 O O . SER A 1 318 ? 6.881 5.629 19.150 1.00 91.50 318 SER A O 1
ATOM 2398 N N . SER A 1 319 ? 6.943 7.871 18.878 1.00 89.00 319 SER A N 1
ATOM 2399 C CA . SER A 1 319 ? 6.347 8.224 20.171 1.00 89.00 319 SER A CA 1
ATOM 2400 C C . SER A 1 319 ? 4.869 7.862 20.262 1.00 89.00 319 SER A C 1
ATOM 2402 O O . SER A 1 319 ? 4.397 7.490 21.332 1.00 89.00 319 SER A O 1
ATOM 2404 N N . GLU A 1 320 ? 4.138 7.959 19.152 1.00 87.44 320 GLU A N 1
ATOM 2405 C CA . GLU A 1 320 ? 2.723 7.600 19.107 1.00 87.44 320 GLU A CA 1
ATOM 2406 C C . GLU A 1 320 ? 2.575 6.077 19.093 1.00 87.44 320 GLU A C 1
ATOM 2408 O O . GLU A 1 320 ? 1.759 5.527 19.833 1.00 87.44 320 GLU A O 1
ATOM 2413 N N . PHE A 1 321 ? 3.420 5.375 18.330 1.00 82.12 321 PHE A N 1
ATOM 2414 C CA . PHE A 1 321 ? 3.371 3.919 18.161 1.00 82.12 321 PHE A CA 1
ATOM 2415 C C . PHE A 1 321 ? 3.800 3.086 19.383 1.00 82.12 321 PHE A C 1
ATOM 2417 O O . PHE A 1 321 ? 3.775 1.858 19.319 1.00 82.12 321 PHE A O 1
ATOM 2424 N N . ASP A 1 322 ? 4.168 3.729 20.494 1.00 79.44 322 ASP A N 1
ATOM 2425 C CA . ASP A 1 322 ? 4.614 3.085 21.737 1.00 79.44 322 ASP A CA 1
ATOM 2426 C C . ASP A 1 322 ? 5.690 2.001 21.511 1.00 79.44 322 ASP A C 1
ATOM 2428 O O . ASP A 1 322 ? 5.664 0.900 22.070 1.00 79.44 322 ASP A O 1
ATOM 2432 N N . LEU A 1 323 ? 6.681 2.319 20.669 1.00 74.69 323 LEU A N 1
ATOM 2433 C CA . LEU A 1 323 ? 7.821 1.430 20.409 1.00 74.69 323 LEU A CA 1
ATOM 2434 C C . LEU A 1 323 ? 8.679 1.202 21.668 1.00 74.69 323 LEU A C 1
ATOM 2436 O O . LEU A 1 323 ? 9.397 0.206 21.771 1.00 74.69 323 LEU A O 1
ATOM 2440 N N . SER A 1 324 ? 8.577 2.099 22.655 1.00 71.38 324 SER A N 1
ATOM 2441 C CA . SER A 1 324 ? 9.321 2.031 23.916 1.00 71.38 324 SER A CA 1
ATOM 2442 C C . SER A 1 324 ? 8.966 0.804 24.764 1.00 71.38 324 SER A C 1
ATOM 2444 O O . SER A 1 324 ? 9.852 0.205 25.384 1.00 71.38 324 SER A O 1
ATOM 2446 N N . GLY A 1 325 ? 7.703 0.360 24.726 1.00 67.62 325 GLY A N 1
ATOM 2447 C CA . GLY A 1 325 ? 7.230 -0.795 25.488 1.00 67.62 325 GLY A CA 1
ATOM 2448 C C . GLY A 1 325 ? 7.879 -2.121 25.073 1.00 67.62 325 GLY A C 1
ATOM 2449 O O . GLY A 1 325 ? 7.903 -3.064 25.865 1.00 67.62 325 GLY A O 1
ATOM 2450 N N . TRP A 1 326 ? 8.460 -2.195 23.868 1.00 66.69 326 TRP A N 1
ATOM 2451 C CA . TRP A 1 326 ? 9.201 -3.373 23.407 1.00 66.69 326 TRP A CA 1
ATOM 2452 C C . TRP A 1 326 ? 10.472 -3.608 24.230 1.00 66.69 326 TRP A C 1
ATOM 2454 O O . TRP A 1 326 ? 10.801 -4.744 24.569 1.00 66.69 326 TRP A O 1
ATOM 2464 N N . ARG A 1 327 ? 11.190 -2.534 24.575 1.00 66.31 327 ARG A N 1
ATOM 2465 C CA . ARG A 1 327 ? 12.533 -2.631 25.163 1.00 66.31 327 ARG A CA 1
ATOM 2466 C C . ARG A 1 327 ? 12.522 -3.111 26.618 1.00 66.31 327 ARG A C 1
ATOM 2468 O O . ARG A 1 327 ? 1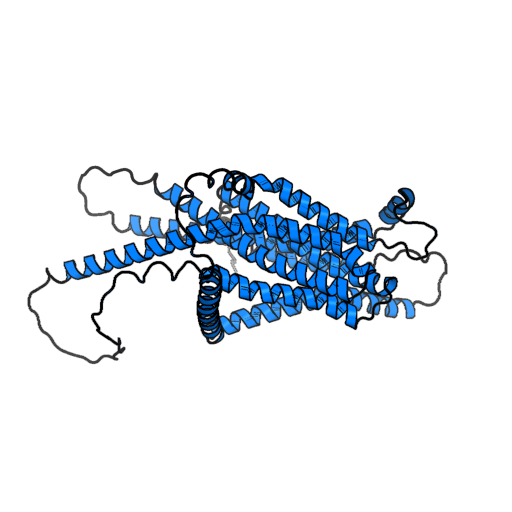3.467 -3.772 27.033 1.00 66.31 327 ARG A O 1
ATOM 2475 N N . ASN A 1 328 ? 11.458 -2.833 27.374 1.00 68.62 328 ASN A N 1
ATOM 2476 C CA . ASN A 1 328 ? 11.411 -3.115 28.815 1.00 68.62 328 ASN A CA 1
ATOM 2477 C C . ASN A 1 328 ? 10.859 -4.500 29.189 1.00 68.62 328 ASN A C 1
ATOM 2479 O O . ASN A 1 328 ? 11.045 -4.931 30.323 1.00 68.62 328 ASN A O 1
ATOM 2483 N N . ASN A 1 329 ? 10.210 -5.227 28.274 1.00 61.28 329 ASN A N 1
ATOM 2484 C CA . ASN A 1 329 ? 9.587 -6.510 28.626 1.00 61.28 329 ASN A CA 1
ATOM 2485 C C . ASN A 1 329 ? 10.562 -7.708 28.591 1.00 61.28 329 ASN A C 1
ATOM 2487 O O . ASN A 1 329 ? 10.198 -8.808 28.992 1.00 61.28 329 ASN A O 1
ATOM 2491 N N . GLY A 1 330 ? 11.797 -7.507 28.114 1.00 59.16 330 GLY A N 1
ATOM 2492 C CA . GLY A 1 330 ? 12.803 -8.567 27.979 1.00 59.16 330 GLY A CA 1
ATOM 2493 C C . GLY A 1 330 ? 13.739 -8.751 29.178 1.00 59.16 330 GLY A C 1
ATOM 2494 O O . GLY A 1 330 ? 14.432 -9.762 29.239 1.00 59.16 330 GLY A O 1
ATOM 2495 N N . SER A 1 331 ? 13.793 -7.810 30.129 1.00 62.97 331 SER A N 1
ATOM 2496 C CA . SER A 1 331 ? 14.842 -7.808 31.164 1.00 62.97 331 SER A CA 1
ATOM 2497 C C . SER A 1 331 ? 14.436 -8.371 32.531 1.00 62.97 331 SER A C 1
ATOM 2499 O O . SER A 1 331 ? 15.318 -8.577 33.356 1.00 62.97 331 SER A O 1
ATOM 2501 N N . ASN A 1 332 ? 13.151 -8.653 32.791 1.00 57.72 332 ASN A N 1
ATOM 2502 C CA . ASN A 1 332 ? 12.679 -9.025 34.140 1.00 57.72 332 ASN A CA 1
ATOM 2503 C C . ASN A 1 332 ? 12.149 -10.464 34.295 1.00 57.72 332 ASN A C 1
ATOM 2505 O O . ASN A 1 332 ? 11.686 -10.822 35.375 1.00 57.72 332 ASN A O 1
ATOM 2509 N N . SER A 1 333 ? 12.243 -11.329 33.280 1.00 56.66 333 SER A N 1
ATOM 2510 C CA . SER A 1 333 ? 11.794 -12.732 33.382 1.00 56.66 333 SER A CA 1
ATOM 2511 C C . SER A 1 333 ? 12.877 -13.714 33.863 1.00 56.66 333 SER A C 1
ATOM 2513 O O . SER A 1 333 ? 12.730 -14.922 33.699 1.00 56.66 333 SER A O 1
ATOM 2515 N N . SER A 1 334 ? 13.973 -13.230 34.456 1.00 53.47 334 SER A N 1
ATOM 2516 C CA . SER A 1 334 ? 15.108 -14.055 34.898 1.00 53.47 334 SER A CA 1
ATOM 2517 C C . SER A 1 334 ? 15.100 -14.427 36.389 1.00 53.47 334 SER A C 1
ATOM 2519 O O . SER A 1 334 ? 16.159 -14.716 36.938 1.00 53.47 334 SER A O 1
ATOM 2521 N N . SER A 1 335 ? 13.946 -14.450 37.067 1.00 51.38 335 SER A N 1
ATOM 2522 C CA . SER A 1 335 ? 13.885 -14.863 38.479 1.00 51.38 335 SER A CA 1
ATOM 2523 C C . SER A 1 335 ? 12.654 -15.715 38.796 1.00 51.38 335 SER A C 1
ATOM 2525 O O . SER A 1 335 ? 11.659 -15.224 39.312 1.00 51.38 335 SER A O 1
ATOM 2527 N N . SER A 1 336 ? 12.708 -16.991 38.410 1.00 49.06 336 SER A N 1
ATOM 2528 C CA . SER A 1 336 ? 12.237 -18.146 39.196 1.00 49.06 336 SER A CA 1
ATOM 2529 C C . SER A 1 336 ? 12.331 -19.388 38.306 1.00 49.06 336 SER A C 1
ATOM 2531 O O . SER A 1 336 ? 11.396 -19.762 37.600 1.00 49.06 336 SER A O 1
ATOM 2533 N N . ARG A 1 337 ? 13.527 -19.982 38.260 1.00 49.84 337 ARG A N 1
ATOM 2534 C CA . ARG A 1 337 ? 13.801 -21.247 37.576 1.00 49.84 337 ARG A CA 1
ATOM 2535 C C . ARG A 1 337 ? 14.166 -22.257 38.648 1.00 49.84 337 ARG A C 1
ATOM 2537 O O . ARG A 1 337 ? 15.318 -22.323 39.044 1.00 49.84 337 ARG A O 1
ATOM 2544 N N . ASN A 1 338 ? 13.165 -22.991 39.107 1.00 55.03 338 ASN A N 1
ATOM 2545 C CA . ASN A 1 338 ? 13.284 -24.321 39.687 1.00 55.03 338 ASN A CA 1
ATOM 2546 C C . ASN A 1 338 ? 11.915 -24.973 39.496 1.00 55.03 338 ASN A C 1
ATOM 2548 O O . ASN A 1 338 ? 11.060 -24.808 40.347 1.00 55.03 338 ASN A O 1
ATOM 2552 N N . ASP A 1 339 ? 11.685 -25.582 38.328 1.00 51.62 339 ASP A N 1
ATOM 2553 C CA . ASP A 1 339 ? 10.953 -26.849 38.225 1.00 51.62 339 ASP A CA 1
ATOM 2554 C C . ASP A 1 339 ? 10.933 -27.388 36.780 1.00 51.62 339 ASP A C 1
ATOM 2556 O O . ASP A 1 339 ? 10.264 -26.900 35.877 1.00 51.62 339 ASP A O 1
ATOM 2560 N N . THR A 1 340 ? 11.791 -28.385 36.576 1.00 51.06 340 THR A N 1
ATOM 2561 C CA . THR A 1 340 ? 11.454 -29.719 36.062 1.00 51.06 340 THR A CA 1
ATOM 2562 C C . THR A 1 340 ? 10.661 -29.852 34.744 1.00 51.06 340 THR A C 1
ATOM 2564 O O . THR A 1 340 ? 9.455 -30.044 34.712 1.00 51.06 340 THR A O 1
ATOM 2567 N N . LYS A 1 341 ? 11.422 -29.919 33.642 1.00 53.84 341 LYS A N 1
ATOM 2568 C CA . LYS A 1 341 ? 11.403 -31.006 32.634 1.00 53.84 341 LYS A CA 1
ATOM 2569 C C . LYS A 1 341 ? 10.014 -31.506 32.153 1.00 53.84 341 LYS A C 1
ATOM 2571 O O . LYS A 1 341 ? 9.609 -32.616 32.482 1.00 53.84 341 LYS A O 1
ATOM 2576 N N . LYS A 1 342 ? 9.351 -30.746 31.271 1.00 52.88 342 LYS A N 1
ATOM 2577 C CA . LYS A 1 342 ? 8.271 -31.229 30.378 1.00 52.88 342 LYS A CA 1
ATOM 2578 C C . LYS A 1 342 ? 8.240 -30.355 29.107 1.00 52.88 342 LYS A C 1
ATOM 2580 O O . LYS A 1 342 ? 7.613 -29.307 29.109 1.00 52.88 342 LYS A O 1
ATOM 2585 N N . ASN A 1 343 ? 8.993 -30.719 28.062 1.00 54.38 343 ASN A N 1
ATOM 2586 C CA . ASN A 1 343 ? 9.266 -29.817 26.924 1.00 54.38 343 ASN A CA 1
ATOM 2587 C C . ASN A 1 343 ? 8.784 -30.286 25.539 1.00 54.38 343 ASN A C 1
ATOM 2589 O O . ASN A 1 343 ? 9.076 -29.595 24.571 1.00 54.38 343 ASN A O 1
ATOM 2593 N N . ASP A 1 344 ? 7.978 -31.345 25.430 1.00 58.56 344 ASP A N 1
ATOM 2594 C CA . ASP A 1 344 ? 7.502 -31.823 24.115 1.00 58.56 344 ASP A CA 1
ATOM 2595 C C . ASP A 1 344 ? 5.998 -31.572 23.850 1.00 58.56 344 ASP A C 1
ATOM 2597 O O . ASP A 1 344 ? 5.484 -31.977 22.818 1.00 58.56 344 ASP A O 1
ATOM 2601 N N . GLU A 1 345 ? 5.274 -30.870 24.737 1.00 59.66 345 GLU A N 1
ATOM 2602 C CA . GLU A 1 345 ? 3.798 -30.739 24.660 1.00 59.66 345 GLU A CA 1
ATOM 2603 C C . GLU A 1 345 ? 3.303 -29.346 24.185 1.00 59.66 345 GLU A C 1
ATOM 2605 O O . GLU A 1 345 ? 2.123 -29.155 23.901 1.00 59.66 345 GLU A O 1
ATOM 2610 N N . SER A 1 346 ? 4.184 -28.346 24.052 1.00 59.22 346 SER A N 1
ATOM 2611 C CA . SER A 1 346 ? 3.771 -26.945 23.815 1.00 59.22 346 SER A CA 1
ATOM 2612 C C . SER A 1 346 ? 3.521 -26.574 22.345 1.00 59.22 346 SER A C 1
ATOM 2614 O O . SER A 1 346 ? 2.782 -25.625 22.072 1.00 59.22 346 SER A O 1
ATOM 2616 N N . THR A 1 347 ? 4.113 -27.284 21.380 1.00 60.91 347 THR A N 1
ATOM 2617 C CA . THR A 1 347 ? 3.926 -26.996 19.942 1.00 60.91 347 THR A CA 1
ATOM 2618 C C . THR A 1 347 ? 2.573 -27.470 19.418 1.00 60.91 347 THR A C 1
ATOM 2620 O O . THR A 1 347 ? 1.963 -26.785 18.593 1.00 60.91 347 THR A O 1
ATOM 2623 N N . ASP A 1 348 ? 2.045 -28.568 19.959 1.00 66.38 348 ASP A N 1
ATOM 2624 C CA . ASP A 1 348 ? 0.755 -29.117 19.529 1.00 66.38 348 ASP A CA 1
ATOM 2625 C C . ASP A 1 348 ? -0.427 -28.253 19.994 1.00 66.38 348 ASP A C 1
ATOM 2627 O O . ASP A 1 348 ? -1.417 -28.098 19.272 1.00 66.38 348 ASP A O 1
ATOM 2631 N N . ILE A 1 349 ? -0.296 -27.580 21.143 1.00 68.75 349 ILE A N 1
ATOM 2632 C CA . ILE A 1 349 ? -1.339 -26.695 21.686 1.00 68.75 349 ILE A CA 1
ATOM 2633 C C . ILE A 1 349 ? -1.531 -25.450 20.801 1.00 68.75 349 ILE A C 1
ATOM 2635 O O . ILE A 1 349 ? -2.661 -25.019 20.554 1.00 68.75 349 ILE A O 1
ATOM 2639 N N . LEU A 1 350 ? -0.440 -24.886 20.271 1.00 67.50 350 LEU A N 1
ATOM 2640 C CA . LEU A 1 350 ? -0.487 -23.711 19.393 1.00 67.50 350 LEU A CA 1
ATOM 2641 C C . LEU A 1 350 ? -1.132 -24.023 18.037 1.00 67.50 350 LEU A C 1
ATOM 2643 O O . LEU A 1 350 ? -1.923 -23.215 17.541 1.00 67.50 350 LEU A O 1
ATOM 2647 N N . SER A 1 351 ? -0.829 -25.193 17.471 1.00 74.00 351 SER A N 1
ATOM 2648 C CA . SER A 1 351 ? -1.411 -25.655 16.205 1.00 74.00 351 SER A CA 1
ATOM 2649 C C . SER A 1 351 ? -2.906 -25.966 16.348 1.00 74.00 351 SER A C 1
ATOM 2651 O O . SER A 1 351 ? -3.725 -25.482 15.560 1.00 74.00 351 SER A O 1
ATOM 2653 N N . SER A 1 352 ? -3.287 -26.685 17.411 1.00 78.81 352 SER A N 1
ATOM 2654 C CA . SER A 1 352 ? -4.686 -27.046 17.674 1.00 78.81 352 SER A CA 1
ATOM 2655 C C . SER A 1 352 ? -5.567 -25.811 17.890 1.00 78.81 352 SER A C 1
ATOM 2657 O O . SER A 1 352 ? -6.625 -25.678 17.270 1.00 78.81 352 SER A O 1
ATOM 2659 N N . SER A 1 353 ? -5.087 -24.840 18.677 1.00 76.38 353 SER A N 1
ATOM 2660 C CA . SER A 1 353 ? -5.803 -23.580 18.892 1.00 76.38 353 SER A CA 1
ATOM 2661 C C . SER A 1 353 ? -6.022 -22.830 17.574 1.00 76.38 353 SER A C 1
ATOM 2663 O O . SER A 1 353 ? -7.156 -22.460 17.265 1.00 76.38 353 SER A O 1
ATOM 2665 N N . ALA A 1 354 ? -4.974 -22.674 16.753 1.00 74.38 354 ALA A N 1
ATOM 2666 C CA . ALA A 1 354 ? -5.059 -21.990 15.461 1.00 74.38 354 ALA A CA 1
ATOM 2667 C C . ALA A 1 354 ? -6.119 -22.606 14.534 1.00 74.38 354 ALA A C 1
ATOM 2669 O O . ALA A 1 354 ? -6.870 -21.871 13.888 1.00 74.38 354 ALA A O 1
ATOM 2670 N N . MET A 1 355 ? -6.222 -23.938 14.507 1.00 81.25 355 MET A N 1
ATOM 2671 C CA . MET A 1 355 ? -7.183 -24.640 13.658 1.00 81.25 355 MET A CA 1
ATOM 2672 C C . MET A 1 355 ? -8.636 -24.419 14.102 1.00 81.25 355 MET A C 1
ATOM 2674 O O . MET A 1 355 ? -9.512 -24.243 13.253 1.00 81.25 355 MET A O 1
ATOM 2678 N N . VAL A 1 356 ? -8.901 -24.391 15.413 1.00 83.19 356 VAL A N 1
ATOM 2679 C CA . VAL A 1 356 ? -10.241 -24.093 15.956 1.00 83.19 356 VAL A CA 1
ATOM 2680 C C . VAL A 1 356 ? -10.670 -22.678 15.572 1.00 83.19 356 VAL A C 1
ATOM 2682 O O . VAL A 1 356 ? -11.749 -22.485 15.019 1.00 83.19 356 VAL A O 1
ATOM 2685 N N . ILE A 1 357 ? -9.785 -21.697 15.745 1.00 72.56 357 ILE A N 1
ATOM 2686 C CA . ILE A 1 357 ? -10.077 -20.296 15.406 1.00 72.56 357 ILE A CA 1
ATOM 2687 C C . ILE A 1 357 ? -10.322 -20.138 13.903 1.00 72.56 357 ILE A C 1
ATOM 2689 O O . ILE A 1 357 ? -11.216 -19.406 13.479 1.00 72.56 357 ILE A O 1
ATOM 2693 N N . MET A 1 358 ? -9.536 -20.837 13.081 1.00 78.19 358 MET A N 1
ATOM 2694 C CA . MET A 1 358 ? -9.716 -20.813 11.635 1.00 78.19 358 MET A CA 1
ATOM 2695 C C . MET A 1 358 ? -11.101 -21.340 11.240 1.00 78.19 358 MET A C 1
ATOM 2697 O O . MET A 1 358 ? -11.735 -20.761 10.359 1.00 78.19 358 MET A O 1
ATOM 2701 N N . LYS A 1 359 ? -11.613 -22.377 11.917 1.00 86.12 359 LYS A N 1
ATOM 2702 C CA . LYS A 1 359 ? -12.975 -22.884 11.687 1.00 86.12 359 LYS A CA 1
ATOM 2703 C C . LYS A 1 359 ? -14.044 -21.852 12.046 1.00 86.12 359 LYS A C 1
ATOM 2705 O O . LYS A 1 359 ? -14.966 -21.662 11.251 1.00 86.12 359 LYS A O 1
ATOM 2710 N N . ASP A 1 360 ? -13.908 -21.155 13.170 1.00 83.12 360 ASP A N 1
ATOM 2711 C CA . ASP A 1 360 ? -14.863 -20.113 13.575 1.00 83.12 360 ASP A CA 1
ATOM 2712 C C . ASP A 1 360 ? -14.881 -18.955 12.575 1.00 83.12 360 ASP A C 1
ATOM 2714 O O . ASP A 1 360 ? -15.942 -18.503 12.148 1.00 83.12 360 ASP A O 1
ATOM 2718 N N . VAL A 1 361 ? -13.708 -18.515 12.122 1.00 76.00 361 VAL A N 1
ATOM 2719 C CA . VAL A 1 361 ? -13.599 -17.417 11.153 1.00 76.00 361 VAL A CA 1
ATOM 2720 C C . VAL A 1 361 ? -14.135 -17.820 9.790 1.00 76.00 361 VAL A C 1
ATOM 2722 O O . VAL A 1 361 ? -14.844 -17.032 9.169 1.00 76.00 361 VAL A O 1
ATOM 2725 N N . ILE A 1 362 ? -13.873 -19.049 9.339 1.00 85.25 362 ILE A N 1
ATOM 2726 C CA . ILE A 1 362 ? -14.490 -19.587 8.120 1.00 85.25 362 ILE A CA 1
ATOM 2727 C C . ILE A 1 362 ? -16.013 -19.637 8.277 1.00 85.25 362 ILE A C 1
ATOM 2729 O O . ILE A 1 362 ? -16.731 -19.316 7.332 1.00 85.25 362 ILE A O 1
ATOM 2733 N N . THR A 1 363 ? -16.515 -19.993 9.459 1.00 89.06 363 THR A N 1
ATOM 2734 C CA . THR A 1 363 ? -17.956 -20.054 9.735 1.00 89.06 363 THR A CA 1
ATOM 2735 C C . THR A 1 363 ? -18.588 -18.663 9.693 1.00 89.06 363 THR A C 1
ATOM 2737 O O . THR A 1 363 ? -19.557 -18.468 8.961 1.00 89.06 363 THR A O 1
ATOM 2740 N N . ILE A 1 364 ? -17.994 -17.671 10.361 1.00 83.31 364 ILE A N 1
ATOM 2741 C CA . ILE A 1 364 ? -18.453 -16.271 10.337 1.00 83.31 364 ILE A CA 1
ATOM 2742 C C . ILE A 1 364 ? -18.346 -15.683 8.926 1.00 83.31 364 ILE A C 1
ATOM 2744 O O . ILE A 1 364 ? -19.255 -14.988 8.468 1.00 83.31 364 ILE A O 1
ATOM 2748 N N . ALA A 1 365 ? -17.258 -15.963 8.206 1.00 83.88 365 ALA A N 1
ATOM 2749 C CA . ALA A 1 365 ? -17.084 -15.523 6.826 1.00 83.88 365 ALA A CA 1
ATOM 2750 C C . ALA A 1 365 ? -18.152 -16.143 5.920 1.00 83.88 365 ALA A C 1
ATOM 2752 O O . ALA A 1 365 ? -18.762 -15.439 5.116 1.00 83.88 365 ALA A O 1
ATOM 2753 N N . LYS A 1 366 ? -18.439 -17.437 6.090 1.00 90.94 366 LYS A N 1
ATOM 2754 C CA . LYS A 1 366 ? -19.505 -18.136 5.370 1.00 90.94 366 LYS A CA 1
ATOM 2755 C C . LYS A 1 366 ? -20.870 -17.540 5.692 1.00 90.94 366 LYS A C 1
ATOM 2757 O O . LYS A 1 366 ? -21.642 -17.309 4.769 1.00 90.94 366 LYS A O 1
ATOM 2762 N N . GLU A 1 367 ? -21.161 -17.244 6.955 1.00 91.06 367 GLU A N 1
ATOM 2763 C CA . GLU A 1 367 ? -22.417 -16.610 7.362 1.00 91.06 367 GLU A CA 1
ATOM 2764 C C . GLU A 1 367 ? -22.549 -15.204 6.759 1.00 91.06 367 GLU A C 1
ATOM 2766 O O . GLU A 1 367 ? -23.556 -14.890 6.118 1.00 91.06 367 GLU A O 1
ATOM 2771 N N . THR A 1 368 ? -21.484 -14.404 6.836 1.00 84.69 368 THR A N 1
ATOM 2772 C CA . THR A 1 368 ? -21.414 -13.057 6.255 1.00 84.69 368 THR A CA 1
ATOM 2773 C C . THR A 1 368 ? -21.617 -13.096 4.738 1.00 84.69 368 THR A C 1
ATOM 2775 O O . THR A 1 368 ? -22.439 -12.346 4.212 1.00 84.69 368 THR A O 1
ATOM 2778 N N . LEU A 1 369 ? -20.952 -14.011 4.027 1.00 88.44 369 LEU A N 1
ATOM 2779 C CA . LEU A 1 369 ? -21.117 -14.216 2.581 1.00 88.44 369 LEU A CA 1
ATOM 2780 C C . LEU A 1 369 ? -22.464 -14.868 2.216 1.00 88.44 369 LEU A C 1
ATOM 2782 O O . LEU A 1 369 ? -22.961 -14.701 1.098 1.00 88.44 369 LEU A O 1
ATOM 2786 N N . SER A 1 370 ? -23.100 -15.587 3.142 1.00 93.50 370 SER A N 1
ATOM 2787 C CA . SER A 1 370 ? -24.460 -16.109 2.957 1.00 93.50 370 SER A CA 1
ATOM 2788 C C . SER A 1 370 ? -25.524 -15.017 3.119 1.00 93.50 370 SER A C 1
ATOM 2790 O O . SER A 1 370 ? -26.603 -15.111 2.524 1.00 93.50 370 SER A O 1
ATOM 2792 N N . SER A 1 371 ? -25.209 -13.940 3.841 1.00 95.31 371 SER A N 1
ATOM 2793 C CA . SER A 1 371 ? -26.112 -12.806 4.009 1.00 95.31 371 SER A CA 1
ATOM 2794 C C . SER A 1 371 ? -26.226 -11.975 2.720 1.00 95.31 371 SER A C 1
ATOM 2796 O O . SER A 1 371 ? -25.254 -11.753 1.991 1.00 95.31 371 SER A O 1
ATOM 2798 N N . LYS A 1 372 ? -27.436 -11.486 2.416 1.00 95.00 372 LYS A N 1
ATOM 2799 C CA . LYS A 1 372 ? -27.684 -10.637 1.233 1.00 95.00 372 LYS A CA 1
ATOM 2800 C C . LYS A 1 372 ? -26.907 -9.317 1.311 1.00 95.00 372 LYS A C 1
ATOM 2802 O O . LYS A 1 372 ? -26.387 -8.860 0.297 1.00 95.00 372 LYS A O 1
ATOM 2807 N N . SER A 1 373 ? -26.817 -8.729 2.505 1.00 91.88 373 SER A N 1
ATOM 2808 C CA . SER A 1 373 ? -26.058 -7.501 2.761 1.00 91.88 373 SER A CA 1
ATOM 2809 C C . SER A 1 373 ? -24.555 -7.717 2.596 1.00 91.88 373 SER A C 1
ATOM 2811 O O . SER A 1 373 ? -23.914 -6.924 1.913 1.00 91.88 373 SER A O 1
ATOM 2813 N N . GLY A 1 374 ? -23.997 -8.804 3.137 1.00 85.81 374 GLY A N 1
ATOM 2814 C CA . GLY A 1 374 ? -22.574 -9.118 3.003 1.00 85.81 374 GLY A CA 1
ATOM 2815 C C . GLY A 1 374 ? -22.153 -9.306 1.547 1.00 85.81 374 GLY A C 1
ATOM 2816 O O . GLY A 1 374 ? -21.176 -8.698 1.116 1.00 85.81 374 GLY A O 1
ATOM 2817 N N . ARG A 1 375 ? -22.940 -10.036 0.740 1.00 91.94 375 ARG A N 1
ATOM 2818 C CA . ARG A 1 375 ? -22.677 -10.145 -0.709 1.00 91.94 375 ARG A CA 1
ATOM 2819 C C . ARG A 1 375 ? -22.731 -8.804 -1.427 1.00 91.94 375 ARG A C 1
ATOM 2821 O O . ARG A 1 375 ? -21.897 -8.560 -2.290 1.00 91.94 375 ARG A O 1
ATOM 2828 N N . ALA A 1 376 ? -23.695 -7.948 -1.087 1.00 91.62 376 ALA A N 1
ATOM 2829 C CA . ALA A 1 376 ? -23.816 -6.629 -1.702 1.00 91.62 376 ALA A CA 1
ATOM 2830 C C . ALA A 1 376 ? -22.601 -5.743 -1.384 1.00 91.62 376 ALA A C 1
ATOM 2832 O O . ALA A 1 376 ? -22.075 -5.091 -2.282 1.00 91.62 376 ALA A O 1
ATOM 2833 N N . ILE A 1 377 ? -22.118 -5.769 -0.137 1.00 84.56 377 ILE A N 1
ATOM 2834 C CA . ILE A 1 377 ? -20.921 -5.027 0.285 1.00 84.56 377 ILE A CA 1
ATOM 2835 C C . ILE A 1 377 ? -19.680 -5.546 -0.447 1.00 84.56 377 ILE A C 1
ATOM 2837 O O . ILE A 1 377 ? -18.932 -4.749 -1.008 1.00 84.56 377 ILE A O 1
ATOM 2841 N N . VAL A 1 378 ? -19.486 -6.868 -0.502 1.00 85.69 378 VAL A N 1
ATOM 2842 C CA . VAL A 1 378 ? -18.343 -7.478 -1.199 1.00 85.69 378 VAL A CA 1
ATOM 2843 C C . VAL A 1 378 ? -18.382 -7.167 -2.696 1.00 85.69 378 VAL A C 1
ATOM 2845 O O . VAL A 1 378 ? -17.371 -6.756 -3.258 1.00 85.69 378 VAL A O 1
ATOM 2848 N N . ALA A 1 379 ? -19.545 -7.282 -3.343 1.00 88.19 379 ALA A N 1
ATOM 2849 C CA . ALA A 1 379 ? -19.696 -6.946 -4.757 1.00 88.19 379 ALA A CA 1
ATOM 2850 C C . ALA A 1 379 ? -19.401 -5.463 -5.034 1.00 88.19 379 ALA A C 1
ATOM 2852 O O . ALA A 1 379 ? -18.710 -5.150 -6.002 1.00 88.19 379 ALA A O 1
ATOM 2853 N N . ALA A 1 380 ? -19.871 -4.557 -4.170 1.00 84.12 380 ALA A N 1
ATOM 2854 C CA . ALA A 1 380 ? -19.588 -3.129 -4.286 1.00 84.12 380 ALA A CA 1
ATOM 2855 C C . ALA A 1 380 ? -18.088 -2.828 -4.130 1.00 84.12 380 ALA A C 1
ATOM 2857 O O . ALA A 1 380 ? -17.530 -2.081 -4.931 1.00 84.12 380 ALA A O 1
ATOM 2858 N N . GLN A 1 381 ? -17.421 -3.449 -3.152 1.00 82.81 381 GLN A N 1
ATOM 2859 C CA . GLN A 1 381 ? -15.983 -3.277 -2.929 1.00 82.81 381 GLN A CA 1
ATOM 2860 C C . GLN A 1 381 ? -15.142 -3.845 -4.076 1.00 82.81 381 GLN A C 1
ATOM 2862 O O . GLN A 1 381 ? -14.199 -3.190 -4.513 1.00 82.81 381 GLN A O 1
ATOM 2867 N N . ILE A 1 382 ? -15.501 -5.021 -4.602 1.00 83.00 382 ILE A N 1
ATOM 2868 C CA . ILE A 1 382 ? -14.836 -5.608 -5.773 1.00 83.00 382 ILE A CA 1
ATOM 2869 C C . ILE A 1 382 ? -15.036 -4.710 -6.995 1.00 83.00 382 ILE A C 1
ATOM 2871 O O . ILE A 1 382 ? -14.067 -4.419 -7.688 1.00 83.00 382 ILE A O 1
ATOM 2875 N N . GLY A 1 383 ? -16.258 -4.228 -7.239 1.00 80.50 383 GLY A N 1
ATOM 2876 C CA . GLY A 1 383 ? -16.548 -3.330 -8.359 1.00 80.50 383 GLY A CA 1
ATOM 2877 C C . GLY A 1 383 ? -15.773 -2.013 -8.273 1.00 80.50 383 GLY A C 1
ATOM 2878 O O . GLY A 1 383 ? -15.142 -1.605 -9.247 1.00 80.50 383 GLY A O 1
ATOM 2879 N N . GLN A 1 384 ? -15.757 -1.380 -7.097 1.00 81.06 384 GLN A N 1
ATOM 2880 C CA . GLN A 1 384 ? -15.001 -0.148 -6.860 1.00 81.06 384 GLN A CA 1
ATOM 2881 C C . GLN A 1 384 ? -13.489 -0.375 -6.998 1.00 81.06 384 GLN A C 1
ATOM 2883 O O . GLN A 1 384 ? -12.810 0.414 -7.655 1.00 81.06 384 GLN A O 1
ATOM 2888 N N . GLY A 1 385 ? -12.964 -1.458 -6.417 1.00 74.31 385 GLY A N 1
ATOM 2889 C CA . GLY A 1 385 ? -11.549 -1.814 -6.500 1.00 74.31 385 GLY A CA 1
ATOM 2890 C C . GLY A 1 385 ? -11.108 -2.123 -7.930 1.00 74.31 385 GLY A C 1
ATOM 2891 O O . GLY A 1 385 ? -10.094 -1.597 -8.380 1.00 74.31 385 GLY A O 1
ATOM 2892 N N . ALA A 1 386 ? -11.898 -2.905 -8.671 1.00 75.81 386 ALA A N 1
ATOM 2893 C CA . ALA A 1 386 ? -11.623 -3.246 -10.064 1.00 75.81 386 ALA A CA 1
ATOM 2894 C C . ALA A 1 386 ? -11.632 -2.008 -10.970 1.00 75.81 386 ALA A C 1
ATOM 2896 O O . ALA A 1 386 ? -10.748 -1.870 -11.813 1.00 75.81 386 ALA A O 1
ATOM 2897 N N . LEU A 1 387 ? -12.583 -1.087 -10.778 1.00 81.75 387 LEU A N 1
ATOM 2898 C CA . LEU A 1 387 ? -12.652 0.154 -11.550 1.00 81.75 387 LEU A CA 1
ATOM 2899 C C . LEU A 1 387 ? -11.449 1.061 -11.270 1.00 81.75 387 LEU A C 1
ATOM 2901 O O . LEU A 1 387 ? -10.787 1.501 -12.208 1.00 81.75 387 LEU A O 1
ATOM 2905 N N . LEU A 1 388 ? -11.130 1.298 -9.993 1.00 77.69 388 LEU A N 1
ATOM 2906 C CA . LEU A 1 388 ? -9.979 2.122 -9.611 1.00 77.69 388 LEU A CA 1
ATOM 2907 C C . LEU A 1 388 ? -8.667 1.525 -10.122 1.00 77.69 388 LEU A C 1
ATOM 2909 O O . LEU A 1 388 ? -7.830 2.249 -10.656 1.00 77.69 388 LEU A O 1
ATOM 2913 N N . TYR A 1 389 ? -8.503 0.207 -10.002 1.00 76.62 389 TYR A N 1
ATOM 2914 C CA . TYR A 1 389 ? -7.293 -0.463 -10.460 1.00 76.62 389 TYR A CA 1
ATOM 2915 C C . TYR A 1 389 ? -7.182 -0.486 -11.983 1.00 76.62 389 TYR A C 1
ATOM 2917 O O . TYR A 1 389 ? -6.095 -0.286 -12.514 1.00 76.62 389 TYR A O 1
ATOM 2925 N N . SER A 1 390 ? -8.297 -0.654 -12.696 1.00 77.12 390 SER A N 1
ATOM 2926 C CA . SER A 1 390 ? -8.297 -0.585 -14.159 1.00 77.12 390 SER A CA 1
ATOM 2927 C C . SER A 1 390 ? -7.840 0.792 -14.637 1.00 77.12 390 SER A C 1
ATOM 2929 O O . SER A 1 390 ? -6.980 0.880 -15.506 1.00 77.12 390 SER A O 1
ATOM 2931 N N . ILE A 1 391 ? -8.343 1.865 -14.019 1.00 78.81 391 ILE A N 1
ATOM 2932 C CA . ILE A 1 391 ? -7.929 3.237 -14.345 1.00 78.81 391 ILE A CA 1
ATOM 2933 C C . ILE A 1 391 ? -6.449 3.460 -14.008 1.00 78.81 391 ILE A C 1
ATOM 2935 O O . ILE A 1 391 ? -5.725 4.036 -14.813 1.00 78.81 391 ILE A O 1
ATOM 2939 N N . ALA A 1 392 ? -5.984 2.991 -12.848 1.00 73.81 392 ALA A N 1
ATOM 2940 C CA . ALA A 1 392 ? -4.605 3.200 -12.409 1.00 73.81 392 ALA A CA 1
ATOM 2941 C C . ALA A 1 392 ? -3.576 2.384 -13.214 1.00 73.81 392 ALA A C 1
ATOM 2943 O O . ALA A 1 392 ? -2.509 2.896 -13.531 1.00 73.81 392 ALA A O 1
ATOM 2944 N N . SER A 1 393 ? -3.888 1.127 -13.540 1.00 71.44 393 SER A N 1
ATOM 2945 C CA . SER A 1 393 ? -2.982 0.210 -14.244 1.00 71.44 393 SER A CA 1
ATOM 2946 C C . SER A 1 393 ? -2.966 0.467 -15.753 1.00 71.44 393 SER A C 1
ATOM 2948 O O . SER A 1 393 ? -1.899 0.540 -16.355 1.00 71.44 393 SER A O 1
ATOM 2950 N N . TRP A 1 394 ? -4.138 0.666 -16.364 1.00 75.25 394 TRP A N 1
ATOM 2951 C CA . TRP A 1 394 ? -4.250 0.817 -17.818 1.00 75.25 394 TRP A CA 1
ATOM 2952 C C . TRP A 1 394 ? -4.229 2.267 -18.282 1.00 75.25 394 TRP A C 1
ATOM 2954 O O . TRP A 1 394 ? -3.994 2.508 -19.462 1.00 75.25 394 TRP A O 1
ATOM 2964 N N . GLY A 1 395 ? -4.463 3.229 -17.384 1.00 79.88 395 GLY A N 1
ATOM 2965 C CA . GLY A 1 395 ? -4.481 4.653 -17.712 1.00 79.88 395 GLY A CA 1
ATOM 2966 C C . GLY A 1 395 ? -3.222 5.098 -18.460 1.00 79.88 395 GLY A C 1
ATOM 2967 O O . GLY A 1 395 ? -3.354 5.572 -19.586 1.00 79.88 395 GLY A O 1
ATOM 2968 N N . PRO A 1 396 ? -2.012 4.900 -17.906 1.00 72.31 396 PRO A N 1
ATOM 2969 C CA . PRO A 1 396 ? -0.773 5.301 -18.573 1.00 72.31 396 PRO A CA 1
ATOM 2970 C C . PRO A 1 396 ? -0.567 4.632 -19.944 1.00 72.31 396 PRO A C 1
ATOM 2972 O O . PRO A 1 396 ? -0.352 5.333 -20.928 1.00 72.31 396 PRO A O 1
ATOM 2975 N N . LEU A 1 397 ? -0.737 3.306 -20.034 1.00 71.69 397 LEU A N 1
ATOM 2976 C CA . LEU A 1 397 ? -0.554 2.541 -21.280 1.00 71.69 397 LEU A CA 1
ATOM 2977 C C . LEU A 1 397 ? -1.561 2.926 -22.373 1.00 71.69 397 LEU A C 1
ATOM 2979 O O . LEU A 1 397 ? -1.222 3.008 -23.552 1.00 71.69 397 LEU A O 1
ATOM 2983 N N . TYR A 1 398 ? -2.822 3.153 -21.998 1.00 78.94 398 TYR A N 1
ATOM 2984 C CA . TYR A 1 398 ? -3.865 3.579 -22.933 1.00 78.94 398 TYR A CA 1
ATOM 2985 C C . TYR A 1 398 ? -3.544 4.948 -23.535 1.00 78.94 398 TYR A C 1
ATOM 2987 O O . TYR A 1 398 ? -3.714 5.180 -24.731 1.00 78.94 398 TYR A O 1
ATOM 2995 N N . LEU A 1 399 ? -3.060 5.848 -22.688 1.00 78.94 399 LEU A N 1
ATOM 2996 C CA . LEU A 1 399 ? -2.724 7.213 -23.042 1.00 78.94 399 LEU A CA 1
ATOM 2997 C C . LEU A 1 399 ? -1.465 7.309 -23.918 1.00 78.94 399 LEU A C 1
ATOM 2999 O O . LEU A 1 399 ? -1.429 8.140 -24.824 1.00 78.94 399 LEU A O 1
ATOM 3003 N N . GLU A 1 400 ? -0.479 6.444 -23.690 1.00 76.19 400 GLU A N 1
ATOM 3004 C CA . GLU A 1 400 ? 0.705 6.290 -24.543 1.00 76.19 400 GLU A CA 1
ATOM 3005 C C . GLU A 1 400 ? 0.323 5.818 -25.953 1.00 76.19 400 GLU A C 1
ATOM 3007 O O . GLU A 1 400 ? 0.629 6.489 -26.938 1.00 76.19 400 GLU A O 1
ATOM 3012 N N . ARG A 1 401 ? -0.493 4.760 -26.058 1.00 81.38 401 ARG A N 1
ATOM 3013 C CA . ARG A 1 401 ? -0.954 4.252 -27.364 1.00 81.38 401 ARG A CA 1
ATOM 3014 C C . ARG A 1 401 ? -1.756 5.278 -28.168 1.00 81.38 401 ARG A C 1
ATOM 3016 O O . ARG A 1 401 ? -1.685 5.284 -29.392 1.00 81.38 401 ARG A O 1
ATOM 3023 N N . ILE A 1 402 ? -2.543 6.135 -27.513 1.00 82.44 402 ILE A N 1
ATOM 3024 C CA . ILE A 1 402 ? -3.290 7.201 -28.208 1.00 82.44 402 ILE A CA 1
ATOM 3025 C C . ILE A 1 402 ? -2.360 8.319 -28.688 1.00 82.44 402 ILE A C 1
ATOM 3027 O O . ILE A 1 402 ? -2.597 8.899 -29.756 1.00 82.44 402 ILE A O 1
ATOM 3031 N N . ALA A 1 403 ? -1.314 8.630 -27.920 1.00 79.00 403 ALA A N 1
ATOM 3032 C CA . ALA A 1 403 ? -0.337 9.640 -28.307 1.00 79.00 403 ALA A CA 1
ATOM 3033 C C . ALA A 1 403 ? 0.401 9.231 -29.593 1.00 79.00 403 ALA A C 1
ATOM 3035 O O . ALA A 1 403 ? 0.483 10.048 -30.511 1.00 79.00 403 ALA A O 1
ATOM 3036 N N . ASP A 1 404 ? 0.804 7.962 -29.715 1.00 77.06 404 ASP A N 1
ATOM 3037 C CA . ASP A 1 404 ? 1.490 7.425 -30.905 1.00 77.06 404 ASP A CA 1
ATOM 3038 C C . ASP A 1 404 ? 0.644 7.500 -32.183 1.00 77.06 404 ASP A C 1
ATOM 3040 O O . ASP A 1 404 ? 1.130 7.802 -33.280 1.00 77.06 404 ASP A O 1
ATOM 3044 N N . VAL A 1 405 ? -0.664 7.264 -32.057 1.00 77.44 405 VAL A N 1
ATOM 3045 C CA . VAL A 1 405 ? -1.593 7.396 -33.189 1.00 77.44 405 VAL A CA 1
ATOM 3046 C C . VAL A 1 405 ? -1.666 8.851 -33.658 1.00 77.44 405 VAL A C 1
ATOM 3048 O O . VAL A 1 405 ? -1.729 9.111 -34.860 1.00 77.44 405 VAL A O 1
ATOM 3051 N N . SER A 1 406 ? -1.606 9.803 -32.726 1.00 71.69 406 SER A N 1
ATOM 3052 C CA . SER A 1 406 ? -1.717 11.234 -33.024 1.00 71.69 406 SER A CA 1
ATOM 3053 C C . SER A 1 406 ? -0.471 11.777 -33.736 1.00 71.69 406 SER A C 1
ATOM 3055 O O . SER A 1 406 ? -0.591 12.570 -34.675 1.00 71.69 406 SER A O 1
ATOM 3057 N N . THR A 1 407 ? 0.724 11.320 -33.350 1.00 63.19 407 THR A N 1
ATOM 3058 C CA . THR A 1 407 ? 1.997 11.681 -34.001 1.00 63.19 407 THR A CA 1
ATOM 3059 C C . THR A 1 407 ? 2.145 11.059 -35.384 1.00 63.19 407 THR A C 1
ATOM 3061 O O . THR A 1 407 ? 2.667 11.711 -36.287 1.00 63.19 407 THR A O 1
ATOM 3064 N N . THR A 1 408 ? 1.614 9.854 -35.602 1.00 63.56 408 THR A N 1
ATOM 3065 C CA . THR A 1 408 ? 1.662 9.200 -36.922 1.00 63.56 408 THR A CA 1
ATOM 3066 C C . THR A 1 408 ? 0.844 9.961 -37.977 1.00 63.56 408 THR A C 1
ATOM 3068 O O . THR A 1 408 ? 1.194 9.966 -39.155 1.00 63.56 408 THR A O 1
ATOM 3071 N N . THR A 1 409 ? -0.203 10.683 -37.569 1.00 60.88 409 THR A N 1
ATOM 3072 C CA . THR A 1 409 ? -0.959 11.585 -38.459 1.00 60.88 409 THR A CA 1
ATOM 3073 C C . THR A 1 409 ? -0.312 12.957 -38.684 1.00 60.88 409 THR A C 1
ATOM 3075 O O . THR A 1 409 ? -0.778 13.705 -39.540 1.00 60.88 409 THR A O 1
ATOM 3078 N N . ALA A 1 410 ? 0.756 13.294 -37.956 1.00 57.62 410 ALA A N 1
ATOM 3079 C CA . ALA A 1 410 ? 1.405 14.608 -37.988 1.00 57.62 410 ALA A CA 1
ATOM 3080 C C . ALA A 1 410 ? 2.750 14.619 -38.744 1.00 57.62 410 ALA A C 1
ATOM 3082 O O . ALA A 1 410 ? 3.617 15.452 -38.479 1.00 57.62 410 ALA A O 1
ATOM 3083 N N . THR A 1 411 ? 2.950 13.729 -39.719 1.00 51.78 411 THR A N 1
ATOM 3084 C CA . THR A 1 411 ? 4.081 13.845 -40.650 1.00 51.78 411 THR A CA 1
ATOM 3085 C C . THR A 1 411 ? 3.927 15.089 -41.528 1.00 51.78 411 THR A C 1
ATOM 3087 O O . THR A 1 411 ? 3.095 15.085 -42.435 1.00 51.78 411 THR A O 1
ATOM 3090 N N . ALA A 1 412 ? 4.734 16.127 -41.264 1.00 51.00 412 ALA A N 1
ATOM 3091 C CA . ALA A 1 412 ? 5.640 16.759 -42.244 1.00 51.00 412 ALA A CA 1
ATOM 3092 C C . ALA A 1 412 ? 6.088 18.191 -41.864 1.00 51.00 412 ALA A C 1
ATOM 3094 O O . ALA A 1 412 ? 6.061 19.055 -42.731 1.00 51.00 412 ALA A O 1
ATOM 3095 N N . VAL A 1 413 ? 6.519 18.492 -40.630 1.00 52.12 413 VAL A N 1
ATOM 3096 C CA . VAL A 1 413 ? 7.317 19.716 -40.379 1.00 52.12 413 VAL A CA 1
ATOM 3097 C C . VAL A 1 413 ? 8.327 19.488 -39.243 1.00 52.12 413 VAL A C 1
ATOM 3099 O O . VAL A 1 413 ? 7.942 19.184 -38.121 1.00 52.12 413 VAL A O 1
ATOM 3102 N N . ASP A 1 414 ? 9.604 19.641 -39.596 1.00 48.59 414 ASP A N 1
ATOM 3103 C CA . ASP A 1 414 ? 10.821 19.852 -38.796 1.00 48.59 414 ASP A CA 1
ATOM 3104 C C . ASP A 1 414 ? 11.242 18.864 -37.689 1.00 48.59 414 ASP A C 1
ATOM 3106 O O . ASP A 1 414 ? 10.876 18.921 -36.518 1.00 48.59 414 ASP A O 1
ATOM 3110 N N . THR A 1 415 ? 12.198 18.026 -38.092 1.00 53.16 415 THR A N 1
ATOM 3111 C CA . THR A 1 415 ? 13.226 17.368 -37.283 1.00 53.16 415 THR A CA 1
ATOM 3112 C C . THR A 1 415 ? 14.155 18.385 -36.616 1.00 53.16 415 THR A C 1
ATOM 3114 O O . THR A 1 415 ? 15.048 18.884 -37.289 1.00 53.16 415 THR A O 1
ATOM 3117 N N . THR A 1 416 ? 13.997 18.627 -35.310 1.00 50.16 416 THR A N 1
ATOM 3118 C CA . THR A 1 416 ? 15.100 18.861 -34.344 1.00 50.16 416 THR A CA 1
ATOM 3119 C C . THR A 1 416 ? 14.541 19.162 -32.952 1.00 50.16 416 THR A C 1
ATOM 3121 O O . THR A 1 416 ? 14.299 20.320 -32.642 1.00 50.16 416 THR A O 1
ATOM 3124 N N . SER A 1 417 ? 14.355 18.118 -32.135 1.00 46.41 417 SER A N 1
ATOM 3125 C CA . SER A 1 417 ? 14.535 18.084 -30.664 1.00 46.41 417 SER A CA 1
ATOM 3126 C C . SER A 1 417 ? 13.730 16.912 -30.088 1.00 46.41 417 SER A C 1
ATOM 3128 O O . SER A 1 417 ? 12.671 17.081 -29.490 1.00 46.41 417 SER A O 1
ATOM 3130 N N . SER A 1 418 ? 14.201 15.693 -30.335 1.00 47.44 418 SER A N 1
ATOM 3131 C CA . SER A 1 418 ? 13.643 14.471 -29.761 1.00 47.44 418 SER A CA 1
ATOM 3132 C C . SER A 1 418 ? 14.341 14.175 -28.437 1.00 47.44 418 SER A C 1
ATOM 3134 O O . SER A 1 418 ? 15.267 13.371 -28.406 1.00 47.44 418 SER A O 1
ATOM 3136 N N . LEU A 1 419 ? 13.954 14.841 -27.355 1.00 45.97 419 LEU A N 1
ATOM 3137 C CA . LEU A 1 419 ? 14.245 14.345 -26.014 1.00 45.97 419 LEU A CA 1
ATOM 3138 C C . LEU A 1 419 ? 13.172 14.842 -25.043 1.00 45.97 419 LEU A C 1
ATOM 3140 O O . LEU A 1 419 ? 12.776 16.001 -25.087 1.00 45.97 419 LEU A O 1
ATOM 3144 N N . SER A 1 420 ? 12.718 13.886 -24.227 1.00 45.28 420 SER A N 1
ATOM 3145 C CA . SER A 1 420 ? 11.918 14.011 -23.001 1.00 45.28 420 SER A CA 1
ATOM 3146 C C . SER A 1 420 ? 10.473 14.506 -23.105 1.00 45.28 420 SER A C 1
ATOM 3148 O O . SER A 1 420 ? 10.048 15.478 -22.486 1.00 45.28 420 SER A O 1
ATOM 3150 N N . PHE A 1 421 ? 9.628 13.678 -23.724 1.00 44.72 421 PHE A N 1
ATOM 3151 C CA . PHE A 1 421 ? 8.219 13.626 -23.335 1.00 44.72 421 PHE A CA 1
ATOM 3152 C C . PHE A 1 421 ? 8.104 12.964 -21.955 1.00 44.72 421 PHE A C 1
ATOM 3154 O O . PHE A 1 421 ? 7.881 11.760 -21.834 1.00 44.72 421 PHE A O 1
ATOM 3161 N N . VAL A 1 422 ? 8.186 13.753 -20.881 1.00 48.62 422 VAL A N 1
ATOM 3162 C CA . VAL A 1 422 ? 7.376 13.404 -19.709 1.00 48.62 422 VAL A CA 1
ATOM 3163 C C . VAL A 1 422 ? 5.942 13.481 -20.206 1.00 48.62 422 VAL A C 1
ATOM 3165 O O . VAL A 1 422 ? 5.421 14.572 -20.435 1.00 48.62 422 VAL A O 1
ATOM 3168 N N . SER A 1 423 ? 5.364 12.313 -20.484 1.00 54.31 423 SER A N 1
ATOM 3169 C CA . SER A 1 423 ? 4.045 12.152 -21.082 1.00 54.31 423 SER A CA 1
ATOM 3170 C C . SER A 1 423 ? 3.077 13.141 -20.430 1.00 54.31 423 SER A C 1
ATOM 3172 O O . SER A 1 423 ? 2.744 13.010 -19.250 1.00 54.31 423 SER A O 1
ATOM 3174 N N . SER A 1 424 ? 2.639 14.170 -21.171 1.00 54.28 424 SER A N 1
ATOM 3175 C CA . SER A 1 424 ? 1.630 15.140 -20.706 1.00 54.28 424 SER A CA 1
ATOM 3176 C C . SER A 1 424 ? 0.379 14.423 -20.191 1.00 54.28 424 SER A C 1
ATOM 3178 O O . SER A 1 424 ? -0.397 14.948 -19.396 1.00 54.28 424 SER A O 1
ATOM 3180 N N . THR A 1 425 ? 0.229 13.175 -20.608 1.00 51.88 425 THR A N 1
ATOM 3181 C CA . THR A 1 425 ? -0.773 12.213 -20.224 1.00 51.88 425 THR A CA 1
ATOM 3182 C C . THR A 1 425 ? -0.594 11.621 -18.823 1.00 51.88 425 THR A C 1
ATOM 3184 O O . THR A 1 425 ? -1.602 11.411 -18.155 1.00 51.88 425 THR A O 1
ATOM 3187 N N . ALA A 1 426 ? 0.625 11.473 -18.295 1.00 53.66 426 ALA A N 1
ATOM 3188 C CA . ALA A 1 426 ? 0.847 11.178 -16.872 1.00 53.66 426 ALA A CA 1
ATOM 3189 C C . ALA A 1 426 ? 0.413 12.356 -15.979 1.00 53.66 426 ALA A C 1
ATOM 3191 O O . ALA A 1 426 ? -0.235 12.164 -14.947 1.00 53.66 426 ALA A O 1
ATOM 3192 N N . VAL A 1 427 ? 0.692 13.590 -16.415 1.00 56.69 427 VAL A N 1
ATOM 3193 C CA . VAL A 1 427 ? 0.238 14.813 -15.732 1.00 56.69 427 VAL A CA 1
ATOM 3194 C C . VAL A 1 427 ? -1.286 14.939 -15.808 1.00 56.69 427 VAL A C 1
ATOM 3196 O O . VAL A 1 427 ? -1.932 15.178 -14.790 1.00 56.69 427 VAL A O 1
ATOM 3199 N N . ALA A 1 428 ? -1.886 14.702 -16.977 1.00 56.62 428 ALA A N 1
ATOM 3200 C CA . ALA A 1 428 ? -3.336 14.733 -17.153 1.00 56.62 428 ALA A CA 1
ATOM 3201 C C . ALA A 1 428 ? -4.047 13.634 -16.346 1.00 56.62 428 ALA A C 1
ATOM 3203 O O . ALA A 1 428 ? -5.067 13.912 -15.719 1.00 56.62 428 ALA A O 1
ATOM 3204 N N . ALA A 1 429 ? -3.498 12.415 -16.299 1.00 56.69 429 ALA A N 1
ATOM 3205 C CA . ALA A 1 429 ? -4.023 11.327 -15.476 1.00 56.69 429 ALA A CA 1
ATOM 3206 C C . ALA A 1 429 ? -3.934 11.657 -13.979 1.00 56.69 429 ALA A C 1
ATOM 3208 O O . ALA A 1 429 ? -4.895 11.430 -13.246 1.00 56.69 429 ALA A O 1
ATOM 3209 N N . SER A 1 430 ? -2.830 12.264 -13.533 1.00 54.09 430 SER A N 1
ATOM 3210 C CA . SER A 1 430 ? -2.663 12.709 -12.146 1.00 54.09 430 SER A CA 1
ATOM 3211 C C . SER A 1 430 ? -3.632 13.842 -11.780 1.00 54.09 430 SER A C 1
ATOM 3213 O O . SER A 1 430 ? -4.273 13.793 -10.728 1.00 54.09 430 SER A O 1
ATOM 3215 N N . ILE A 1 431 ? -3.839 14.821 -12.670 1.00 58.88 431 ILE A N 1
ATOM 3216 C CA . ILE A 1 431 ? -4.831 15.896 -12.490 1.00 58.88 431 ILE A CA 1
ATOM 3217 C C . ILE A 1 431 ? -6.255 15.323 -12.468 1.00 58.88 431 ILE A C 1
ATOM 3219 O O . ILE A 1 431 ? -7.046 15.681 -11.594 1.00 58.88 431 ILE A O 1
ATOM 3223 N N . ALA A 1 432 ? -6.583 14.403 -13.378 1.00 58.38 432 ALA A N 1
ATOM 3224 C CA . ALA A 1 432 ? -7.893 13.760 -13.435 1.00 58.38 432 ALA A CA 1
ATOM 3225 C C . ALA A 1 432 ? -8.166 12.918 -12.178 1.00 58.38 432 ALA A C 1
ATOM 3227 O O . ALA A 1 432 ? -9.225 13.061 -11.562 1.00 58.38 432 ALA A O 1
ATOM 3228 N N . ALA A 1 433 ? -7.196 12.116 -11.731 1.00 55.22 433 ALA A N 1
ATOM 3229 C CA . ALA A 1 433 ? -7.287 11.365 -10.482 1.00 55.22 433 ALA A CA 1
ATOM 3230 C C . ALA A 1 433 ? -7.452 12.305 -9.276 1.00 55.22 433 ALA A C 1
ATOM 3232 O O . ALA A 1 433 ? -8.351 12.109 -8.458 1.00 55.22 433 ALA A O 1
ATOM 3233 N N . SER A 1 434 ? -6.670 13.387 -9.213 1.00 52.00 434 SER A N 1
ATOM 3234 C CA . SER A 1 434 ? -6.783 14.416 -8.169 1.00 52.00 434 SER A CA 1
ATOM 3235 C C . SER A 1 434 ? -8.163 15.089 -8.171 1.00 52.00 434 SER A C 1
ATOM 3237 O O . SER A 1 434 ? -8.737 15.336 -7.110 1.00 52.00 434 SER A O 1
ATOM 3239 N N . SER A 1 435 ? -8.753 15.317 -9.348 1.00 53.34 435 SER A N 1
ATOM 3240 C CA . SER A 1 435 ? -10.084 15.924 -9.490 1.00 53.34 435 SER A CA 1
ATOM 3241 C C . SER A 1 435 ? -11.236 15.015 -9.039 1.00 53.34 435 SER A C 1
ATOM 3243 O O . SER A 1 435 ? -12.278 15.524 -8.635 1.00 53.34 435 SER A O 1
ATOM 3245 N N . LEU A 1 436 ? -11.049 13.689 -9.041 1.00 50.94 436 LEU A N 1
ATOM 3246 C CA . LEU A 1 436 ? -12.007 12.720 -8.483 1.00 50.94 436 LEU A CA 1
ATOM 3247 C C . LEU A 1 436 ? -11.883 12.594 -6.958 1.00 50.94 436 LEU A C 1
ATOM 3249 O O . LEU A 1 436 ? -12.861 12.292 -6.272 1.00 50.94 436 LEU A O 1
ATOM 3253 N N . ILE A 1 437 ? -10.689 12.859 -6.425 1.00 51.31 437 ILE A N 1
ATOM 3254 C CA . ILE A 1 437 ? -10.377 12.786 -4.995 1.00 51.31 437 ILE A CA 1
ATOM 3255 C C . ILE A 1 437 ? -10.958 13.987 -4.236 1.00 51.31 437 ILE A C 1
ATOM 3257 O O . ILE A 1 437 ? -11.520 13.816 -3.154 1.00 51.31 437 ILE A O 1
ATOM 3261 N N . VAL A 1 438 ? -10.877 15.199 -4.795 1.00 49.56 438 VAL A N 1
ATOM 3262 C CA . VAL A 1 438 ? -11.330 16.429 -4.115 1.00 49.56 438 VAL A CA 1
ATOM 3263 C C . VAL A 1 438 ? -12.822 16.392 -3.726 1.00 49.56 438 VAL A C 1
ATOM 3265 O O . VAL A 1 438 ? -13.127 16.714 -2.576 1.00 49.56 438 VAL A O 1
ATOM 3268 N N . PRO A 1 439 ? -13.767 15.950 -4.582 1.00 43.06 439 PRO A N 1
ATOM 3269 C CA . PRO A 1 439 ? -15.172 15.802 -4.202 1.00 43.06 439 PRO A CA 1
ATOM 3270 C C . PRO A 1 439 ? -15.399 14.739 -3.124 1.00 43.06 439 PRO A C 1
ATOM 3272 O O . PRO A 1 439 ? -16.241 14.936 -2.257 1.00 43.06 439 PRO A O 1
ATOM 3275 N N . GLN A 1 440 ? -14.640 13.638 -3.143 1.00 45.81 440 GLN A N 1
ATOM 3276 C CA . GLN A 1 440 ? -14.735 12.570 -2.139 1.00 45.81 440 GLN A CA 1
ATOM 3277 C C . GLN A 1 440 ? -14.244 13.057 -0.769 1.00 45.81 440 GLN A C 1
ATOM 3279 O O . GLN A 1 440 ? -14.901 12.817 0.239 1.00 45.81 440 GLN A O 1
ATOM 3284 N N . ILE A 1 441 ? -13.136 13.805 -0.733 1.00 46.72 441 ILE A N 1
ATOM 3285 C CA . ILE A 1 441 ? -12.637 14.449 0.490 1.00 46.72 441 ILE A CA 1
ATOM 3286 C C . ILE A 1 441 ? -13.630 15.512 0.984 1.00 46.72 441 ILE A C 1
ATOM 3288 O O . ILE A 1 441 ? -13.899 15.576 2.176 1.00 46.72 441 ILE A O 1
ATOM 3292 N N . THR A 1 442 ? -14.229 16.291 0.078 1.00 46.47 442 THR A N 1
ATOM 3293 C CA . THR A 1 442 ? -15.229 17.326 0.415 1.00 46.47 442 THR A CA 1
ATOM 3294 C C . THR A 1 442 ? -16.563 16.734 0.886 1.00 46.47 442 THR A C 1
ATOM 3296 O O . THR A 1 442 ? -17.307 17.399 1.589 1.00 46.47 442 THR A O 1
ATOM 3299 N N . GLN A 1 443 ? -16.894 15.500 0.492 1.00 43.66 443 GLN A N 1
ATOM 3300 C CA . GLN A 1 443 ? -18.061 14.770 1.003 1.00 43.66 443 GLN A CA 1
ATOM 3301 C C . GLN A 1 443 ? -17.774 14.038 2.322 1.00 43.66 443 GLN A C 1
ATOM 3303 O O . GLN A 1 443 ? -18.714 13.697 3.040 1.00 43.66 443 GLN A O 1
ATOM 3308 N N . ALA A 1 444 ? -16.502 13.750 2.611 1.00 39.47 444 ALA A N 1
ATOM 3309 C CA . ALA A 1 444 ? -16.072 13.048 3.816 1.00 39.47 444 ALA A CA 1
ATOM 3310 C C . ALA A 1 444 ? -15.740 13.989 4.991 1.00 39.47 444 ALA A C 1
ATOM 3312 O O . ALA A 1 444 ? -15.837 13.556 6.142 1.00 39.47 444 ALA A O 1
ATOM 3313 N N . LEU A 1 445 ? -15.335 15.232 4.701 1.00 39.47 445 LEU A N 1
ATOM 3314 C CA . LEU A 1 445 ? -15.190 16.351 5.644 1.00 39.47 445 LEU A CA 1
ATOM 3315 C C . LEU A 1 445 ? -16.515 17.105 5.789 1.00 39.47 445 LEU A C 1
ATOM 3317 O O . LEU A 1 445 ? -16.806 17.539 6.928 1.00 39.47 445 LEU A O 1
#

Mean predicted aligned error: 12.7 Å

pLDDT: mean 73.47, std 19.66, range [26.14, 98.0]